Protein AF-A0A498C758-F1 (afdb_monomer)

Foldseek 3Di:
DFVVVVVVVLVVVLVVLLVLLCVQPVPLLVLLLVLLLLLLVLLLLLVLLVVVLCVLVPDPFRPPLCVVPDDRVCSVVSSVVSNVSSVVSNVSSVVSVVVSLVSLLVSLVSLQVVLPPDDPDPPVSVVSSVVSSLSSNLSSLVVNLVVLLVLLCVLPVVLNVVLVVLLVVVVVVVSVVVVVPPDPDQDPCRVPVLVVLVVSLVVSLVSSLCVLCVCVVVVNHDDPSSSVSNNSSSVSSSVSSSSNSVSSVVCVVCVLVSCCSRVVDDDSPPDDQDVLNVCCCVCCPQVNVVVVCQVWFDPVQVQWDWDWAWDDDPDPQKTKIWIWTHHPDPVDDIWIKMKIKGALVGVLLVVLVVVQCVQDPCVLLLAFAWRGWDDDPSITMTMTTFGPFDFDDPVCFQLLLLLSLLSQLLDAGDPVRVVVQVVPDPALLRLPDLVLLVLLVVVDPDPVLVVLSVVCSVCSVVVSVLQVLAGKTKDQPPPDRVQKTDHPPPVRRMYGHGRSRIHIYGQQLDHDPDDDLVSNQVSVVSSVVSHVSHDPPCDSVNSPVNNLSNQLSVCSVVVVSNSSSVSSVCVVVVDPD

Solvent-accessible surface area (backbone atoms only — not comparable to full-atom values): 31410 Å² total; per-residue (Å²): 103,66,60,67,59,51,52,51,52,47,51,57,49,50,51,50,50,51,50,45,43,46,73,75,40,43,67,52,47,51,52,36,22,49,36,47,37,51,20,55,49,25,44,49,45,30,57,50,32,52,54,54,36,52,57,54,70,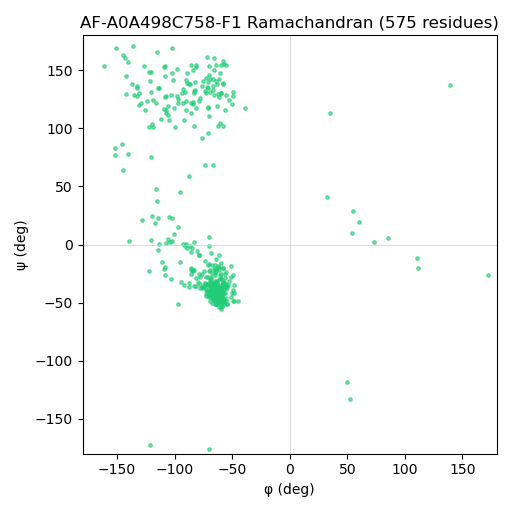73,38,100,55,68,54,84,91,42,55,89,80,44,60,69,93,47,49,69,60,50,41,54,50,39,49,54,49,19,52,52,26,42,52,49,18,56,52,29,50,55,47,38,55,53,41,31,52,54,42,9,50,53,49,36,59,71,62,41,91,84,66,93,57,91,65,52,45,61,53,37,22,53,50,51,43,51,51,38,53,44,53,20,39,52,53,44,36,51,53,34,51,50,52,34,38,74,68,43,52,81,55,48,60,59,48,49,48,54,53,49,51,53,49,50,54,52,48,49,56,42,56,68,58,80,61,98,62,84,48,72,60,72,77,37,45,71,61,49,43,50,50,55,31,47,52,53,39,51,53,47,48,50,64,62,48,51,40,51,79,71,73,68,48,70,66,63,66,51,50,53,51,37,50,53,37,43,56,50,31,30,53,38,49,36,52,43,54,57,49,52,55,51,51,61,75,44,36,70,64,48,41,33,63,66,65,77,61,61,80,70,70,85,64,78,76,50,71,68,58,49,49,48,52,66,59,54,33,69,68,45,39,44,50,59,49,60,77,58,49,58,78,94,48,71,75,35,51,74,50,68,39,85,40,93,53,93,51,89,56,39,45,34,32,41,32,40,39,34,52,80,54,87,87,55,78,59,44,34,33,37,35,40,39,23,33,71,93,38,43,67,30,55,55,47,30,53,57,48,52,75,73,40,63,45,73,70,67,30,37,46,49,78,73,40,74,52,73,60,88,73,31,43,36,40,32,29,41,55,51,65,42,44,68,55,52,82,85,54,35,50,64,49,50,45,54,49,47,18,50,34,56,32,38,74,67,51,69,68,56,54,54,57,44,60,76,78,43,82,44,69,64,70,64,68,34,71,74,61,59,57,61,30,56,83,53,48,87,46,71,68,52,45,51,51,49,50,51,51,61,69,45,42,63,61,50,34,60,55,53,72,74,42,50,57,19,64,42,53,82,62,76,44,59,89,36,34,26,36,35,65,89,64,81,77,49,55,34,35,69,69,53,46,54,57,47,73,38,45,58,34,50,77,68,71,98,59,78,56,71,66,61,50,46,54,22,49,52,52,14,41,75,68,22,84,80,46,57,88,83,68,43,73,66,55,30,51,48,38,24,46,55,38,47,30,54,56,22,48,78,66,70,36,25,55,61,19,45,52,46,56,46,42,73,80,52,65,70,90,125

Secondary structure (DSSP, 8-state):
--HHHHHHHHHHHHHHHHHHHHHH-HHHHHHHHHHHHHHHHHHHHHHHHHHHHHHHHSSSS--TTTTTT--GGGHHHHHHHHHHHHHHHHHHHHHHHHHHHHHHHHHHHHHHHHH-SS---TTHHHHHHHHHHHHHHHHHHHHHHHHHHHHHHHH-GGGHHHHHHHHHHHHHHHHHHHHH--SSSPPHHHHSHHHHHHHHHHHHHHHHHHHHHHHHHTT----HHHHHHHHHHHHHHHHHHHHHHHHHHHHHHTHHHHHHHHHS-S-----S--HHHHHHHHHTSHHHHHHHHHHHS-GGGTTSEEEEEEE--SSTTEEEEEEEEE-SSTTSPPEEEEEEEE-GGGHHHHHHHHHHHTTS-GGGGTBPEEEEEEEETTEEEEEEE-TTPEEPPHHHHHHHHHHHHHHHHHSPPPHHHHHHHHHHS--HHHHS-HHHHHGGGGG--SHHHHHHHHHHHHTHHHHHHHHHTSPEEEEETT-STTSEEE-SSSTT-EEE---TTEEEEETTTT--SS--HHHHHHHHHHHHHH-TTS-TT--HHHHHHHHHHHHHHHHHHTT-HHHHHHHHHHHHS----

Radius of gyration: 35.58 Å; Cα contacts (8 Å, |Δi|>4): 685; chains: 1; bounding box: 99×49×101 Å

Mean predicted aligned error: 15.01 Å

pLDDT: mean 86.05, std 11.83, range [35.47, 96.81]

Structure (mmCIF, N/CA/C/O backbone):
data_AF-A0A498C758-F1
#
_entry.id   AF-A0A498C758-F1
#
loop_
_atom_site.group_PDB
_atom_site.id
_atom_site.type_symbol
_atom_site.label_atom_id
_atom_site.label_alt_id
_atom_site.label_comp_id
_atom_site.label_asym_id
_atom_site.label_entity_id
_atom_site.label_seq_id
_atom_site.pdbx_PDB_ins_code
_atom_site.Cartn_x
_atom_site.Cartn_y
_atom_site.Cartn_z
_atom_site.occupancy
_atom_site.B_iso_or_equiv
_atom_site.auth_seq_id
_atom_site.auth_comp_id
_atom_site.auth_asym_id
_atom_site.auth_atom_id
_atom_site.pdbx_PDB_model_num
ATOM 1 N N . MET A 1 1 ? 3.711 20.749 32.496 1.00 59.41 1 MET A N 1
ATOM 2 C CA . MET A 1 1 ? 2.758 20.822 31.358 1.00 59.41 1 MET A CA 1
ATOM 3 C C . MET A 1 1 ? 1.393 21.199 31.926 1.00 59.41 1 MET A C 1
ATOM 5 O O . MET A 1 1 ? 0.941 20.488 32.811 1.00 59.41 1 MET A O 1
ATOM 9 N N . ASN A 1 2 ? 0.771 22.321 31.538 1.00 74.75 2 ASN A N 1
ATOM 10 C CA . ASN A 1 2 ? -0.479 22.753 32.184 1.00 74.75 2 ASN A CA 1
ATOM 11 C C . ASN A 1 2 ? -1.693 22.031 31.571 1.00 74.75 2 ASN A C 1
ATOM 13 O O . ASN A 1 2 ? -2.138 22.359 30.470 1.00 74.75 2 ASN A O 1
ATOM 17 N N . LEU A 1 3 ? -2.207 21.018 32.272 1.00 76.81 3 LEU A N 1
ATOM 18 C CA . LEU A 1 3 ? -3.329 20.193 31.811 1.00 76.81 3 LEU A CA 1
ATOM 19 C C . LEU A 1 3 ? -4.620 21.019 31.638 1.00 76.81 3 LEU A C 1
ATOM 21 O O . LEU A 1 3 ? -5.417 20.730 30.746 1.00 76.81 3 LEU A O 1
ATOM 25 N N . LEU A 1 4 ? -4.812 22.073 32.442 1.00 78.56 4 LEU A N 1
ATOM 26 C CA . LEU A 1 4 ? -5.945 22.994 32.300 1.00 78.56 4 LEU A CA 1
ATOM 27 C C . LEU A 1 4 ? -5.896 23.732 30.961 1.00 78.56 4 LEU A C 1
ATOM 29 O O . LEU A 1 4 ? -6.902 23.788 30.252 1.00 78.56 4 LEU A O 1
ATOM 33 N N . ASP A 1 5 ? -4.724 24.241 30.583 1.00 77.69 5 ASP A N 1
ATOM 34 C CA . ASP A 1 5 ? -4.549 24.940 29.309 1.00 77.69 5 ASP A CA 1
ATOM 35 C C . ASP A 1 5 ? -4.713 23.982 28.131 1.00 77.69 5 ASP A C 1
ATOM 37 O O . ASP A 1 5 ? -5.392 24.315 27.163 1.00 77.69 5 ASP A O 1
ATOM 41 N N . GLN A 1 6 ? -4.182 22.760 28.231 1.00 81.31 6 GLN A N 1
ATOM 42 C CA . GLN A 1 6 ? -4.372 21.738 27.198 1.00 81.31 6 GLN A CA 1
ATOM 43 C C . GLN A 1 6 ? -5.838 21.331 27.039 1.00 81.31 6 GLN A C 1
ATOM 45 O O . GLN A 1 6 ? -6.318 21.205 25.914 1.00 81.31 6 GLN A O 1
ATOM 50 N N . THR A 1 7 ? -6.571 21.182 28.144 1.00 84.06 7 THR A N 1
ATOM 51 C CA . THR A 1 7 ? -8.002 20.847 28.115 1.00 84.06 7 THR A CA 1
ATOM 52 C C . THR A 1 7 ? -8.814 21.984 27.492 1.00 84.06 7 THR A C 1
ATOM 54 O O . THR A 1 7 ? -9.658 21.733 26.632 1.00 84.06 7 THR A O 1
ATOM 57 N N . LYS A 1 8 ? -8.522 23.244 27.848 1.00 86.69 8 LYS A N 1
ATOM 58 C CA . LYS A 1 8 ? -9.157 24.428 27.243 1.00 86.69 8 LYS A CA 1
ATOM 59 C C . LYS A 1 8 ? -8.851 24.544 25.749 1.00 86.69 8 LYS A C 1
ATOM 61 O O . LYS A 1 8 ? -9.762 24.759 24.952 1.00 86.69 8 LYS A O 1
ATOM 66 N N . GLN A 1 9 ? -7.588 24.371 25.360 1.00 85.56 9 GLN A N 1
ATOM 67 C CA . GLN A 1 9 ? -7.164 24.410 23.958 1.00 85.56 9 GLN A CA 1
ATOM 68 C C . GLN A 1 9 ? -7.818 23.297 23.142 1.00 85.56 9 GLN A C 1
ATOM 70 O O . GLN A 1 9 ? -8.289 23.554 22.034 1.00 85.56 9 GLN A O 1
ATOM 75 N N . PHE A 1 10 ? -7.890 22.081 23.690 1.00 87.81 10 PHE A N 1
ATOM 76 C CA . PHE A 1 10 ? -8.586 20.970 23.055 1.00 87.81 10 PHE A CA 1
ATOM 77 C C . PHE A 1 10 ? -10.076 21.265 22.904 1.00 87.81 10 PHE A C 1
ATOM 79 O O . PHE A 1 10 ? -10.601 21.103 21.810 1.00 87.81 10 PHE A O 1
ATOM 86 N N . ALA A 1 11 ? -10.747 21.746 23.953 1.00 87.62 11 ALA A N 1
ATOM 87 C CA . ALA A 1 11 ? -12.167 22.077 23.890 1.00 87.62 11 ALA A CA 1
ATOM 88 C C . ALA A 1 11 ? -12.452 23.131 22.807 1.00 87.62 11 ALA A C 1
ATOM 90 O O . ALA A 1 11 ? -13.318 22.919 21.962 1.00 87.62 11 ALA A O 1
ATOM 91 N N . ALA A 1 12 ? -11.679 24.221 22.762 1.00 88.38 12 ALA A N 1
ATOM 92 C CA . ALA A 1 12 ? -11.820 25.262 21.741 1.00 88.38 12 ALA A CA 1
ATOM 93 C C . ALA A 1 12 ? -11.519 24.754 20.317 1.00 88.38 12 ALA A C 1
ATOM 95 O O . ALA A 1 12 ? -12.170 25.146 19.349 1.00 88.38 12 ALA A O 1
ATOM 96 N N . TRP A 1 13 ? -10.533 23.870 20.166 1.00 90.75 13 TRP A N 1
ATOM 97 C CA . TRP A 1 13 ? -10.221 23.244 18.882 1.00 90.75 13 TRP A CA 1
ATOM 98 C C . TRP A 1 13 ? -11.313 22.259 18.443 1.00 90.75 13 TRP A C 1
ATOM 100 O O . TRP A 1 13 ? -11.752 22.284 17.295 1.00 90.75 13 TRP A O 1
ATOM 110 N N . PHE A 1 14 ? -11.810 21.436 19.363 1.00 90.44 14 PHE A N 1
ATOM 111 C CA . PHE A 1 14 ? -12.841 20.442 19.102 1.00 90.44 14 PHE A CA 1
ATOM 112 C C . PHE A 1 14 ? -14.189 21.091 18.766 1.00 90.44 14 PHE A C 1
ATOM 114 O O . PHE A 1 14 ? -14.892 20.613 17.877 1.00 90.44 14 PHE A O 1
ATOM 121 N N . THR A 1 15 ? -14.552 22.216 19.393 1.00 88.12 15 THR A N 1
ATOM 122 C CA . THR A 1 15 ? -15.753 22.974 18.997 1.00 88.12 15 THR A CA 1
ATOM 123 C C . THR A 1 15 ? -15.615 23.564 17.597 1.00 88.12 15 THR A C 1
ATOM 125 O O . THR A 1 15 ? -16.555 23.473 16.807 1.00 88.12 15 THR A O 1
ATOM 128 N N . ARG A 1 16 ? -14.437 24.090 17.232 1.00 87.06 16 ARG A N 1
ATOM 129 C CA . ARG A 1 16 ? -14.155 24.519 15.851 1.00 87.06 16 ARG A CA 1
ATOM 130 C C . ARG A 1 16 ? -14.252 23.362 14.860 1.00 87.06 16 ARG A C 1
ATOM 132 O O . ARG A 1 16 ? -14.800 23.550 13.778 1.00 87.06 16 ARG A O 1
ATOM 139 N N . LEU A 1 17 ? -13.754 22.183 15.227 1.00 86.94 17 LEU A N 1
ATOM 140 C CA . LEU A 1 17 ? -13.791 20.986 14.387 1.00 86.94 17 LEU A CA 1
ATOM 141 C C . LEU A 1 17 ? -15.225 20.497 14.160 1.00 86.94 17 LEU A C 1
ATOM 143 O O . LEU A 1 17 ? -15.608 20.226 13.023 1.00 86.94 17 LEU A O 1
ATOM 147 N N . ASN A 1 18 ? -16.043 20.459 15.214 1.00 87.25 18 ASN A N 1
ATOM 148 C CA . ASN A 1 18 ? -17.470 20.154 15.104 1.00 87.25 18 ASN A CA 1
ATOM 149 C C . ASN A 1 18 ? -18.205 21.191 14.252 1.00 87.25 18 ASN A C 1
ATOM 151 O O . ASN A 1 18 ? -18.987 20.816 13.384 1.00 87.25 18 ASN A O 1
ATOM 155 N N . LYS A 1 19 ? -17.912 22.485 14.438 1.00 87.19 19 LYS A N 1
ATOM 156 C CA . LYS A 1 19 ? -18.476 23.554 13.605 1.00 87.19 19 LYS A CA 1
ATOM 157 C C . LYS A 1 19 ? -18.104 23.366 12.133 1.00 87.19 19 LYS A C 1
ATOM 159 O O . LYS A 1 19 ? -18.980 23.453 11.285 1.00 87.19 19 LYS A O 1
ATOM 164 N N . ALA A 1 20 ? -16.848 23.040 11.828 1.00 81.94 20 ALA A N 1
ATOM 165 C CA . ALA A 1 20 ? -16.413 22.757 10.461 1.00 81.94 20 ALA A CA 1
ATOM 166 C C . ALA A 1 20 ? -17.139 21.539 9.859 1.00 81.94 20 ALA A C 1
ATOM 168 O O . ALA A 1 20 ? -17.580 21.600 8.713 1.00 81.94 20 ALA A O 1
ATOM 169 N N . CYS A 1 21 ? -17.331 20.462 10.632 1.00 82.94 21 CYS A N 1
ATOM 170 C CA . CYS A 1 21 ? -18.116 19.301 10.192 1.00 82.94 21 CYS A CA 1
ATOM 171 C C . CYS A 1 21 ? -19.581 19.670 9.916 1.00 82.94 21 CYS A C 1
ATOM 173 O O . CYS A 1 21 ? -20.120 19.287 8.881 1.00 82.94 21 CYS A O 1
ATOM 175 N N . LEU A 1 22 ? -20.203 20.438 10.815 1.00 84.75 22 LEU A N 1
ATOM 176 C CA . LEU A 1 22 ? -21.589 20.897 10.695 1.00 84.75 22 LEU A CA 1
ATOM 177 C C . LEU A 1 22 ? -21.790 21.836 9.504 1.00 84.75 22 LEU A C 1
ATOM 179 O O . LEU A 1 22 ? -22.790 21.723 8.810 1.00 84.75 22 LEU A O 1
ATOM 183 N N . THR A 1 23 ? -20.853 22.749 9.246 1.00 82.31 23 THR A N 1
ATOM 184 C CA . THR A 1 23 ? -20.950 23.680 8.115 1.00 82.31 23 THR A CA 1
ATOM 185 C C . THR A 1 23 ? -20.732 22.976 6.780 1.00 82.31 23 THR A C 1
ATOM 187 O O . THR A 1 23 ? -21.437 23.267 5.820 1.00 82.31 23 THR A O 1
ATOM 190 N N . ASN A 1 24 ? -19.783 22.041 6.708 1.00 77.56 24 ASN A N 1
ATOM 191 C CA . ASN A 1 24 ? -19.438 21.394 5.445 1.00 77.56 24 ASN A CA 1
ATOM 192 C C . ASN A 1 24 ? -20.368 20.220 5.101 1.00 77.56 24 ASN A C 1
ATOM 194 O O . ASN A 1 24 ? -20.632 19.995 3.925 1.00 77.56 24 ASN A O 1
ATOM 198 N N . GLN A 1 25 ? -20.825 19.443 6.092 1.00 78.75 25 GLN A N 1
AT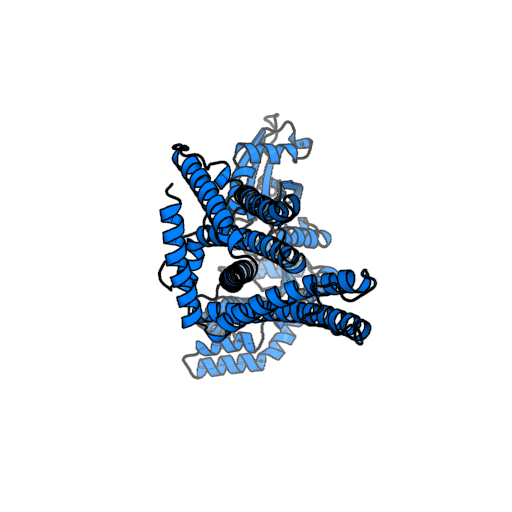OM 199 C CA . GLN A 1 25 ? -21.607 18.210 5.899 1.00 78.75 25 GLN A CA 1
ATOM 200 C C . GLN A 1 25 ? -22.667 18.022 7.013 1.00 78.75 25 GLN A C 1
ATOM 202 O O . GLN A 1 25 ? -22.602 17.048 7.774 1.00 78.75 25 GLN A O 1
ATOM 207 N N . PRO A 1 26 ? -23.662 18.926 7.127 1.00 81.62 26 PRO A N 1
ATOM 208 C CA . PRO A 1 26 ? -24.602 18.957 8.252 1.00 81.62 26 PRO A CA 1
ATOM 209 C C . PRO A 1 26 ? -25.424 17.672 8.392 1.00 81.62 26 PRO A C 1
ATOM 211 O O . PRO A 1 26 ? -25.521 17.125 9.489 1.00 81.62 26 PRO A O 1
ATOM 214 N N . ALA A 1 27 ? -25.981 17.161 7.289 1.00 83.69 27 ALA A N 1
ATOM 215 C CA . ALA A 1 27 ? -26.871 16.000 7.314 1.00 83.69 27 ALA A CA 1
ATOM 216 C C . ALA A 1 27 ? -26.151 14.730 7.798 1.00 83.69 27 ALA A C 1
ATOM 218 O O . ALA A 1 27 ? -26.599 14.081 8.741 1.00 83.69 27 ALA A O 1
ATOM 219 N N . TRP A 1 28 ? -24.996 14.407 7.206 1.00 83.56 28 TRP A N 1
ATOM 220 C CA . TRP A 1 28 ? -24.227 13.208 7.559 1.00 83.56 28 TRP A CA 1
ATOM 221 C C . TRP A 1 28 ? -23.706 13.259 8.995 1.00 83.56 28 TRP A C 1
ATOM 223 O O . TRP A 1 28 ? -23.757 12.254 9.704 1.00 83.56 28 TRP A O 1
ATOM 233 N N . PHE A 1 29 ? -23.245 14.431 9.441 1.00 85.06 29 PHE A N 1
ATOM 234 C CA . PHE A 1 29 ? -22.778 14.624 10.809 1.00 85.06 29 PHE A CA 1
ATOM 235 C C . PHE A 1 29 ? -23.918 14.457 11.827 1.00 85.06 29 PHE A C 1
ATOM 237 O O . PHE A 1 29 ? -23.785 13.670 12.763 1.00 85.06 29 PHE A O 1
ATOM 244 N N . LEU A 1 30 ? -25.052 15.141 11.629 1.00 87.31 30 LEU A N 1
ATOM 245 C CA . LEU A 1 30 ? -26.190 15.083 12.552 1.00 87.31 30 LEU A CA 1
ATOM 246 C C . LEU A 1 30 ? -26.807 13.687 12.619 1.00 87.31 30 LEU A C 1
ATOM 248 O O . LEU A 1 30 ? -27.038 13.187 13.718 1.00 87.31 30 LEU A O 1
ATOM 252 N N . ILE A 1 31 ? -27.017 13.028 11.474 1.00 87.12 31 ILE A N 1
ATOM 253 C CA . ILE A 1 31 ? -27.581 11.672 11.449 1.00 87.12 31 ILE A CA 1
ATOM 254 C C . ILE A 1 31 ? -26.624 10.682 12.117 1.00 87.12 31 ILE A C 1
ATOM 256 O O . ILE A 1 31 ? -27.076 9.834 12.883 1.00 87.12 31 ILE A O 1
ATOM 260 N N . SER A 1 32 ? -25.311 10.792 11.883 1.00 84.94 32 SER A N 1
ATOM 261 C CA . SER A 1 32 ? -24.323 9.914 12.522 1.00 84.94 32 SER A CA 1
ATOM 262 C C . SER A 1 32 ? -24.293 10.096 14.041 1.00 84.94 32 SER A C 1
ATOM 264 O O . SER A 1 32 ? -24.327 9.106 14.776 1.00 84.94 32 SER A O 1
ATOM 266 N N . VAL A 1 33 ? -24.294 11.342 14.525 1.00 88.25 33 VAL A N 1
ATOM 267 C CA . VAL A 1 33 ? -24.325 11.640 15.963 1.00 88.25 33 VAL A CA 1
ATOM 268 C C . VAL A 1 33 ? -25.628 11.146 16.589 1.00 88.25 33 VAL A C 1
ATOM 270 O O . VAL A 1 33 ? -25.584 10.427 17.586 1.00 88.25 33 VAL A O 1
ATOM 273 N N . PHE A 1 34 ? -26.774 11.465 15.985 1.00 89.56 34 PHE A N 1
ATOM 274 C CA . PHE A 1 34 ? -28.085 11.040 16.472 1.00 89.56 34 PHE A CA 1
ATOM 275 C C . PHE A 1 34 ? -28.210 9.515 16.515 1.00 89.56 34 PHE A C 1
ATOM 277 O O . PHE A 1 34 ? -28.539 8.957 17.558 1.00 89.56 34 PHE A O 1
ATOM 284 N N . SER A 1 35 ? -27.859 8.830 15.424 1.00 88.00 35 SER A N 1
ATOM 285 C CA . SER A 1 35 ? -27.919 7.364 15.345 1.00 88.00 35 SER A CA 1
ATOM 286 C C . SER A 1 35 ? -27.029 6.707 16.397 1.00 88.00 35 SER A C 1
ATOM 288 O O . SER A 1 35 ? -27.441 5.735 17.019 1.00 88.00 35 SER A O 1
ATOM 290 N N . THR A 1 36 ? -25.845 7.272 16.664 1.00 88.12 36 THR A N 1
ATOM 291 C CA . THR A 1 36 ? -24.947 6.768 17.715 1.00 88.12 36 THR A CA 1
ATOM 292 C C . THR A 1 36 ? -25.562 6.935 19.109 1.00 88.12 36 THR A C 1
ATOM 294 O O . THR A 1 36 ? -25.530 6.002 19.906 1.00 88.12 36 THR A O 1
ATOM 297 N N . VAL A 1 37 ? -26.171 8.091 19.408 1.00 89.88 37 VAL A N 1
ATOM 298 C CA . VAL A 1 37 ? -26.836 8.338 20.703 1.00 89.88 37 VAL A CA 1
ATOM 299 C C . VAL A 1 37 ? -28.040 7.412 20.902 1.00 89.88 37 VAL A C 1
ATOM 301 O O . VAL A 1 37 ? -28.198 6.831 21.979 1.00 89.88 37 VAL A O 1
ATOM 304 N N . VAL A 1 38 ? -28.876 7.237 19.873 1.00 91.06 38 VAL A N 1
ATOM 305 C CA . VAL A 1 38 ? -30.024 6.319 19.925 1.00 91.06 38 VAL A CA 1
ATOM 306 C C . VAL A 1 38 ? -29.546 4.874 20.065 1.00 91.06 38 VAL A C 1
ATOM 308 O O . VAL A 1 38 ? -30.092 4.143 20.887 1.00 91.06 38 VAL A O 1
ATOM 311 N N . SER A 1 39 ? -28.488 4.481 19.351 1.00 90.81 39 SER A N 1
ATOM 312 C CA . SER A 1 39 ? -27.876 3.153 19.458 1.00 90.81 39 SER A CA 1
ATOM 313 C C . SER A 1 39 ? -27.390 2.865 20.881 1.00 90.81 39 SER A C 1
ATOM 315 O O . SER A 1 39 ? -27.755 1.849 21.477 1.00 90.81 39 SER A O 1
ATOM 317 N N . ASP A 1 40 ? -26.635 3.791 21.480 1.00 87.38 40 ASP A N 1
ATOM 318 C CA . ASP A 1 40 ? -26.131 3.650 22.849 1.00 87.38 40 ASP A CA 1
ATOM 319 C C . ASP A 1 40 ? -27.265 3.590 23.888 1.00 87.38 40 ASP A C 1
ATOM 321 O O . ASP A 1 40 ? -27.178 2.838 24.864 1.00 87.38 40 ASP A O 1
ATOM 325 N N . THR A 1 41 ? -28.347 4.340 23.662 1.00 88.44 41 THR A N 1
ATOM 326 C CA . THR A 1 41 ? -29.544 4.329 24.517 1.00 88.44 41 THR A CA 1
ATOM 327 C C . THR A 1 41 ? -30.318 3.017 24.381 1.00 88.44 41 THR A C 1
ATOM 329 O O . THR A 1 41 ? -30.680 2.408 25.388 1.00 88.44 41 THR A O 1
ATOM 332 N N . ALA A 1 42 ? -30.519 2.532 23.154 1.00 90.88 42 ALA A N 1
ATOM 333 C CA . ALA A 1 42 ? -31.172 1.256 22.875 1.00 90.88 42 ALA A CA 1
ATOM 334 C C . ALA A 1 42 ? -30.388 0.084 23.480 1.00 90.88 42 ALA A C 1
ATOM 336 O O . ALA A 1 42 ? -30.972 -0.786 24.123 1.00 90.88 42 ALA A O 1
ATOM 337 N N . LYS A 1 43 ? -29.054 0.107 23.380 1.00 88.81 43 LYS A N 1
ATOM 338 C CA . LYS A 1 43 ? -28.168 -0.869 24.028 1.00 88.81 43 LYS A CA 1
ATOM 339 C C . LYS A 1 43 ? -28.316 -0.865 25.549 1.00 88.81 43 LYS A C 1
ATOM 341 O O . LYS A 1 43 ? -28.291 -1.922 26.178 1.00 88.81 43 LYS A O 1
ATOM 346 N N . LEU A 1 44 ? -28.441 0.318 26.149 1.00 88.31 44 LEU A N 1
ATOM 347 C CA . LEU A 1 44 ? -28.657 0.459 27.587 1.00 88.31 44 LEU A CA 1
ATOM 348 C C . LEU A 1 44 ? -30.024 -0.104 27.999 1.00 88.31 44 LEU A C 1
ATOM 350 O O . LEU A 1 44 ? -30.094 -0.872 28.957 1.00 88.31 44 LEU A O 1
ATOM 354 N N . LEU A 1 45 ? -31.086 0.206 27.254 1.00 87.50 45 LEU A N 1
ATOM 355 C CA . LEU A 1 45 ? -32.424 -0.344 27.493 1.00 87.50 45 LEU A CA 1
ATOM 356 C C . LEU A 1 45 ? -32.450 -1.867 27.340 1.00 87.50 45 LEU A C 1
ATOM 358 O O . LEU A 1 45 ? -32.982 -2.551 28.211 1.00 87.50 45 LEU A O 1
ATOM 362 N N . ALA A 1 46 ? -31.796 -2.404 26.309 1.00 90.00 46 ALA A N 1
ATOM 363 C CA . ALA A 1 46 ? -31.669 -3.842 26.086 1.00 90.00 46 ALA A CA 1
ATOM 364 C C . ALA A 1 46 ? -30.975 -4.572 27.250 1.00 90.00 46 ALA A C 1
ATOM 366 O O . ALA A 1 46 ? -31.215 -5.756 27.453 1.00 90.00 46 ALA A O 1
ATOM 367 N N . PHE A 1 47 ? -30.139 -3.882 28.035 1.00 86.25 47 PHE A N 1
ATOM 368 C CA . PHE A 1 47 ? -29.520 -4.446 29.237 1.00 86.25 47 PHE A CA 1
ATOM 369 C C . PHE A 1 47 ? -30.390 -4.285 30.495 1.00 86.25 47 PHE A C 1
ATOM 371 O O . PHE A 1 47 ? -30.420 -5.172 31.345 1.00 86.25 47 PHE A O 1
ATOM 378 N N . ILE A 1 48 ? -31.105 -3.164 30.632 1.00 87.56 48 ILE A N 1
ATOM 379 C CA . ILE A 1 48 ? -31.938 -2.882 31.813 1.00 87.56 48 ILE A CA 1
ATOM 380 C C . ILE A 1 48 ? -33.243 -3.688 31.800 1.00 87.56 48 ILE A C 1
ATOM 382 O O . ILE A 1 48 ? -33.697 -4.129 32.855 1.00 87.56 48 ILE A O 1
ATOM 386 N N . LEU A 1 49 ? -33.862 -3.878 30.634 1.00 88.19 49 LEU A N 1
ATOM 387 C CA . LEU A 1 49 ? -35.164 -4.542 30.517 1.00 88.19 49 LEU A CA 1
ATOM 388 C C . LEU A 1 49 ? -35.138 -6.011 30.985 1.00 88.19 49 LEU A C 1
ATOM 390 O O . LEU A 1 49 ? -35.980 -6.355 31.815 1.00 88.19 49 LEU A O 1
ATOM 394 N N . PRO A 1 50 ? -34.163 -6.858 30.591 1.00 89.19 50 PRO A N 1
ATOM 395 C CA . PRO A 1 50 ? -34.061 -8.223 31.110 1.00 89.19 50 PRO A CA 1
ATOM 396 C C . PRO A 1 50 ? -33.891 -8.270 32.627 1.00 89.19 50 PRO A C 1
ATOM 398 O O . PRO A 1 50 ? -34.439 -9.141 33.291 1.00 89.19 50 PRO A O 1
ATOM 401 N N . LEU A 1 51 ? -33.173 -7.304 33.203 1.00 86.25 51 LEU A N 1
ATOM 402 C CA . LEU A 1 51 ? -32.994 -7.229 34.649 1.00 86.25 51 LEU A CA 1
ATOM 403 C C . LEU A 1 51 ? -34.310 -6.912 35.368 1.00 86.25 51 LEU A C 1
ATOM 405 O O . LEU A 1 51 ? -34.597 -7.511 36.401 1.00 86.25 51 LEU A O 1
ATOM 409 N N . LYS A 1 52 ? -35.148 -6.033 34.798 1.00 85.50 52 LYS A N 1
ATOM 410 C CA . LYS A 1 52 ? -36.516 -5.815 35.294 1.00 85.50 52 LYS A CA 1
ATOM 411 C C . LYS A 1 52 ? -37.360 -7.085 35.195 1.00 85.50 52 LYS A C 1
ATOM 413 O O . LYS A 1 52 ? -38.072 -7.391 36.142 1.00 85.50 52 LYS A O 1
ATOM 418 N N . VAL A 1 53 ? -37.246 -7.822 34.090 1.00 88.25 53 VAL A N 1
ATOM 419 C CA . VAL A 1 53 ? -37.946 -9.099 33.893 1.00 88.25 53 VAL A CA 1
ATOM 420 C C . VAL A 1 53 ? -37.547 -10.120 34.956 1.00 88.25 53 VAL A C 1
ATOM 422 O O . VAL A 1 53 ? -38.423 -10.692 35.592 1.00 88.25 53 VAL A O 1
ATOM 425 N N . VAL A 1 54 ? -36.248 -10.306 35.207 1.00 86.69 54 VAL A N 1
ATOM 426 C CA . VAL A 1 54 ? -35.754 -11.251 36.223 1.00 86.69 54 VAL A CA 1
ATOM 427 C C . VAL A 1 54 ? -36.234 -10.863 37.624 1.00 86.69 54 VAL A C 1
ATOM 429 O O . VAL A 1 54 ? -36.677 -11.728 38.374 1.00 86.69 54 VAL A O 1
ATOM 432 N N . LEU A 1 55 ? -36.202 -9.571 37.967 1.00 84.06 55 LEU A N 1
ATOM 433 C CA . LEU A 1 55 ? -36.694 -9.088 39.262 1.00 84.06 55 LEU A CA 1
ATOM 434 C C . LEU A 1 55 ? -38.207 -9.287 39.432 1.00 84.06 55 LEU A C 1
ATOM 436 O O . LEU A 1 55 ? -38.642 -9.617 40.530 1.00 84.06 55 LEU A O 1
ATOM 440 N N . LEU A 1 56 ? -38.994 -9.099 38.368 1.00 85.06 56 LEU A N 1
ATOM 441 C CA . LEU A 1 56 ? -40.449 -9.278 38.399 1.00 85.06 56 LEU A CA 1
ATOM 442 C C . LEU A 1 56 ? -40.852 -10.762 38.408 1.00 85.06 56 LEU A C 1
ATOM 444 O O . LEU A 1 56 ? -41.823 -11.135 39.059 1.00 85.06 56 LEU A O 1
ATOM 448 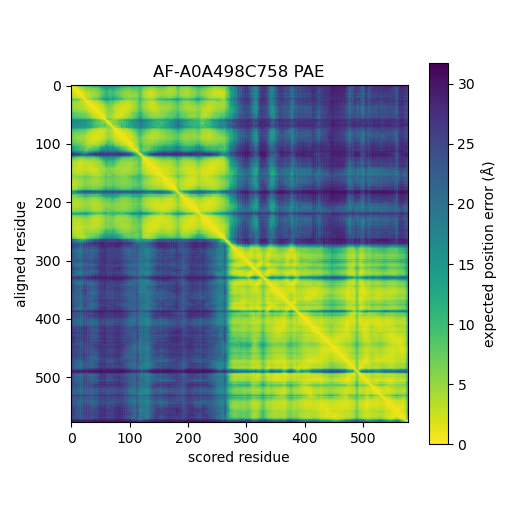N N . ALA A 1 57 ? -40.113 -11.609 37.688 1.00 85.19 57 ALA A N 1
ATOM 449 C CA . ALA A 1 57 ? -40.341 -13.051 37.645 1.00 85.19 57 ALA A CA 1
ATOM 450 C C . ALA A 1 57 ? -39.941 -13.736 38.962 1.00 85.19 57 ALA A C 1
ATOM 452 O O . ALA A 1 57 ? -40.588 -14.693 39.373 1.00 85.19 57 ALA A O 1
ATOM 453 N N . GLY A 1 58 ? -38.894 -13.238 39.630 1.00 83.75 58 GLY A N 1
ATOM 454 C CA . GLY A 1 58 ? -38.379 -13.797 40.882 1.00 83.75 58 GLY A CA 1
ATOM 455 C C . GLY A 1 58 ? -39.141 -13.398 42.151 1.00 83.75 58 GLY A C 1
ATOM 456 O O . GLY A 1 58 ? -38.814 -13.902 43.221 1.00 83.75 58 GLY A O 1
ATOM 457 N N . SER A 1 59 ? -40.124 -12.496 42.074 1.00 82.69 59 SER A N 1
ATOM 458 C CA . SER A 1 59 ? -40.942 -12.083 43.221 1.00 82.69 59 SER A CA 1
ATOM 459 C C . SER A 1 59 ? -42.309 -12.770 43.215 1.00 82.69 59 SER A C 1
ATOM 461 O O . SER A 1 59 ? -42.919 -12.906 42.159 1.00 82.69 59 SER A O 1
ATOM 463 N N . GLU A 1 60 ? -42.838 -13.164 44.379 1.00 73.94 60 GLU A N 1
ATOM 464 C CA . GLU A 1 60 ? -44.160 -13.818 44.474 1.00 73.94 60 GLU A CA 1
ATOM 465 C C . GLU A 1 60 ? -45.308 -12.885 44.027 1.00 73.94 60 GLU A C 1
ATOM 467 O O . GLU A 1 60 ? -46.225 -13.318 43.335 1.00 73.94 60 GLU A O 1
ATOM 472 N N . GLY A 1 61 ? -45.199 -11.575 44.285 1.00 76.56 61 GLY A N 1
ATOM 473 C CA . GLY A 1 61 ? -46.121 -10.527 43.810 1.00 76.56 61 GLY A CA 1
ATOM 474 C C . GLY A 1 61 ? -45.435 -9.442 42.971 1.00 76.56 61 GLY A C 1
ATOM 475 O O . GLY A 1 61 ? -44.251 -9.565 42.649 1.00 76.56 61 GLY A O 1
ATOM 476 N N . VAL A 1 62 ? -46.154 -8.368 42.615 1.00 76.94 62 VAL A N 1
ATOM 477 C CA . VAL A 1 62 ? -45.531 -7.146 42.070 1.00 76.94 62 VAL A CA 1
ATOM 478 C C . VAL A 1 62 ? -44.787 -6.469 43.220 1.00 76.94 62 VAL A C 1
ATOM 480 O O . VAL A 1 62 ? -45.416 -6.112 44.212 1.00 76.94 62 VAL A O 1
ATOM 483 N N . PRO A 1 63 ? -43.456 -6.311 43.155 1.00 73.06 63 PRO A N 1
ATOM 484 C CA . PRO A 1 63 ? -42.736 -5.647 44.229 1.00 73.06 63 PRO A CA 1
ATOM 485 C C . PRO A 1 63 ? -43.231 -4.208 44.405 1.00 73.06 63 PRO A C 1
ATOM 487 O O . PRO A 1 63 ? -43.510 -3.542 43.410 1.00 73.06 63 PRO A O 1
ATOM 490 N N . ARG A 1 64 ? -43.230 -3.675 45.636 1.00 68.19 64 ARG A N 1
ATOM 491 C CA . ARG A 1 64 ? -43.663 -2.289 45.942 1.00 68.19 64 ARG A CA 1
ATOM 492 C C . ARG A 1 64 ? -43.051 -1.205 45.045 1.00 68.19 64 ARG A C 1
ATOM 494 O O . ARG A 1 64 ? -43.630 -0.146 44.852 1.00 68.19 64 ARG A O 1
ATOM 501 N N . TYR A 1 65 ? -41.873 -1.452 44.477 1.00 68.25 65 TYR A N 1
ATOM 502 C CA . TYR A 1 65 ? -41.211 -0.533 43.549 1.00 68.25 65 TYR A CA 1
ATOM 503 C C . TYR A 1 65 ? -41.751 -0.561 42.103 1.00 68.25 65 TYR A C 1
ATOM 505 O O . TYR A 1 65 ? -41.363 0.296 41.310 1.00 68.25 65 TYR A O 1
ATOM 513 N N . PHE A 1 66 ? -42.626 -1.510 41.759 1.00 69.44 66 PHE A N 1
ATOM 514 C CA . PHE A 1 66 ? -43.317 -1.646 40.470 1.00 69.44 66 PHE A CA 1
ATOM 515 C C . PHE A 1 66 ? -44.826 -1.364 40.543 1.00 69.44 66 PHE A C 1
ATOM 517 O O . PHE A 1 66 ? -45.423 -1.124 39.496 1.00 69.44 66 PHE A O 1
ATOM 524 N N . GLU A 1 67 ? -45.423 -1.328 41.740 1.00 68.62 67 GLU A N 1
ATOM 525 C CA . GLU A 1 67 ? -46.864 -1.078 41.949 1.00 68.62 67 GLU A CA 1
ATOM 526 C C . GLU A 1 67 ? -47.352 0.242 41.324 1.00 68.62 67 GLU A C 1
ATOM 528 O O . GLU A 1 67 ? 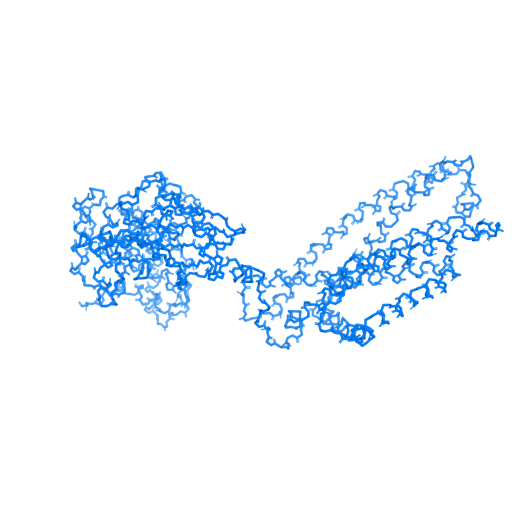-48.510 0.355 40.943 1.00 68.62 67 GLU A O 1
ATOM 533 N N . PHE A 1 68 ? -46.468 1.229 41.139 1.00 69.19 68 PHE A N 1
ATOM 534 C CA . PHE A 1 68 ? -46.811 2.490 40.470 1.00 69.19 68 PHE A CA 1
ATOM 535 C C . PHE A 1 68 ? -47.091 2.339 38.958 1.00 69.19 68 PHE A C 1
ATOM 537 O O . PHE A 1 68 ? -47.747 3.194 38.371 1.00 69.19 68 PHE A O 1
ATOM 544 N N . PHE A 1 69 ? -46.588 1.282 38.309 1.00 67.50 69 PHE A N 1
ATOM 545 C CA . PHE A 1 69 ? -46.683 1.102 36.852 1.00 67.50 69 PHE A CA 1
ATOM 546 C C . PHE A 1 69 ? -47.375 -0.195 36.423 1.00 67.50 69 PHE A C 1
ATOM 548 O O . PHE A 1 69 ? -47.826 -0.286 35.282 1.00 67.50 69 PHE A O 1
ATOM 555 N N . ILE A 1 70 ? -47.404 -1.211 37.288 1.00 76.06 70 ILE A N 1
ATOM 556 C CA . ILE A 1 70 ? -47.843 -2.562 36.942 1.00 76.06 70 ILE A CA 1
ATOM 557 C C . ILE A 1 70 ? -48.936 -2.986 37.915 1.00 76.06 70 ILE A C 1
ATOM 559 O O . ILE A 1 70 ? -48.677 -3.171 39.102 1.00 76.06 70 ILE A O 1
ATOM 563 N N . ASP A 1 71 ? -50.140 -3.188 37.385 1.00 78.06 71 ASP A N 1
ATOM 564 C CA . ASP A 1 71 ? -51.192 -3.882 38.114 1.00 78.06 71 ASP A CA 1
ATOM 565 C C . ASP A 1 71 ? -50.836 -5.373 38.227 1.00 78.06 71 ASP A C 1
ATOM 567 O O . ASP A 1 71 ? -50.419 -6.016 37.255 1.00 78.06 71 ASP A O 1
ATOM 571 N N . SER A 1 72 ? -51.004 -5.914 39.431 1.00 74.50 72 SER A N 1
ATOM 572 C CA . SER A 1 72 ? -50.754 -7.315 39.768 1.00 74.50 72 SER A CA 1
ATOM 573 C C . SER A 1 72 ? -51.473 -8.300 38.846 1.00 74.50 72 SER A C 1
ATOM 575 O O . SER A 1 72 ? -50.913 -9.352 38.537 1.00 74.50 72 SER A O 1
ATOM 577 N N . ALA A 1 73 ? -52.646 -7.924 38.324 1.00 80.06 73 ALA A N 1
ATOM 578 C CA . ALA A 1 73 ? -53.445 -8.749 37.422 1.00 80.06 73 ALA A CA 1
ATOM 579 C C . ALA A 1 73 ? -52.778 -9.019 36.057 1.00 80.06 73 ALA A C 1
ATOM 581 O O . ALA A 1 73 ? -53.119 -9.993 35.391 1.00 80.06 73 ALA A O 1
ATOM 582 N N . PHE A 1 74 ? -51.815 -8.191 35.632 1.00 84.94 74 PHE A N 1
ATOM 583 C CA . PHE A 1 74 ? -51.184 -8.283 34.306 1.00 84.94 74 PHE A CA 1
ATOM 584 C C . PHE A 1 74 ? -49.685 -8.592 34.360 1.00 84.94 74 PHE A C 1
ATOM 586 O O . PHE A 1 74 ? -48.969 -8.357 33.383 1.00 84.94 74 PHE A O 1
ATOM 593 N N . LYS A 1 75 ? -49.195 -9.114 35.489 1.00 84.75 75 LYS A N 1
ATOM 594 C CA . LYS A 1 75 ? -47.772 -9.401 35.720 1.00 84.75 75 LYS A CA 1
ATOM 595 C C . LYS A 1 75 ? -47.131 -10.193 34.570 1.00 84.75 75 LYS A C 1
ATOM 597 O O . LYS A 1 75 ? -46.105 -9.768 34.044 1.00 84.75 75 LYS A O 1
ATOM 602 N N . ASP A 1 76 ? -47.762 -11.280 34.128 1.00 87.38 76 ASP A N 1
ATOM 603 C CA . ASP A 1 76 ? -47.220 -12.155 33.077 1.00 87.38 76 ASP A CA 1
ATOM 604 C C . ASP A 1 76 ? -47.159 -11.464 31.706 1.00 87.38 76 ASP A C 1
ATOM 606 O O . ASP A 1 76 ? -46.173 -11.594 30.975 1.00 87.38 76 ASP A O 1
ATOM 610 N N . ASN A 1 77 ? -48.159 -10.636 31.389 1.00 90.56 77 ASN A N 1
ATOM 611 C CA . ASN A 1 77 ? -48.175 -9.839 30.160 1.00 90.56 77 ASN A CA 1
ATOM 612 C C . ASN A 1 77 ? -47.046 -8.799 30.152 1.00 90.56 77 ASN A C 1
ATOM 614 O O . ASN A 1 77 ? -46.424 -8.568 29.113 1.00 90.56 77 ASN A O 1
ATOM 618 N N . TRP A 1 78 ? -46.735 -8.202 31.306 1.00 89.06 78 TRP A N 1
ATOM 619 C CA . TRP A 1 78 ? -45.601 -7.287 31.445 1.00 89.06 78 TRP A CA 1
ATOM 620 C C . TRP A 1 78 ? -44.256 -7.995 31.299 1.00 89.06 78 TRP A C 1
ATOM 622 O O . TRP A 1 78 ? -43.367 -7.455 30.640 1.00 89.06 78 TRP A O 1
ATOM 632 N N . ILE A 1 79 ? -44.100 -9.203 31.851 1.00 89.88 79 ILE A N 1
ATOM 633 C CA . ILE A 1 79 ? -42.891 -10.022 31.660 1.00 89.88 79 ILE A CA 1
ATOM 634 C C . ILE A 1 79 ? -42.663 -10.280 30.169 1.00 89.88 79 ILE A C 1
ATOM 636 O O . ILE A 1 79 ? -41.581 -9.996 29.649 1.00 89.88 79 ILE A O 1
ATOM 640 N N . LEU A 1 80 ? -43.694 -10.767 29.472 1.00 92.81 80 LEU A N 1
ATOM 641 C CA . LEU A 1 80 ? -43.621 -11.056 28.042 1.00 92.81 80 LEU A CA 1
ATOM 642 C C . LEU A 1 80 ? -43.317 -9.790 27.226 1.00 92.81 80 LEU A C 1
ATOM 644 O O . LEU A 1 80 ? -42.400 -9.788 26.402 1.00 92.81 80 LEU A O 1
ATOM 648 N N . GLY A 1 81 ? -44.037 -8.696 27.490 1.00 93.25 81 GLY A N 1
ATOM 649 C CA . GLY A 1 81 ? -43.863 -7.422 26.794 1.00 93.25 81 GLY A CA 1
ATOM 650 C C . GLY A 1 81 ? -42.466 -6.823 26.978 1.00 93.25 81 GLY A C 1
ATOM 651 O O . GLY A 1 81 ? -41.845 -6.397 26.004 1.00 93.25 81 GLY A O 1
ATOM 652 N N . LEU A 1 82 ? -41.928 -6.838 28.203 1.00 90.06 82 LEU A N 1
ATOM 653 C CA . LEU A 1 82 ? -40.581 -6.336 28.497 1.00 90.06 82 LEU A CA 1
ATOM 654 C C . LEU A 1 82 ? -39.484 -7.205 27.863 1.00 90.06 82 LEU A C 1
ATOM 656 O O . LEU A 1 82 ? -38.487 -6.655 27.389 1.00 90.06 82 LEU A O 1
ATOM 660 N N . SER A 1 83 ? -39.664 -8.530 27.800 1.00 92.69 83 SER A N 1
ATOM 661 C CA . SER A 1 83 ? -38.739 -9.430 27.097 1.00 92.69 83 SER A CA 1
ATOM 662 C C . SER A 1 83 ? -38.720 -9.168 25.590 1.00 92.69 83 SER A C 1
ATOM 664 O O . SER A 1 83 ? -37.643 -9.041 25.004 1.00 92.69 83 SER A O 1
ATOM 666 N N . ILE A 1 84 ? -39.891 -9.017 24.959 1.00 94.62 84 ILE A N 1
ATOM 667 C CA . ILE A 1 84 ? -39.984 -8.669 23.531 1.00 94.62 84 ILE A CA 1
ATOM 668 C C . ILE A 1 84 ? -39.346 -7.296 23.280 1.00 94.62 84 ILE A C 1
ATOM 670 O O . ILE A 1 84 ? -38.533 -7.149 22.366 1.00 94.62 84 ILE A O 1
ATOM 674 N N . ALA A 1 85 ? -39.638 -6.302 24.125 1.00 92.62 85 ALA A N 1
ATOM 675 C CA . ALA A 1 85 ? -39.043 -4.972 24.025 1.00 92.62 85 ALA A CA 1
ATOM 676 C C . ALA A 1 85 ? -37.510 -5.003 24.154 1.00 92.62 85 ALA A C 1
ATOM 678 O O . ALA A 1 85 ? -36.825 -4.303 23.411 1.00 92.62 85 ALA A O 1
ATOM 679 N N . ALA A 1 86 ? -36.952 -5.839 25.037 1.00 92.50 86 ALA A N 1
ATOM 680 C CA . ALA A 1 86 ? -35.504 -5.998 25.175 1.00 92.50 86 ALA A CA 1
ATOM 681 C C . ALA A 1 86 ? -34.854 -6.508 23.878 1.00 92.50 86 ALA A C 1
ATOM 683 O O . ALA A 1 86 ? -33.839 -5.958 23.441 1.00 92.50 86 ALA A O 1
ATOM 684 N N . ILE A 1 87 ? -35.464 -7.514 23.240 1.00 94.31 87 ILE A N 1
ATOM 685 C CA . ILE A 1 87 ? -35.009 -8.066 21.957 1.00 94.31 87 ILE A CA 1
ATOM 686 C C . ILE A 1 87 ? -35.088 -6.997 20.861 1.00 94.31 87 ILE A C 1
ATOM 688 O O . ILE A 1 87 ? -34.116 -6.786 20.136 1.00 94.31 87 ILE A O 1
ATOM 692 N N . LEU A 1 88 ? -36.205 -6.270 20.772 1.00 94.88 88 LEU A N 1
ATOM 693 C CA . LEU A 1 88 ? -36.380 -5.194 19.792 1.00 94.88 88 LEU A CA 1
ATOM 694 C C . LEU A 1 88 ? -35.362 -4.064 19.987 1.00 94.88 88 LEU A C 1
ATOM 696 O O . LEU A 1 88 ? -34.764 -3.612 19.012 1.00 94.88 88 LEU A O 1
ATOM 700 N N . CYS A 1 89 ? -35.100 -3.639 21.227 1.00 93.00 89 CYS A N 1
ATOM 701 C CA . CYS A 1 89 ? -34.058 -2.654 21.528 1.00 93.00 89 CYS A CA 1
ATOM 702 C C . CYS A 1 89 ? -32.665 -3.147 21.113 1.00 93.00 89 CYS A C 1
ATOM 704 O O . CYS A 1 89 ? -31.861 -2.360 20.612 1.00 93.00 89 CYS A O 1
ATOM 706 N N . TYR A 1 90 ? -32.373 -4.437 21.293 1.00 92.44 90 TYR A N 1
ATOM 707 C CA . TYR A 1 90 ? -31.100 -5.015 20.872 1.00 92.44 90 TYR A CA 1
ATOM 708 C C . TYR A 1 90 ? -30.957 -5.054 19.342 1.00 92.44 90 TYR A C 1
ATOM 710 O O . TYR A 1 90 ? -29.921 -4.654 18.814 1.00 92.44 90 TYR A O 1
ATOM 718 N N . ILE A 1 91 ? -32.007 -5.453 18.619 1.00 93.94 91 ILE A N 1
ATOM 719 C CA . ILE A 1 91 ? -32.029 -5.426 17.147 1.00 93.94 91 ILE A CA 1
ATOM 720 C C . ILE A 1 91 ? -31.889 -3.988 16.633 1.00 93.94 91 ILE A C 1
ATOM 722 O O . ILE A 1 91 ? -31.109 -3.737 15.715 1.00 93.94 91 ILE A O 1
ATOM 726 N N . LEU A 1 92 ? -32.588 -3.031 17.251 1.00 93.44 92 LEU A N 1
ATOM 727 C CA . LEU A 1 92 ? -32.485 -1.611 16.912 1.00 93.44 92 LEU A CA 1
ATOM 728 C C . LEU A 1 92 ? -31.055 -1.090 17.104 1.00 93.44 92 LEU A C 1
ATOM 730 O O . LEU A 1 92 ? -30.539 -0.393 16.234 1.00 93.44 92 LEU A O 1
ATOM 734 N N . HIS A 1 93 ? -30.402 -1.458 18.210 1.00 91.88 93 HIS A N 1
ATOM 735 C CA . HIS A 1 93 ? -28.994 -1.146 18.453 1.00 91.88 93 HIS A CA 1
ATOM 736 C C . HIS A 1 93 ? -28.090 -1.679 17.328 1.00 91.88 93 HIS A C 1
ATOM 738 O O . HIS A 1 93 ? -27.307 -0.911 16.771 1.00 91.88 93 HIS A O 1
ATOM 744 N N . LEU A 1 94 ? -28.235 -2.951 16.939 1.00 89.62 94 LEU A N 1
ATOM 745 C CA . LEU A 1 94 ? -27.453 -3.540 15.844 1.00 89.62 94 LEU A CA 1
ATOM 746 C C . LEU A 1 94 ? -27.701 -2.824 14.507 1.00 89.62 94 LEU A C 1
ATOM 748 O O . LEU A 1 94 ? -26.756 -2.497 13.789 1.00 89.62 94 LEU A O 1
ATOM 752 N N . GLY A 1 95 ? -28.965 -2.533 14.186 1.00 92.19 95 GLY A N 1
ATOM 753 C CA . GLY A 1 95 ? -29.333 -1.808 12.970 1.00 92.19 95 GLY A CA 1
ATOM 754 C C . GLY A 1 95 ? -28.715 -0.410 12.918 1.00 92.19 95 GLY A C 1
ATOM 755 O O . GLY A 1 95 ? -28.122 -0.031 11.907 1.00 92.19 95 GLY A O 1
ATOM 756 N N . LEU A 1 96 ? -28.778 0.342 14.018 1.00 89.12 96 LEU A N 1
ATOM 757 C CA . LEU A 1 96 ? -28.201 1.684 14.094 1.00 89.12 96 LEU A CA 1
ATOM 758 C C . LEU A 1 96 ? -26.672 1.675 14.039 1.00 89.12 96 LEU A C 1
ATOM 760 O O . LEU A 1 96 ? -26.104 2.552 13.391 1.00 89.12 96 LEU A O 1
ATOM 764 N N . ASP A 1 97 ? -26.004 0.686 14.634 1.00 83.75 97 ASP A N 1
ATOM 765 C CA . ASP A 1 97 ? -24.546 0.549 14.523 1.00 83.75 97 ASP A CA 1
ATOM 766 C C . ASP A 1 97 ? -24.122 0.329 13.061 1.00 83.75 97 ASP A C 1
ATOM 768 O O . ASP A 1 97 ? -23.235 1.028 12.561 1.00 83.75 97 ASP A O 1
ATOM 772 N N . THR A 1 98 ? -24.820 -0.545 12.323 1.00 86.12 98 THR A N 1
ATOM 773 C CA . THR A 1 98 ? -24.542 -0.733 10.885 1.00 86.12 98 THR A CA 1
ATOM 774 C C . THR A 1 98 ? -24.839 0.517 10.055 1.00 86.12 98 THR A C 1
ATOM 776 O O . THR A 1 98 ? -24.113 0.825 9.104 1.00 86.12 98 THR A O 1
ATOM 779 N N . LEU A 1 99 ? -25.876 1.282 10.416 1.00 86.81 99 LEU A N 1
ATOM 780 C CA . LEU A 1 99 ? -26.178 2.557 9.773 1.00 86.81 99 LEU A CA 1
ATOM 781 C C . LEU A 1 99 ? -25.049 3.563 10.019 1.00 86.81 99 LEU A C 1
ATOM 783 O O . LEU A 1 99 ? -24.584 4.187 9.070 1.00 86.81 99 LEU A O 1
ATOM 787 N N . VAL A 1 100 ? -24.555 3.691 11.253 1.00 81.06 100 VAL A N 1
ATOM 788 C CA . VAL A 1 100 ? -23.446 4.596 11.595 1.00 81.06 100 VAL A CA 1
ATOM 789 C C . VAL A 1 100 ? -22.198 4.285 10.764 1.00 81.06 100 VAL A C 1
ATOM 791 O O . VAL A 1 100 ? -21.581 5.215 10.240 1.00 81.06 100 VAL A O 1
ATOM 794 N N . GLU A 1 101 ? -21.856 3.011 10.562 1.00 79.69 101 GLU A N 1
ATOM 795 C CA . GLU A 1 101 ? -20.720 2.616 9.717 1.00 79.69 101 GLU A CA 1
ATOM 796 C C . GLU A 1 101 ? -20.908 3.007 8.244 1.00 79.69 101 GLU A C 1
ATOM 798 O O . GLU A 1 101 ? -19.996 3.565 7.621 1.00 79.69 101 GLU A O 1
ATOM 803 N N . ARG A 1 102 ? -22.105 2.778 7.687 1.00 82.25 102 ARG A N 1
ATOM 804 C CA . ARG A 1 102 ? -22.438 3.171 6.306 1.00 82.25 102 ARG A CA 1
ATOM 805 C C . ARG A 1 102 ? -22.414 4.689 6.126 1.00 82.25 102 ARG A C 1
ATOM 807 O O . ARG A 1 102 ? -21.830 5.188 5.165 1.00 82.25 102 ARG A O 1
ATOM 814 N N . MET A 1 103 ? -22.985 5.432 7.071 1.00 79.12 103 MET A N 1
ATOM 815 C CA . MET A 1 103 ? -23.020 6.898 7.042 1.00 79.12 103 MET A CA 1
ATOM 816 C C . MET A 1 103 ? -21.621 7.499 7.209 1.00 79.12 103 MET A C 1
ATOM 818 O O . MET A 1 103 ? -21.294 8.486 6.551 1.00 79.12 103 MET A O 1
ATOM 822 N N . ALA A 1 104 ? -20.757 6.886 8.024 1.00 73.50 104 ALA A N 1
ATOM 823 C CA . ALA A 1 104 ? -19.355 7.277 8.128 1.00 73.50 104 ALA A CA 1
ATOM 824 C C . ALA A 1 104 ? -18.603 7.076 6.800 1.00 73.50 104 ALA A C 1
ATOM 826 O O . ALA A 1 104 ? -17.729 7.877 6.464 1.00 73.50 104 ALA A O 1
ATOM 827 N N . HIS A 1 105 ? -18.967 6.050 6.021 1.00 73.44 105 HIS A N 1
ATOM 828 C CA . HIS A 1 105 ? -18.428 5.825 4.680 1.00 73.44 105 HIS A CA 1
ATOM 829 C C . HIS A 1 105 ? -18.823 6.939 3.702 1.00 73.44 105 HIS A C 1
ATOM 831 O O . HIS A 1 105 ? -17.958 7.498 3.027 1.00 73.44 105 HIS A O 1
ATOM 837 N N . ALA A 1 106 ? -20.111 7.294 3.664 1.00 74.44 106 ALA A N 1
ATOM 838 C CA . ALA A 1 106 ? -20.631 8.352 2.798 1.00 74.44 106 ALA A CA 1
ATOM 839 C C . ALA A 1 106 ? -20.105 9.745 3.198 1.00 74.44 106 ALA A C 1
ATOM 841 O O . ALA A 1 106 ? -19.659 10.519 2.349 1.00 74.44 106 ALA A O 1
ATOM 842 N N . GLY A 1 107 ? -20.077 10.045 4.502 1.00 66.38 107 GLY A N 1
ATOM 843 C CA . GLY A 1 107 ? -19.535 11.294 5.039 1.00 66.38 107 GLY A CA 1
ATOM 844 C C . GLY A 1 107 ? -18.033 11.445 4.781 1.00 66.38 107 GLY A C 1
ATOM 845 O O . GLY A 1 107 ? -17.590 12.517 4.375 1.00 66.38 107 GLY A O 1
ATOM 846 N N . GLY A 1 108 ? -17.256 10.365 4.929 1.00 63.00 108 GLY A N 1
ATOM 847 C CA . GLY A 1 108 ? -15.821 10.348 4.626 1.00 63.00 108 GLY A CA 1
ATOM 848 C C . GLY A 1 108 ? -15.516 10.665 3.161 1.00 63.00 108 GLY A C 1
ATOM 849 O O . GLY A 1 108 ? -14.673 11.519 2.887 1.00 63.00 108 GLY A O 1
ATOM 850 N N . HIS A 1 109 ? -16.255 10.054 2.230 1.00 67.88 109 HIS A N 1
ATOM 851 C CA . HIS A 1 109 ? -16.135 10.325 0.793 1.00 67.88 109 HIS A CA 1
ATOM 852 C C . HIS A 1 109 ? -16.498 11.783 0.452 1.00 67.88 109 HIS A C 1
ATOM 854 O O . HIS A 1 109 ? -15.808 12.452 -0.320 1.00 67.88 109 HIS A O 1
ATOM 860 N N . SER A 1 110 ? -17.553 12.323 1.069 1.00 66.44 110 SER A N 1
ATOM 861 C CA . SER A 1 110 ? -17.988 13.712 0.863 1.00 66.44 110 SER A CA 1
ATOM 862 C C . SER A 1 110 ? -16.976 14.737 1.408 1.00 66.44 110 SER A C 1
ATOM 864 O O . SER A 1 110 ? -16.682 15.746 0.762 1.00 66.44 110 SER A O 1
ATOM 866 N N . VAL A 1 111 ? -16.368 14.459 2.569 1.00 66.50 111 VAL A N 1
ATOM 867 C CA . VAL A 1 111 ? -15.287 15.283 3.141 1.00 66.50 111 VAL A CA 1
ATOM 868 C C . VAL A 1 111 ? -14.029 15.215 2.274 1.00 66.50 111 VAL A C 1
ATOM 870 O O . VAL A 1 111 ? -13.456 16.258 1.969 1.00 66.50 111 VAL A O 1
ATOM 873 N N . ALA A 1 112 ? -13.627 14.023 1.823 1.00 61.41 112 ALA A N 1
ATOM 874 C CA . ALA A 1 112 ? -12.452 13.845 0.969 1.00 61.41 112 ALA A CA 1
ATOM 875 C C . ALA A 1 112 ? -12.605 14.552 -0.391 1.00 61.41 112 ALA A C 1
ATOM 877 O O . ALA A 1 112 ? -11.705 15.275 -0.819 1.00 61.41 112 ALA A O 1
ATOM 878 N N . SER A 1 113 ? -13.770 14.417 -1.031 1.00 60.25 113 SER A N 1
ATOM 879 C CA . SER A 1 113 ? -14.078 15.081 -2.306 1.00 60.25 113 SER A CA 1
ATOM 880 C C . SER A 1 113 ? -14.216 16.605 -2.178 1.00 60.25 113 SER A C 1
ATOM 882 O O . SER A 1 113 ? -13.808 17.340 -3.076 1.00 60.25 113 SER A O 1
ATOM 884 N N . SER A 1 114 ? -14.714 17.108 -1.042 1.00 58.81 114 SER A N 1
ATOM 885 C CA . SER A 1 114 ? -14.834 18.552 -0.773 1.00 58.81 114 SER A CA 1
ATOM 886 C C . SER A 1 114 ? -13.518 19.216 -0.346 1.00 58.81 114 SER A C 1
ATOM 888 O O . SER A 1 114 ? -13.356 20.434 -0.506 1.00 58.81 114 SER A O 1
ATOM 890 N N . ALA A 1 115 ? -12.592 18.446 0.234 1.00 53.31 115 ALA A N 1
ATOM 891 C CA . ALA A 1 115 ? -11.293 18.925 0.702 1.00 53.31 115 ALA A CA 1
ATOM 892 C C . ALA A 1 115 ? -10.243 18.983 -0.416 1.00 53.31 115 ALA A C 1
ATOM 894 O O . ALA A 1 115 ? -9.294 19.756 -0.296 1.00 53.31 115 ALA A O 1
ATOM 895 N N . ASN A 1 116 ? -10.404 18.215 -1.503 1.00 46.50 116 ASN A N 1
ATOM 896 C CA . ASN A 1 116 ? -9.330 18.053 -2.476 1.00 46.50 116 ASN A CA 1
ATOM 897 C C . ASN A 1 116 ? -9.800 18.045 -3.941 1.00 46.50 116 ASN A C 1
ATOM 899 O O . ASN A 1 116 ? -9.827 17.014 -4.606 1.00 46.50 116 ASN A O 1
ATOM 903 N N . LYS A 1 117 ? -10.095 19.235 -4.482 1.00 44.19 117 LYS A N 1
ATOM 904 C CA . LYS A 1 117 ? -10.267 19.436 -5.935 1.00 44.19 117 LYS A CA 1
ATOM 905 C C . LYS A 1 117 ? -8.951 19.330 -6.738 1.00 44.19 117 LYS A C 1
ATOM 907 O O . LYS A 1 117 ? -9.011 19.461 -7.953 1.00 44.19 117 LYS A O 1
ATOM 912 N N . LEU A 1 118 ? -7.781 19.108 -6.113 1.00 38.62 118 LEU A N 1
ATOM 913 C CA . LEU A 1 118 ? -6.478 19.198 -6.803 1.00 38.62 118 LEU A CA 1
ATOM 914 C C . LEU A 1 118 ? -5.412 18.135 -6.457 1.00 38.62 118 LEU A C 1
ATOM 916 O O . LEU A 1 118 ? -4.326 18.191 -7.024 1.00 38.62 118 LEU A O 1
ATOM 920 N N . ALA A 1 119 ? -5.672 17.138 -5.607 1.00 35.47 119 ALA A N 1
ATOM 921 C CA . ALA A 1 119 ? -4.711 16.045 -5.402 1.00 35.47 119 ALA A CA 1
ATOM 922 C C . ALA A 1 119 ? -5.390 14.728 -4.998 1.00 35.47 119 ALA A C 1
ATOM 924 O O . ALA A 1 119 ? -5.429 14.352 -3.829 1.00 35.47 119 ALA A O 1
ATOM 925 N N . LEU A 1 120 ? -5.879 13.994 -5.997 1.00 39.50 120 LEU A N 1
ATOM 926 C CA . LEU A 1 120 ? -6.326 12.600 -5.903 1.00 39.50 120 LEU A CA 1
ATOM 927 C C . LEU A 1 120 ? -5.128 11.664 -5.617 1.00 39.50 120 LEU A C 1
ATOM 929 O O . LEU A 1 120 ? -4.702 10.873 -6.454 1.00 39.50 120 LEU A O 1
ATOM 933 N N . VAL A 1 121 ? -4.543 11.757 -4.421 1.00 42.81 121 VAL A N 1
ATOM 934 C CA . VAL A 1 121 ? -3.565 10.777 -3.934 1.00 42.81 121 VAL A CA 1
ATOM 935 C C . VAL A 1 121 ? -4.325 9.684 -3.186 1.00 42.81 121 VAL A C 1
ATOM 937 O O . VAL A 1 121 ? -4.948 9.928 -2.151 1.00 42.81 121 VAL A O 1
ATOM 940 N N . ARG A 1 122 ? -4.274 8.461 -3.728 1.00 43.16 122 ARG A N 1
ATOM 941 C CA . ARG A 1 122 ? -4.843 7.247 -3.119 1.00 43.16 122 ARG A CA 1
ATOM 942 C C . ARG A 1 122 ? -4.396 7.127 -1.651 1.00 43.16 122 ARG A C 1
ATOM 944 O O . ARG A 1 122 ? -3.204 7.212 -1.368 1.00 43.16 122 ARG A O 1
ATOM 951 N N . GLY A 1 123 ? -5.353 6.946 -0.736 1.00 56.53 123 GLY A N 1
ATOM 952 C CA . GLY A 1 123 ? -5.134 6.797 0.714 1.00 56.53 123 GLY A CA 1
ATOM 953 C C . GLY A 1 123 ? -5.643 7.959 1.581 1.00 56.53 123 GLY A C 1
ATOM 954 O O . GLY A 1 123 ? -5.913 7.761 2.762 1.00 56.53 123 GLY A O 1
ATOM 955 N N . GLN A 1 124 ? -5.856 9.158 1.024 1.00 61.31 124 GLN A N 1
ATOM 956 C CA . GLN A 1 124 ? -6.388 10.295 1.799 1.00 61.31 124 GLN A CA 1
ATOM 957 C C . GLN A 1 124 ? -7.866 10.134 2.187 1.00 61.31 124 GLN A C 1
ATOM 959 O O . GLN A 1 124 ? -8.286 10.639 3.226 1.00 61.31 124 GLN A O 1
ATOM 964 N N . GLU A 1 125 ? -8.641 9.394 1.393 1.00 64.94 125 GLU A N 1
ATOM 965 C CA . GLU A 1 125 ? -10.051 9.111 1.671 1.00 64.94 125 GLU A CA 1
ATOM 966 C C . GLU A 1 125 ? -10.231 8.240 2.923 1.00 64.94 125 GLU A C 1
ATOM 968 O O . GLU A 1 125 ? -11.047 8.555 3.788 1.00 64.94 125 GLU A O 1
ATOM 973 N N . GLU A 1 126 ? -9.413 7.195 3.079 1.00 68.00 126 GLU A N 1
ATOM 974 C CA . GLU A 1 126 ? -9.436 6.344 4.274 1.00 68.00 126 GLU A CA 1
ATOM 975 C C . GLU A 1 126 ? -9.054 7.131 5.531 1.00 68.00 126 GLU A C 1
ATOM 977 O O . GLU A 1 126 ? -9.667 6.973 6.590 1.00 68.00 126 GLU A O 1
ATOM 982 N N . ILE A 1 127 ? -8.076 8.030 5.402 1.00 71.00 127 ILE A N 1
ATOM 983 C CA . ILE A 1 127 ? -7.631 8.910 6.483 1.00 71.00 127 ILE A CA 1
ATOM 984 C C . ILE A 1 127 ? -8.753 9.889 6.872 1.00 71.00 127 ILE A C 1
ATOM 986 O O . ILE A 1 127 ? -9.064 10.028 8.057 1.00 71.00 127 ILE A O 1
ATOM 990 N N . ALA A 1 128 ? -9.413 10.518 5.895 1.00 74.88 128 ALA A N 1
ATOM 991 C CA . ALA A 1 128 ? -10.540 11.420 6.133 1.00 74.88 128 ALA A CA 1
ATOM 992 C C . ALA A 1 128 ? -11.732 10.693 6.782 1.00 74.88 128 ALA A C 1
ATOM 994 O O . ALA A 1 128 ? -12.269 11.167 7.786 1.00 74.88 128 ALA A O 1
ATOM 995 N N . LYS A 1 129 ? -12.093 9.504 6.280 1.00 76.19 129 LYS A N 1
ATOM 996 C CA . LYS A 1 129 ? -13.139 8.636 6.848 1.00 76.19 129 LYS A CA 1
ATOM 997 C C . LYS A 1 129 ? -12.853 8.292 8.307 1.00 76.19 129 LYS A C 1
ATOM 999 O O . LYS A 1 129 ? -13.728 8.439 9.164 1.00 76.19 129 LYS A O 1
ATOM 1004 N N . LYS A 1 130 ? -11.618 7.875 8.604 1.00 83.19 130 LYS A N 1
ATOM 1005 C CA . LYS A 1 130 ? -11.181 7.526 9.960 1.00 83.19 130 LYS A CA 1
ATOM 1006 C C . LYS A 1 130 ? -11.364 8.697 10.925 1.00 83.19 130 LYS A C 1
ATOM 1008 O O . LYS A 1 130 ? -11.913 8.510 12.011 1.00 83.19 130 LYS A O 1
ATOM 1013 N N . TYR A 1 131 ? -10.940 9.901 10.543 1.00 84.69 131 TYR A N 1
ATOM 1014 C CA . TYR A 1 131 ? -11.067 11.068 11.415 1.00 84.69 131 TYR A CA 1
ATOM 1015 C C . TYR A 1 131 ? -12.510 11.560 11.541 1.00 84.69 131 TYR A C 1
ATOM 1017 O O . TYR A 1 131 ? -12.933 11.869 12.653 1.00 84.69 131 TYR A O 1
ATOM 1025 N N . PHE A 1 132 ? -13.295 11.550 10.462 1.00 83.75 132 PHE A N 1
ATOM 1026 C CA . PHE A 1 132 ? -14.710 11.927 10.506 1.00 83.75 132 PHE A CA 1
ATOM 1027 C C . PHE A 1 132 ? -15.523 11.013 11.439 1.00 83.75 132 PHE A C 1
ATOM 1029 O O . PHE A 1 132 ? -16.252 11.498 12.308 1.00 83.75 132 PHE A O 1
ATOM 1036 N N . SER A 1 133 ? -15.336 9.692 11.333 1.00 83.50 133 SER A N 1
ATOM 1037 C CA . SER A 1 133 ? -15.955 8.709 12.236 1.00 83.50 133 SER A CA 1
ATOM 1038 C C . SER A 1 133 ? -15.520 8.909 13.695 1.00 83.50 133 SER A C 1
ATOM 1040 O O . SER A 1 133 ? -16.329 8.844 14.620 1.00 83.50 133 SER A O 1
ATOM 1042 N N . ARG A 1 134 ? -14.240 9.223 13.923 1.00 87.06 134 ARG A N 1
ATOM 1043 C CA . ARG A 1 134 ? -13.714 9.456 15.273 1.00 87.06 134 ARG A CA 1
ATOM 1044 C C . ARG A 1 134 ? -14.294 10.714 15.919 1.00 87.06 134 ARG A C 1
ATOM 1046 O O . ARG A 1 134 ? -14.617 10.681 17.103 1.00 87.06 134 ARG A O 1
ATOM 1053 N N . VAL A 1 135 ? -14.442 11.800 15.158 1.00 88.75 135 VAL A N 1
ATOM 1054 C CA . VAL A 1 135 ? -15.030 13.062 15.638 1.00 88.75 135 VAL A CA 1
ATOM 1055 C C . VAL A 1 135 ? -16.515 12.884 15.947 1.00 88.75 135 VAL A C 1
ATOM 1057 O O . VAL A 1 135 ? -16.940 13.203 17.054 1.00 88.75 135 VAL A O 1
ATOM 1060 N N . THR A 1 136 ? -17.289 12.312 15.021 1.00 86.81 136 THR A N 1
ATOM 1061 C CA . THR A 1 136 ? -18.728 12.042 15.214 1.00 86.81 136 THR A CA 1
ATOM 1062 C C . THR A 1 136 ? -18.978 11.113 16.400 1.00 86.81 136 THR A C 1
ATOM 1064 O O . THR A 1 136 ? -19.795 11.428 17.268 1.00 86.81 136 THR A O 1
ATOM 1067 N N . SER A 1 137 ? -18.216 10.019 16.514 1.00 87.69 137 SER A N 1
ATOM 1068 C CA . SER A 1 137 ? -18.328 9.110 17.655 1.00 87.69 137 SER A CA 1
ATOM 1069 C C . SER A 1 137 ? -17.965 9.785 18.979 1.00 87.69 137 SER A C 1
ATOM 1071 O O . SER A 1 137 ? -18.575 9.450 19.999 1.00 87.69 137 SER A O 1
ATOM 1073 N N . LEU A 1 138 ? -16.975 10.683 19.000 1.00 92.00 138 LEU A N 1
ATOM 1074 C CA . LEU A 1 138 ? -16.595 11.394 20.217 1.00 92.00 138 LEU A CA 1
ATOM 1075 C C . LEU A 1 138 ? -17.696 12.373 20.642 1.00 92.00 138 LEU A C 1
ATOM 1077 O O . LEU A 1 138 ? -18.089 12.361 21.805 1.00 92.00 138 LEU A O 1
ATOM 1081 N N . SER A 1 139 ? -18.255 13.133 19.699 1.00 91.12 139 SER A N 1
ATOM 1082 C CA . SER A 1 139 ? -19.361 14.065 19.951 1.00 91.12 139 SER A CA 1
ATOM 1083 C C . SER A 1 139 ? -20.614 13.352 20.463 1.00 91.12 139 SER A C 1
ATOM 1085 O O . SER A 1 139 ? -21.206 13.783 21.452 1.00 91.12 139 SER A O 1
ATOM 1087 N N . ALA A 1 140 ? -20.973 12.211 19.868 1.00 90.12 140 ALA A N 1
ATOM 1088 C CA . ALA A 1 140 ? -22.063 11.374 20.367 1.00 90.12 140 ALA A CA 1
ATOM 1089 C C . ALA A 1 140 ? -21.793 10.847 21.785 1.00 90.12 140 ALA A C 1
ATOM 1091 O O . ALA A 1 140 ? -22.678 10.885 22.637 1.00 90.12 140 ALA A O 1
ATOM 1092 N N . SER A 1 141 ? -20.554 10.426 22.066 1.00 91.12 141 SER A N 1
ATOM 1093 C CA . SER A 1 141 ? -20.156 9.963 23.403 1.00 91.12 141 SER A CA 1
ATOM 1094 C C . SER A 1 141 ? -20.295 11.080 24.443 1.00 91.12 141 SER A C 1
ATOM 1096 O O . SER A 1 141 ? -20.761 10.830 25.552 1.00 91.12 141 SER A O 1
ATOM 1098 N N . THR A 1 142 ? -19.937 12.319 24.094 1.00 92.88 142 THR A N 1
ATOM 1099 C CA . THR A 1 142 ? -20.115 13.486 24.968 1.00 92.88 142 THR A CA 1
ATOM 1100 C C . THR A 1 142 ? -21.590 13.738 25.273 1.00 92.88 142 THR A C 1
ATOM 1102 O O . THR A 1 142 ? -21.942 13.874 26.442 1.00 92.88 142 THR A O 1
ATOM 1105 N N . ILE A 1 143 ? -22.461 13.736 24.258 1.00 93.38 143 ILE A N 1
ATOM 1106 C CA . ILE A 1 143 ? -23.913 13.904 24.446 1.00 93.38 143 ILE A CA 1
ATOM 1107 C C . ILE A 1 143 ? -24.475 12.785 25.330 1.00 93.38 143 ILE A C 1
ATOM 1109 O O . ILE A 1 143 ? -25.202 13.056 26.283 1.00 93.38 143 ILE A O 1
ATOM 1113 N N . PHE A 1 144 ? -24.092 11.535 25.065 1.00 91.06 144 PHE A N 1
ATOM 1114 C CA . PHE A 1 144 ? -24.522 10.395 25.867 1.00 91.06 144 PHE A CA 1
ATOM 1115 C C . PHE A 1 144 ? -24.068 10.508 27.329 1.00 91.06 144 PHE A C 1
ATOM 1117 O O . PHE A 1 144 ? -24.840 10.203 28.234 1.00 91.06 144 PHE A O 1
ATOM 1124 N N . LEU A 1 145 ? -22.835 10.960 27.587 1.00 94.12 145 LEU A N 1
ATOM 1125 C CA . LEU A 1 145 ? -22.350 11.172 28.953 1.00 94.12 145 LEU A CA 1
ATOM 1126 C C . LEU A 1 145 ? -23.201 12.212 29.693 1.00 94.12 145 LEU A C 1
ATOM 1128 O O . LEU A 1 145 ? -23.564 11.975 30.842 1.00 94.12 145 LEU A O 1
ATOM 1132 N N . PHE A 1 146 ? -23.556 13.322 29.038 1.00 94.06 146 PHE A N 1
ATOM 1133 C CA . PHE A 1 146 ? -24.462 14.313 29.622 1.00 94.06 146 PHE A CA 1
ATOM 1134 C C . PHE A 1 146 ? -25.836 13.714 29.925 1.00 94.06 146 PHE A C 1
ATOM 1136 O O . PHE A 1 146 ? -26.314 13.867 31.042 1.00 94.06 146 PHE A O 1
ATOM 1143 N N . LEU A 1 147 ? -26.426 12.960 28.993 1.00 91.88 147 LEU A N 1
ATOM 1144 C CA . LEU A 1 147 ? -27.702 12.271 29.220 1.00 91.88 147 LEU A CA 1
ATOM 1145 C C . LEU A 1 147 ? -27.630 11.287 30.397 1.00 91.88 147 LEU A C 1
ATOM 1147 O O . LEU A 1 147 ? -28.541 11.245 31.221 1.00 91.88 147 LEU A O 1
ATOM 1151 N N . ALA A 1 148 ? -26.540 10.525 30.513 1.00 91.19 148 ALA A N 1
ATOM 1152 C CA . ALA A 1 148 ? -26.342 9.587 31.613 1.00 91.19 148 ALA A CA 1
ATOM 1153 C C . ALA A 1 148 ? -26.206 10.307 32.965 1.00 91.19 148 ALA A C 1
ATOM 1155 O O . ALA A 1 148 ? -26.834 9.894 33.939 1.00 91.19 148 ALA 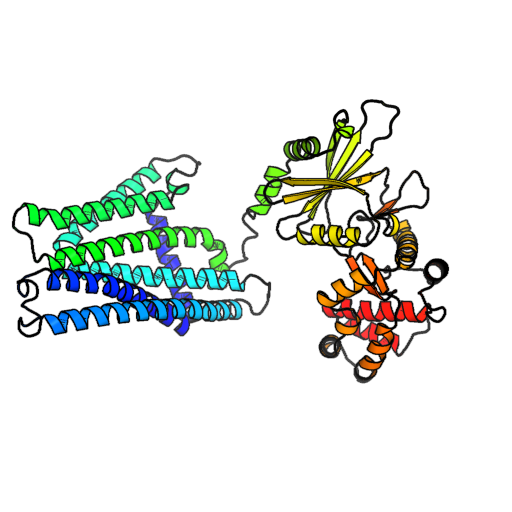A O 1
ATOM 1156 N N . LEU A 1 149 ? -25.433 11.398 33.025 1.00 93.19 149 LEU A N 1
ATOM 1157 C CA . LEU A 1 149 ? -25.285 12.215 34.234 1.00 93.19 149 LEU A CA 1
ATOM 1158 C C . LEU A 1 149 ? -26.598 12.905 34.618 1.00 93.19 149 LEU A C 1
ATOM 1160 O O . LEU A 1 149 ? -26.955 12.899 35.792 1.00 93.19 149 LEU A O 1
ATOM 1164 N N . SER A 1 150 ? -27.351 13.433 33.650 1.00 93.62 150 SER A N 1
ATOM 1165 C CA . SER A 1 150 ? -28.690 13.985 33.881 1.00 93.62 150 SER A CA 1
ATOM 1166 C C . SER A 1 150 ? -29.660 12.921 34.395 1.00 93.62 150 SER A C 1
ATOM 1168 O O . SER A 1 150 ? -30.403 13.182 35.336 1.00 93.62 150 SER A O 1
ATOM 1170 N N . GLY A 1 151 ? -29.619 11.703 33.845 1.00 91.19 151 GLY A N 1
ATOM 1171 C CA . GLY A 1 151 ? -30.416 10.578 34.337 1.00 91.19 151 GLY A CA 1
ATOM 1172 C C . GLY A 1 151 ? -30.099 10.229 35.794 1.00 91.19 151 GLY A C 1
ATOM 1173 O O . GLY A 1 151 ? -31.014 10.061 36.596 1.00 91.19 151 GLY A O 1
ATOM 1174 N N . ILE A 1 152 ? -28.813 10.197 36.161 1.00 92.88 152 ILE A N 1
ATOM 1175 C CA . ILE A 1 152 ? -28.386 10.003 37.556 1.00 92.88 152 ILE A CA 1
ATOM 1176 C C . ILE A 1 152 ? -28.869 11.162 38.435 1.00 92.88 152 ILE A C 1
ATOM 1178 O O . ILE A 1 152 ? -29.396 10.907 39.511 1.00 92.88 152 ILE A O 1
ATOM 1182 N N . ALA A 1 153 ? -28.744 12.412 37.979 1.00 93.12 153 ALA A N 1
ATOM 1183 C CA . ALA A 1 153 ? -29.159 13.591 38.738 1.00 93.12 153 ALA A CA 1
ATOM 1184 C C . ALA A 1 153 ? -30.665 13.599 39.041 1.00 93.12 153 ALA A C 1
ATOM 1186 O O . ALA A 1 153 ? -31.059 13.953 40.147 1.00 93.12 153 ALA A O 1
ATOM 1187 N N . VAL A 1 154 ? -31.498 13.173 38.086 1.00 91.69 154 VAL A N 1
ATOM 1188 C CA . VAL A 1 154 ? -32.955 13.072 38.271 1.00 91.69 154 VAL A CA 1
ATOM 1189 C C . VAL A 1 154 ? -33.319 11.932 39.223 1.00 91.69 154 VAL A C 1
ATOM 1191 O O . VAL A 1 154 ? -34.198 12.092 40.063 1.00 91.69 154 VAL A O 1
ATOM 1194 N N . MET A 1 155 ? -32.655 10.777 39.115 1.00 88.88 155 MET A N 1
ATOM 1195 C CA . MET A 1 155 ? -32.972 9.607 39.947 1.00 88.88 155 MET A CA 1
ATOM 1196 C C . MET A 1 155 ? -32.417 9.714 41.373 1.00 88.88 155 MET A C 1
ATOM 1198 O O . MET A 1 155 ? -33.030 9.220 42.317 1.00 88.88 155 MET A O 1
ATOM 1202 N N . ARG A 1 156 ? -31.220 10.287 41.521 1.00 90.06 156 ARG A N 1
ATOM 1203 C CA . ARG A 1 156 ? -30.432 10.353 42.759 1.00 90.06 156 ARG A CA 1
ATOM 1204 C C . ARG A 1 156 ? -29.547 11.615 42.743 1.00 90.06 156 ARG A C 1
ATOM 1206 O O . ARG A 1 156 ? -28.335 11.505 42.525 1.00 90.06 156 ARG A O 1
ATOM 1213 N N . PRO A 1 157 ? -30.114 12.809 42.998 1.00 89.94 157 PRO A N 1
ATOM 1214 C CA . PRO A 1 157 ? -29.354 14.064 42.995 1.00 89.94 157 PRO A CA 1
ATOM 1215 C C . PRO A 1 157 ? -28.189 14.045 43.996 1.00 89.94 157 PRO A C 1
ATOM 1217 O O . PRO A 1 157 ? -27.111 14.560 43.697 1.00 89.94 157 PRO A O 1
ATOM 1220 N N . ASP A 1 158 ? -28.358 13.342 45.120 1.00 90.19 158 ASP A N 1
ATOM 1221 C CA . ASP A 1 158 ? -27.349 13.185 46.176 1.00 90.19 158 ASP A CA 1
ATOM 1222 C C . ASP A 1 158 ? -26.031 12.560 45.690 1.00 90.19 158 ASP A C 1
ATOM 1224 O O . ASP A 1 158 ? -25.003 12.710 46.344 1.00 90.19 158 ASP A O 1
ATOM 1228 N N . LEU A 1 159 ? -26.032 11.851 44.553 1.00 91.25 159 LEU A N 1
ATOM 1229 C CA . LEU A 1 159 ? -24.833 11.217 43.993 1.00 91.25 159 LEU A CA 1
ATOM 1230 C C . LEU A 1 159 ? -23.971 12.175 43.168 1.00 91.25 159 LEU A C 1
ATOM 1232 O O . LEU A 1 159 ? -22.784 11.911 42.984 1.00 91.25 159 LEU A O 1
ATOM 1236 N N . ILE A 1 160 ? -24.530 13.276 42.661 1.00 92.69 160 ILE A N 1
ATOM 1237 C CA . ILE A 1 160 ? -23.806 14.182 41.758 1.00 92.69 160 ILE A CA 1
ATOM 1238 C C . ILE A 1 160 ? -22.689 14.916 42.500 1.00 92.69 160 ILE A C 1
ATOM 1240 O O . ILE A 1 160 ? -21.563 14.981 42.006 1.00 92.69 160 ILE A O 1
ATOM 1244 N N . THR A 1 161 ? -22.972 15.409 43.705 1.00 92.62 161 THR A N 1
ATOM 1245 C CA . THR A 1 161 ? -22.003 16.124 44.545 1.00 92.62 161 THR A CA 1
ATOM 1246 C C . THR A 1 161 ? -20.771 15.275 44.892 1.00 92.62 161 THR A C 1
ATOM 1248 O O . THR A 1 161 ? -19.660 15.706 44.569 1.00 92.62 161 THR A O 1
ATOM 1251 N N . PRO A 1 162 ? -20.896 14.065 45.482 1.00 92.06 162 PRO A N 1
ATOM 1252 C CA . PRO A 1 162 ? -19.731 13.241 45.801 1.00 92.06 162 PRO A CA 1
ATOM 1253 C C . PRO A 1 162 ? -18.989 12.772 44.545 1.00 92.06 162 PRO A C 1
ATOM 1255 O O . PRO A 1 162 ? -17.759 12.741 44.540 1.00 92.06 162 PRO A O 1
ATOM 1258 N N . LEU A 1 163 ? -19.694 12.464 43.450 1.00 92.56 163 LEU A N 1
ATOM 1259 C CA . LEU A 1 163 ? -19.052 12.066 42.196 1.00 92.56 163 LEU A CA 1
ATOM 1260 C C . LEU A 1 163 ? -18.239 13.215 41.578 1.00 92.56 163 LEU A C 1
ATOM 1262 O O . LEU A 1 163 ? -17.121 13.003 41.097 1.00 92.56 163 LEU A O 1
ATOM 1266 N N . GLY A 1 164 ? -18.784 14.433 41.619 1.00 92.56 164 GLY A N 1
ATOM 1267 C CA . GLY A 1 164 ? -18.098 15.652 41.205 1.00 92.56 164 GLY A CA 1
ATOM 1268 C C . GLY A 1 164 ? -16.861 15.919 42.058 1.00 92.56 164 GLY A C 1
ATOM 1269 O O . GLY A 1 164 ? -15.792 16.184 41.510 1.00 92.56 164 GLY A O 1
ATOM 1270 N N . PHE A 1 165 ? -16.972 15.755 43.379 1.00 94.50 165 PHE A N 1
ATOM 1271 C CA . PHE A 1 165 ? -15.850 15.904 44.305 1.00 94.50 165 PHE A CA 1
ATOM 1272 C C . PHE A 1 165 ? -14.727 14.895 44.032 1.00 94.50 165 PHE A C 1
ATOM 1274 O O . PHE A 1 165 ? -13.574 15.292 43.881 1.00 94.50 165 PHE A O 1
ATOM 1281 N N . VAL A 1 166 ? -15.047 13.603 43.888 1.00 94.00 166 VAL A N 1
ATOM 1282 C CA . VAL A 1 166 ? -14.052 12.563 43.560 1.00 94.00 166 VAL A CA 1
ATOM 1283 C C . VAL A 1 166 ? -13.391 12.843 42.210 1.00 94.00 166 VAL A C 1
ATOM 1285 O O . VAL A 1 166 ? -12.174 12.720 42.077 1.00 94.00 166 VAL A O 1
ATOM 1288 N N . SER A 1 167 ? -14.168 13.265 41.211 1.00 92.19 167 SER A N 1
ATOM 1289 C CA . SER A 1 167 ? -13.636 13.609 39.887 1.00 92.19 167 SER A CA 1
ATOM 1290 C C . SER A 1 167 ? -12.690 14.814 39.948 1.00 92.19 167 SER A C 1
ATOM 1292 O O . SER A 1 167 ? -11.626 14.786 39.330 1.00 92.19 167 SER A O 1
ATOM 1294 N N . LEU A 1 168 ? -13.041 15.846 40.724 1.00 92.81 168 LEU A N 1
ATOM 1295 C CA . LEU A 1 168 ? -12.204 17.026 40.952 1.00 92.81 168 LEU A CA 1
ATOM 1296 C C . LEU A 1 168 ? -10.914 16.661 41.697 1.00 92.81 168 LEU A C 1
ATOM 1298 O O . LEU A 1 168 ? -9.836 17.079 41.287 1.00 92.81 168 LEU A O 1
ATOM 1302 N N . LEU A 1 169 ? -11.007 15.842 42.746 1.00 94.06 169 LEU A N 1
ATOM 1303 C CA . LEU A 1 169 ? -9.855 15.362 43.508 1.00 94.06 169 LEU A CA 1
ATOM 1304 C C . LEU A 1 169 ? -8.867 14.621 42.598 1.00 94.06 169 LEU A C 1
ATOM 1306 O O . LEU A 1 169 ? -7.678 14.935 42.583 1.00 94.06 169 LEU A O 1
ATOM 1310 N N . LEU A 1 170 ? -9.356 13.670 41.796 1.00 92.12 170 LEU A N 1
ATOM 1311 C CA . LEU A 1 170 ? -8.527 12.922 40.848 1.00 92.12 170 LEU A CA 1
ATOM 1312 C C . LEU A 1 170 ? -7.909 13.841 39.790 1.00 92.12 170 LEU A C 1
ATOM 1314 O O . LEU A 1 170 ? -6.740 13.672 39.436 1.00 92.12 170 LEU A O 1
ATOM 1318 N N . PHE A 1 171 ? -8.655 14.843 39.319 1.00 89.44 171 PHE A N 1
ATOM 1319 C CA . PHE A 1 171 ? -8.130 15.867 38.421 1.00 89.44 171 PHE A CA 1
ATOM 1320 C C . PHE A 1 171 ? -6.985 16.655 39.076 1.00 89.44 171 PHE A C 1
ATOM 1322 O O . PHE A 1 171 ? -5.910 16.755 38.487 1.00 89.44 171 PHE A O 1
ATOM 1329 N N . CYS A 1 172 ? -7.162 17.126 40.313 1.00 90.19 172 CYS A N 1
ATOM 1330 C CA . CYS A 1 172 ? -6.128 17.827 41.076 1.00 90.19 172 CYS A CA 1
ATOM 1331 C C . CYS A 1 172 ? -4.875 16.963 41.279 1.00 90.19 172 CYS A C 1
ATOM 1333 O O . CYS A 1 172 ? -3.766 17.433 41.022 1.00 90.19 172 CYS A O 1
ATOM 1335 N N . ILE A 1 173 ? -5.037 15.687 41.647 1.00 90.06 173 ILE A N 1
ATOM 1336 C CA . ILE A 1 173 ? -3.928 14.727 41.785 1.00 90.06 173 ILE A CA 1
ATOM 1337 C C . ILE A 1 173 ? -3.178 14.577 40.455 1.00 90.06 173 ILE A C 1
ATOM 1339 O O . ILE A 1 173 ? -1.952 14.663 40.424 1.00 90.06 173 ILE A O 1
ATOM 1343 N N . THR A 1 174 ? -3.906 14.421 39.346 1.00 87.88 174 THR A N 1
ATOM 1344 C CA . THR A 1 174 ? -3.322 14.312 37.998 1.00 87.88 174 THR A CA 1
ATOM 1345 C C . THR A 1 174 ? -2.522 15.563 37.637 1.00 87.88 174 THR A C 1
ATOM 1347 O O . THR A 1 174 ? -1.396 15.472 37.145 1.00 87.88 174 THR A O 1
ATOM 1350 N N . THR A 1 175 ? -3.088 16.748 37.894 1.00 85.81 175 THR A N 1
ATOM 1351 C CA . THR A 1 175 ? -2.417 18.025 37.623 1.00 85.81 175 THR A CA 1
ATOM 1352 C C . THR A 1 175 ? -1.186 18.231 38.494 1.00 85.81 175 THR A C 1
ATOM 1354 O O . THR A 1 175 ? -0.169 18.689 37.982 1.00 85.81 175 THR A O 1
ATOM 1357 N N . GLY A 1 176 ? -1.253 17.855 39.775 1.00 85.81 176 GLY A N 1
ATOM 1358 C CA . GLY A 1 176 ? -0.126 17.921 40.699 1.00 85.81 176 GLY A CA 1
ATOM 1359 C C . GLY A 1 176 ? 1.008 17.014 40.238 1.00 85.81 176 GLY A C 1
ATOM 1360 O O . GLY A 1 176 ? 2.129 17.480 40.071 1.00 85.81 176 GLY A O 1
ATOM 1361 N N . TRP A 1 177 ? 0.706 15.756 39.908 1.00 85.69 177 TRP A N 1
ATOM 1362 C CA . TRP A 1 177 ? 1.698 14.802 39.403 1.00 85.69 177 TRP A CA 1
ATOM 1363 C C . TRP A 1 177 ? 2.433 15.341 38.165 1.00 85.69 177 TRP A C 1
ATOM 1365 O O . TRP A 1 177 ? 3.662 15.373 38.127 1.00 85.69 177 TRP A O 1
ATOM 1375 N N . LEU A 1 178 ? 1.691 15.855 37.178 1.00 83.25 178 LEU A N 1
ATOM 1376 C CA . LEU A 1 178 ? 2.261 16.429 35.951 1.00 83.25 178 LEU A CA 1
ATOM 1377 C C . LEU A 1 178 ? 2.991 17.769 36.154 1.00 83.25 178 LEU A C 1
ATOM 1379 O O . LEU A 1 178 ? 3.704 18.216 35.250 1.00 83.25 178 LEU A O 1
ATOM 1383 N N . ALA A 1 179 ? 2.770 18.445 37.283 1.00 81.81 179 ALA A N 1
ATOM 1384 C CA . ALA A 1 179 ? 3.474 19.669 37.650 1.00 81.81 179 ALA A CA 1
ATOM 1385 C C . ALA A 1 179 ? 4.785 19.382 38.401 1.00 81.81 179 ALA A C 1
ATOM 1387 O O . ALA A 1 179 ? 5.742 20.137 38.229 1.00 81.81 179 ALA A O 1
ATOM 1388 N N . LEU A 1 180 ? 4.840 18.304 39.195 1.00 78.62 180 LEU A N 1
ATOM 1389 C CA . LEU A 1 180 ? 6.045 17.884 39.917 1.00 78.62 180 LEU A CA 1
ATOM 1390 C C . LEU A 1 180 ? 7.113 17.269 38.994 1.00 78.62 180 LEU A C 1
ATOM 1392 O O . LEU A 1 180 ? 8.304 17.477 39.221 1.00 78.62 180 LEU A O 1
ATOM 1396 N N . GLU A 1 181 ? 6.723 16.558 37.933 1.00 71.62 181 GLU A N 1
ATOM 1397 C CA . GLU A 1 181 ? 7.670 16.038 36.937 1.00 71.62 181 GLU A CA 1
ATOM 1398 C C . GLU A 1 181 ? 8.144 17.162 36.001 1.00 71.62 181 GLU A C 1
ATOM 1400 O O . GLU A 1 181 ? 7.531 17.481 34.979 1.00 71.62 181 GLU A O 1
ATOM 1405 N N . ARG A 1 182 ? 9.255 17.798 36.390 1.00 57.38 182 ARG A N 1
ATOM 1406 C CA . ARG A 1 182 ? 9.879 18.923 35.675 1.00 57.38 182 ARG A CA 1
ATOM 1407 C C . ARG A 1 182 ? 10.834 18.489 34.556 1.00 57.38 182 ARG A C 1
ATOM 1409 O O . ARG A 1 182 ? 11.325 19.348 33.825 1.00 57.38 182 ARG A O 1
ATOM 1416 N N . ASP A 1 183 ? 11.098 17.190 34.427 1.00 53.03 183 ASP A N 1
ATOM 1417 C CA . ASP A 1 183 ? 12.170 16.671 33.581 1.00 53.03 183 ASP A CA 1
ATOM 1418 C C . ASP A 1 183 ? 11.699 16.201 32.195 1.00 53.03 183 ASP A C 1
ATOM 1420 O O . ASP A 1 183 ? 10.559 15.784 32.002 1.00 53.03 183 ASP A O 1
ATOM 1424 N N . ARG A 1 184 ? 12.589 16.290 31.198 1.00 54.69 184 ARG A N 1
ATOM 1425 C CA . ARG A 1 184 ? 12.282 16.175 29.751 1.00 54.69 184 ARG A CA 1
ATOM 1426 C C . ARG A 1 184 ? 11.882 14.774 29.258 1.00 54.69 184 ARG A C 1
ATOM 1428 O O . ARG A 1 184 ? 11.730 14.585 28.050 1.00 54.69 184 ARG A O 1
ATOM 1435 N N . GLN A 1 185 ? 11.710 13.792 30.140 1.00 56.47 185 GLN A N 1
ATOM 1436 C CA . GLN A 1 185 ? 11.258 12.457 29.749 1.00 56.47 185 GLN A CA 1
ATOM 1437 C C . GLN A 1 185 ? 9.726 12.350 29.787 1.00 56.47 185 GLN A C 1
ATOM 1439 O O . GLN A 1 185 ? 9.096 12.887 30.696 1.00 56.47 185 GLN A O 1
ATOM 1444 N N . PRO A 1 186 ? 9.097 11.642 28.828 1.00 61.50 186 PRO A N 1
ATOM 1445 C CA . PRO A 1 186 ? 7.657 11.433 28.864 1.00 61.50 186 PRO A CA 1
ATOM 1446 C C . PRO A 1 186 ? 7.293 10.629 30.112 1.00 61.50 186 PRO A C 1
ATOM 1448 O O . PRO A 1 186 ? 7.759 9.496 30.275 1.00 61.50 186 PRO A O 1
ATOM 1451 N N . THR A 1 187 ? 6.468 11.234 30.967 1.00 71.69 187 THR A N 1
ATOM 1452 C CA . THR A 1 187 ? 6.020 10.681 32.249 1.00 71.69 187 THR A CA 1
ATOM 1453 C C . THR A 1 187 ? 5.315 9.337 32.054 1.00 71.69 187 THR A C 1
ATOM 1455 O O . THR A 1 187 ? 4.793 9.039 30.971 1.00 71.69 187 THR A O 1
ATOM 1458 N N . TRP A 1 188 ? 5.253 8.503 33.097 1.00 78.44 188 TRP A N 1
ATOM 1459 C CA . TRP A 1 188 ? 4.567 7.202 33.019 1.00 78.44 188 TRP A CA 1
ATOM 1460 C C . TRP A 1 188 ? 3.117 7.336 32.513 1.00 78.44 188 TRP A C 1
ATOM 1462 O O . TRP A 1 188 ? 2.655 6.510 31.724 1.00 78.44 188 TRP A O 1
ATOM 1472 N N . ILE A 1 189 ? 2.441 8.434 32.874 1.00 77.31 189 ILE A N 1
ATOM 1473 C CA . ILE A 1 189 ? 1.082 8.789 32.431 1.00 77.31 189 ILE A CA 1
ATOM 1474 C C . ILE A 1 189 ? 1.010 8.993 30.906 1.00 77.31 189 ILE A C 1
ATOM 1476 O O . ILE A 1 189 ? 0.044 8.572 30.263 1.00 77.31 189 ILE A O 1
ATOM 1480 N N . GLN A 1 190 ? 2.030 9.613 30.304 1.00 76.12 190 GLN A N 1
ATOM 1481 C CA . GLN A 1 190 ? 2.093 9.831 28.854 1.00 76.12 190 GLN A CA 1
ATOM 1482 C C . GLN A 1 190 ? 2.382 8.536 28.088 1.00 76.12 190 GLN A C 1
ATOM 1484 O O . GLN A 1 190 ? 1.834 8.334 27.007 1.00 76.12 190 GLN A O 1
ATOM 1489 N N . ARG A 1 191 ? 3.198 7.634 28.648 1.00 77.88 191 ARG A N 1
ATOM 1490 C CA . ARG A 1 191 ? 3.474 6.321 28.034 1.00 77.88 191 ARG A CA 1
ATOM 1491 C C . ARG A 1 191 ? 2.286 5.363 28.158 1.00 77.88 191 ARG A C 1
ATOM 1493 O O . ARG A 1 191 ? 1.991 4.626 27.224 1.00 77.88 191 ARG A O 1
ATOM 1500 N N . ASN A 1 192 ? 1.572 5.407 29.284 1.00 84.25 192 ASN A N 1
AT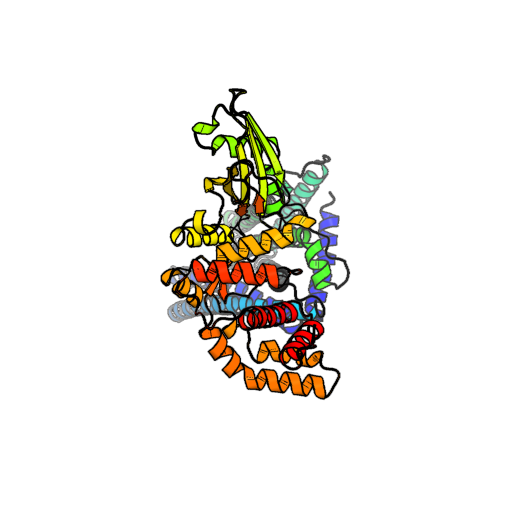OM 1501 C CA . ASN A 1 192 ? 0.511 4.458 29.633 1.00 84.25 192 ASN A CA 1
ATOM 1502 C C . ASN A 1 192 ? -0.879 5.106 29.725 1.00 84.25 192 ASN A C 1
ATOM 1504 O O . ASN A 1 192 ? -1.700 4.724 30.560 1.00 84.25 192 ASN A O 1
ATOM 1508 N N . THR A 1 193 ? -1.191 6.067 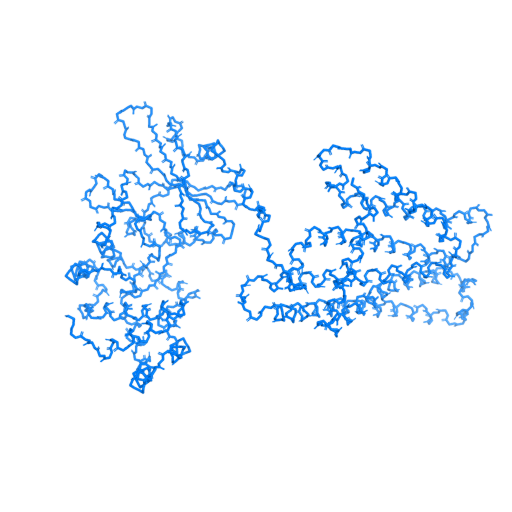28.849 1.00 84.00 193 THR A N 1
ATOM 1509 C CA . THR A 1 193 ? -2.431 6.863 28.942 1.00 84.00 193 THR A CA 1
ATOM 1510 C C . THR A 1 193 ? -3.711 6.019 28.948 1.00 84.00 193 THR A C 1
ATOM 1512 O O . THR A 1 193 ? -4.654 6.339 29.669 1.00 84.00 193 THR A O 1
ATOM 1515 N N . LYS A 1 194 ? -3.751 4.908 28.194 1.00 85.62 194 LYS A N 1
ATOM 1516 C CA . LYS A 1 194 ? -4.908 3.990 28.185 1.00 85.62 194 LYS A CA 1
ATOM 1517 C C . LYS A 1 194 ? -5.129 3.332 29.549 1.00 85.62 194 LYS A C 1
ATOM 1519 O O . LYS A 1 194 ? -6.258 3.301 30.033 1.00 85.62 194 LYS A O 1
ATOM 1524 N N . LEU A 1 195 ? -4.055 2.823 30.154 1.00 87.06 195 LEU A N 1
ATOM 1525 C CA . LEU A 1 195 ? -4.104 2.163 31.457 1.00 87.06 195 LEU A CA 1
ATOM 1526 C C . LEU A 1 195 ? -4.483 3.170 32.546 1.00 87.06 195 LEU A C 1
ATOM 1528 O O . LEU A 1 195 ? -5.407 2.928 33.315 1.00 87.06 195 LEU A O 1
ATOM 1532 N N . TYR A 1 196 ? -3.836 4.335 32.545 1.00 90.31 196 TYR A N 1
ATOM 1533 C CA . TYR A 1 196 ? -4.102 5.401 33.507 1.00 90.31 196 TYR A CA 1
ATOM 1534 C C . TYR A 1 196 ? -5.554 5.902 33.459 1.00 90.31 196 TYR A C 1
ATOM 1536 O O . TYR A 1 196 ? -6.222 5.975 34.489 1.00 90.31 196 TYR A O 1
ATOM 1544 N N . SER A 1 197 ? -6.082 6.170 32.260 1.00 89.19 197 SER A N 1
ATOM 1545 C CA . SER A 1 197 ? -7.481 6.580 32.074 1.00 89.19 197 SER A CA 1
ATOM 1546 C C . SER A 1 197 ? -8.465 5.501 32.552 1.00 89.19 197 SER A C 1
ATOM 1548 O O . SER A 1 197 ? -9.489 5.808 33.170 1.00 89.19 197 SER A O 1
ATOM 1550 N N . SER A 1 198 ? -8.135 4.221 32.343 1.00 90.81 198 SER A N 1
ATOM 1551 C CA . SER A 1 198 ? -8.925 3.102 32.867 1.00 90.81 198 SER A CA 1
ATOM 1552 C C . SER A 1 198 ? -8.917 3.050 34.397 1.00 90.81 198 SER A C 1
ATOM 1554 O O . SER A 1 198 ? -9.960 2.791 34.993 1.00 90.81 198 SER A O 1
ATOM 1556 N N . ILE A 1 199 ? -7.775 3.320 35.040 1.00 92.50 199 ILE A N 1
ATOM 1557 C CA . ILE A 1 199 ? -7.663 3.364 36.506 1.00 92.50 199 ILE A CA 1
ATOM 1558 C C . ILE A 1 199 ? -8.531 4.494 37.064 1.00 92.50 199 ILE A C 1
ATOM 1560 O O . ILE A 1 199 ? -9.389 4.228 37.900 1.00 92.50 199 ILE A O 1
ATOM 1564 N N . ILE A 1 200 ? -8.396 5.724 36.550 1.00 93.00 200 ILE A N 1
ATOM 1565 C CA . ILE A 1 200 ? -9.205 6.875 36.996 1.00 93.00 200 ILE A CA 1
ATOM 1566 C C . ILE A 1 200 ? -10.700 6.569 36.891 1.00 93.00 200 ILE A C 1
ATOM 1568 O O . ILE A 1 200 ? -11.451 6.752 37.847 1.00 93.00 200 ILE A O 1
ATOM 1572 N N . THR A 1 201 ? -11.145 6.093 35.728 1.00 93.25 201 THR A N 1
ATOM 1573 C CA . THR A 1 201 ? -12.574 5.846 35.490 1.00 93.25 201 THR A CA 1
ATOM 1574 C C . THR A 1 201 ? -13.115 4.671 36.305 1.00 93.25 201 THR A C 1
ATOM 1576 O O . THR A 1 201 ? -14.274 4.710 36.724 1.00 93.25 201 THR A O 1
ATOM 1579 N N . SER A 1 202 ? -12.280 3.673 36.608 1.00 93.94 202 SER A N 1
ATOM 1580 C CA . SER A 1 202 ? -12.624 2.581 37.529 1.00 93.94 202 SER A CA 1
ATOM 1581 C C . SER A 1 202 ? -12.728 3.068 38.974 1.00 93.94 202 SER A C 1
ATOM 1583 O O . SER A 1 202 ? -13.665 2.683 39.668 1.00 93.94 202 SER A O 1
ATOM 1585 N N . SER A 1 203 ? -11.840 3.967 39.410 1.00 94.50 203 SER A N 1
ATOM 1586 C CA . SER A 1 203 ? -11.907 4.587 40.739 1.00 94.50 203 SER A CA 1
ATOM 1587 C C . SER A 1 203 ? -13.166 5.438 40.912 1.00 94.50 203 SER A C 1
ATOM 1589 O O . SER A 1 203 ? -13.827 5.339 41.943 1.00 94.50 203 SER A O 1
ATOM 1591 N N . ILE A 1 204 ? -13.555 6.215 39.892 1.00 94.81 204 ILE A N 1
ATOM 1592 C CA . ILE A 1 204 ? -14.816 6.982 39.900 1.00 94.81 204 ILE A CA 1
ATOM 1593 C C . ILE A 1 204 ? -16.022 6.039 39.999 1.00 94.81 204 ILE A C 1
ATOM 1595 O O . ILE A 1 204 ? -16.936 6.290 40.783 1.00 94.81 204 ILE A O 1
ATOM 1599 N N . PHE A 1 205 ? -16.026 4.942 39.232 1.00 95.06 205 PHE A N 1
ATOM 1600 C CA . PHE A 1 205 ? -17.092 3.940 39.305 1.00 95.06 205 PHE A CA 1
ATOM 1601 C C . PHE A 1 205 ? -17.175 3.302 40.695 1.00 95.06 205 PHE A C 1
ATOM 1603 O O . PHE A 1 205 ? -18.266 3.217 41.250 1.00 95.06 205 PHE A O 1
ATOM 1610 N N . LEU A 1 206 ? -16.039 2.880 41.259 1.00 95.62 206 LEU A N 1
ATOM 1611 C CA . LEU A 1 206 ? -15.980 2.244 42.573 1.00 95.62 206 LEU A CA 1
ATOM 1612 C C . LEU A 1 206 ? -16.476 3.188 43.671 1.00 95.62 206 LEU A C 1
ATOM 1614 O O . LEU A 1 206 ? -17.325 2.799 44.468 1.00 95.62 206 LEU A O 1
ATOM 1618 N N . ALA A 1 207 ? -16.003 4.437 43.678 1.00 94.62 207 ALA A N 1
ATOM 1619 C CA . ALA A 1 207 ? -16.464 5.443 44.627 1.00 94.62 207 ALA A CA 1
ATOM 1620 C C . ALA A 1 207 ? -17.975 5.678 44.491 1.00 94.62 207 ALA A C 1
ATOM 1622 O O . ALA A 1 207 ? -18.704 5.596 45.477 1.00 94.62 207 ALA A O 1
ATOM 1623 N N . GLY A 1 208 ? -18.468 5.894 43.267 1.00 94.25 208 GLY A N 1
ATOM 1624 C CA . GLY A 1 208 ? -19.898 6.080 43.023 1.00 94.25 208 GLY A CA 1
ATOM 1625 C C . GLY A 1 208 ? -20.739 4.865 43.431 1.00 94.25 208 GLY A C 1
ATOM 1626 O O . GLY A 1 208 ? -21.807 5.035 44.008 1.00 94.25 208 GLY A O 1
ATOM 1627 N N . PHE A 1 209 ? -20.249 3.642 43.214 1.00 94.12 209 PHE A N 1
ATOM 1628 C CA . PHE A 1 209 ? -20.908 2.419 43.673 1.00 94.12 209 PHE A CA 1
ATOM 1629 C C . PHE A 1 209 ? -21.013 2.366 45.203 1.00 94.12 209 PHE A C 1
ATOM 1631 O O . PHE A 1 209 ? -22.098 2.115 45.725 1.00 94.12 209 PHE A O 1
ATOM 1638 N N . LEU A 1 210 ? -19.928 2.669 45.925 1.00 95.06 210 LEU A N 1
ATOM 1639 C CA . LEU A 1 210 ? -19.939 2.723 47.391 1.00 95.06 210 LEU A CA 1
ATOM 1640 C C . LEU A 1 210 ? -20.940 3.765 47.912 1.00 95.06 210 LEU A C 1
ATOM 1642 O O . LEU A 1 210 ? -21.708 3.465 48.823 1.00 95.06 210 LEU A O 1
ATOM 1646 N N . PHE A 1 211 ? -21.011 4.945 47.286 1.00 94.19 211 PHE A N 1
ATOM 1647 C CA . PHE A 1 211 ? -22.007 5.968 47.634 1.00 94.19 211 PHE A CA 1
ATOM 1648 C C . PHE A 1 211 ? -23.450 5.537 47.345 1.00 94.19 211 PHE A C 1
ATOM 1650 O O . PHE A 1 211 ? -24.366 5.942 48.061 1.00 94.19 211 PHE A O 1
ATOM 1657 N N . ILE A 1 212 ? -23.679 4.705 46.325 1.00 93.12 212 ILE A N 1
ATOM 1658 C CA . ILE A 1 212 ? -25.011 4.150 46.052 1.00 93.12 212 ILE A CA 1
ATOM 1659 C C . ILE A 1 212 ? -25.415 3.132 47.125 1.00 93.12 212 ILE A C 1
ATOM 1661 O O . ILE A 1 212 ? -26.578 3.123 47.532 1.00 93.12 212 ILE A O 1
ATOM 1665 N N . VAL A 1 213 ? -24.476 2.300 47.585 1.00 92.69 213 VAL A N 1
ATOM 1666 C CA . VAL A 1 213 ? -24.723 1.227 48.563 1.00 92.69 213 VAL A CA 1
ATOM 1667 C C . VAL A 1 213 ? -24.827 1.756 49.999 1.00 92.69 213 VAL A C 1
ATOM 1669 O O . VAL A 1 213 ? -25.632 1.246 50.774 1.00 92.69 213 VAL A O 1
ATOM 1672 N N . TYR A 1 214 ? -24.077 2.802 50.353 1.00 93.00 214 TYR A N 1
ATOM 1673 C CA . TYR A 1 214 ? -23.985 3.333 51.720 1.00 93.00 214 TYR A CA 1
ATOM 1674 C C . TYR A 1 214 ? -25.342 3.612 52.414 1.00 93.00 214 TYR A C 1
ATOM 1676 O O . TYR A 1 214 ? -25.534 3.150 53.541 1.00 93.00 214 TYR A O 1
ATOM 1684 N N . PRO A 1 215 ? -26.348 4.248 51.777 1.00 90.94 215 PRO A N 1
ATOM 1685 C CA . PRO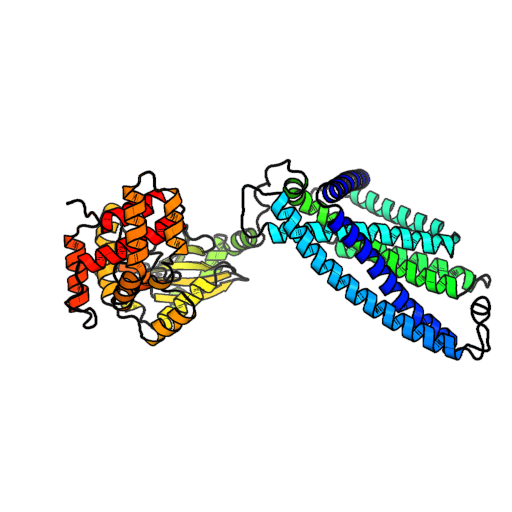 A 1 215 ? -27.658 4.452 52.406 1.00 90.94 215 PRO A CA 1
ATOM 1686 C C . PRO A 1 215 ? -28.393 3.151 52.760 1.00 90.94 215 PRO A C 1
ATOM 1688 O O . PRO A 1 215 ? -29.129 3.108 53.742 1.00 90.94 215 PRO A O 1
ATOM 1691 N N . TYR A 1 216 ? -28.174 2.068 52.005 1.00 88.88 216 TYR A N 1
ATOM 1692 C CA . TYR A 1 216 ? -28.779 0.768 52.312 1.00 88.88 216 TYR A CA 1
ATOM 1693 C C . TYR A 1 216 ? -28.197 0.149 53.581 1.00 88.88 216 TYR A C 1
ATOM 1695 O O . TYR A 1 216 ? -28.932 -0.490 54.326 1.00 88.88 216 TYR A O 1
ATOM 1703 N N . THR A 1 217 ? -26.914 0.388 53.876 1.00 89.50 217 THR A N 1
ATOM 1704 C CA . THR A 1 217 ? -26.300 -0.083 55.132 1.00 89.50 217 THR A CA 1
ATOM 1705 C C . THR A 1 217 ? -26.820 0.652 56.366 1.00 89.50 217 THR A C 1
ATOM 1707 O O . THR A 1 217 ? -26.784 0.101 57.460 1.00 89.50 217 THR A O 1
ATOM 1710 N N . LEU A 1 218 ? -27.356 1.863 56.187 1.00 90.00 218 LEU A N 1
ATOM 1711 C CA . LEU A 1 218 ? -27.974 2.662 57.249 1.00 90.00 218 LEU A CA 1
ATOM 1712 C C . LEU A 1 218 ? -29.491 2.441 57.369 1.00 90.00 218 LEU A C 1
ATOM 1714 O O . LEU A 1 218 ? -30.138 3.086 58.189 1.00 90.00 218 LEU A O 1
ATOM 1718 N N . GLY A 1 219 ? -30.081 1.574 56.538 1.00 86.62 219 GLY A N 1
ATOM 1719 C CA . GLY A 1 219 ? -31.526 1.321 56.522 1.00 86.62 219 GLY A CA 1
ATOM 1720 C C . GLY A 1 219 ? -32.374 2.444 55.907 1.00 86.62 219 GLY A C 1
ATOM 1721 O O . GLY A 1 219 ? -33.592 2.317 55.846 1.00 86.62 219 GLY A O 1
ATOM 1722 N N . THR A 1 220 ? -31.760 3.516 55.398 1.00 84.88 220 THR A N 1
ATOM 1723 C CA . THR A 1 220 ? -32.434 4.667 54.762 1.00 84.88 220 THR A CA 1
ATOM 1724 C C . THR A 1 220 ? -32.355 4.621 53.234 1.00 84.88 220 THR A C 1
ATOM 1726 O O . THR A 1 220 ? -32.454 5.638 52.547 1.00 84.88 220 THR A O 1
ATOM 1729 N N . GLY A 1 221 ? -32.148 3.426 52.679 1.00 77.75 221 GLY A N 1
ATOM 1730 C CA . GLY A 1 221 ? -32.000 3.220 51.246 1.00 77.75 221 GLY A CA 1
ATOM 1731 C C . GLY A 1 221 ? -33.242 3.671 50.464 1.00 77.75 221 GLY A C 1
ATOM 1732 O O . GLY A 1 221 ? -34.350 3.248 50.795 1.00 77.75 221 GLY A O 1
ATOM 1733 N N . PRO A 1 222 ? -33.094 4.482 49.398 1.00 79.69 222 PRO A N 1
ATOM 1734 C CA . PRO A 1 222 ? -34.209 4.817 48.518 1.00 79.69 222 PRO A CA 1
ATOM 1735 C C . PRO A 1 222 ? -34.633 3.590 47.697 1.00 79.69 222 PRO A C 1
ATOM 1737 O O . PRO A 1 222 ? -34.096 2.489 47.848 1.00 79.69 222 PRO A O 1
ATOM 1740 N N . ASN A 1 223 ? -35.585 3.764 46.779 1.00 85.31 223 ASN A N 1
ATOM 1741 C CA . ASN A 1 223 ? -36.057 2.684 45.913 1.00 85.31 223 ASN A CA 1
ATOM 1742 C C . ASN A 1 223 ? -34.883 1.949 45.221 1.00 85.31 223 ASN A C 1
ATOM 1744 O O . ASN A 1 223 ? -34.093 2.549 44.485 1.00 85.31 223 ASN A O 1
ATOM 1748 N N . ILE A 1 224 ? -34.788 0.635 45.466 1.00 84.88 224 ILE A N 1
ATOM 1749 C CA . ILE A 1 224 ? -33.732 -0.260 44.964 1.00 84.88 224 ILE A CA 1
ATOM 1750 C C . ILE A 1 224 ? -33.610 -0.179 43.441 1.00 84.88 224 ILE A C 1
ATOM 1752 O O . ILE A 1 224 ? -32.498 -0.194 42.913 1.00 84.88 224 ILE A O 1
ATOM 1756 N N . LEU A 1 225 ? -34.730 -0.023 42.728 1.00 83.00 225 LEU A N 1
ATOM 1757 C CA . LEU A 1 225 ? -34.740 0.062 41.272 1.00 83.00 225 LEU A CA 1
ATOM 1758 C C . LEU A 1 225 ? -33.994 1.305 40.772 1.00 83.00 225 LEU A C 1
ATOM 1760 O O . LEU A 1 225 ? -33.204 1.197 39.835 1.00 83.00 225 LEU A O 1
ATOM 1764 N N . PHE A 1 226 ? -34.169 2.465 41.415 1.00 87.19 226 PHE A N 1
ATOM 1765 C CA . PHE A 1 226 ? -33.425 3.676 41.049 1.00 87.19 226 PHE A CA 1
ATOM 1766 C C . PHE A 1 226 ? -31.935 3.535 41.333 1.00 87.19 226 PHE A C 1
ATOM 1768 O O . PHE A 1 226 ? -31.125 3.956 40.514 1.00 87.19 226 PHE A O 1
ATOM 1775 N N . SER A 1 227 ? -31.558 2.890 42.436 1.00 90.56 227 SER A N 1
ATOM 1776 C CA . SER A 1 227 ? -30.149 2.621 42.740 1.00 90.56 227 SER A CA 1
ATOM 1777 C C . SER A 1 227 ? -29.522 1.655 41.740 1.00 90.56 227 SER A C 1
ATOM 1779 O O . SER A 1 227 ? -28.408 1.885 41.280 1.00 90.56 227 SER A O 1
ATOM 1781 N N . LEU A 1 228 ? -30.248 0.617 41.330 1.00 89.06 228 LEU A N 1
ATOM 1782 C CA . LEU A 1 228 ? -29.780 -0.335 40.331 1.00 89.06 228 LEU A CA 1
ATOM 1783 C C . LEU A 1 228 ? -29.614 0.331 38.957 1.00 89.06 228 LEU A C 1
ATOM 1785 O O . LEU A 1 228 ? -28.579 0.167 38.308 1.00 89.06 228 LEU A O 1
ATOM 1789 N N . VAL A 1 229 ? -30.593 1.133 38.529 1.00 89.00 229 VAL A N 1
ATOM 1790 C CA . VAL A 1 229 ? -30.501 1.898 37.277 1.00 89.00 229 VAL A CA 1
ATOM 1791 C C . VAL A 1 229 ? -29.371 2.927 37.355 1.00 89.00 229 VAL A C 1
ATOM 1793 O O . VAL A 1 229 ? -28.604 3.048 36.400 1.00 89.00 229 VAL A O 1
ATOM 1796 N N . ALA A 1 230 ? -29.192 3.598 38.496 1.00 92.00 230 ALA A N 1
ATOM 1797 C CA . ALA A 1 230 ? -28.076 4.510 38.727 1.00 92.00 230 ALA A CA 1
ATOM 1798 C C . ALA A 1 230 ? -26.720 3.791 38.650 1.00 92.00 230 ALA A C 1
ATOM 1800 O O . ALA A 1 230 ? -25.804 4.328 38.037 1.00 92.00 230 ALA A O 1
ATOM 1801 N N . ILE A 1 231 ? -26.583 2.564 39.172 1.00 92.38 231 ILE A N 1
ATOM 1802 C CA . ILE A 1 231 ? -25.356 1.754 39.031 1.00 92.38 231 ILE A CA 1
ATOM 1803 C C . ILE A 1 231 ? -25.083 1.434 37.557 1.00 92.38 231 ILE A C 1
ATOM 1805 O O . ILE A 1 231 ? -23.940 1.537 37.103 1.00 92.38 231 ILE A O 1
ATOM 1809 N N . VAL A 1 232 ? -26.111 1.057 36.790 1.00 91.38 232 VAL A N 1
ATOM 1810 C CA . VAL A 1 232 ? -25.968 0.765 35.354 1.00 91.38 232 VAL A CA 1
ATOM 1811 C C . VAL A 1 232 ? -25.569 2.022 34.577 1.00 91.38 232 VAL A C 1
ATOM 1813 O O . VAL A 1 232 ? -24.624 1.973 33.783 1.00 91.38 232 VAL A O 1
ATOM 1816 N N . LEU A 1 233 ? -26.236 3.152 34.832 1.00 92.12 233 LEU A N 1
ATOM 1817 C CA . LEU A 1 233 ? -25.909 4.448 34.232 1.00 92.12 233 LEU A CA 1
ATOM 1818 C C . LEU A 1 233 ? -24.505 4.903 34.617 1.00 92.12 233 LEU A C 1
ATOM 1820 O O . LEU A 1 233 ? -23.760 5.344 33.748 1.00 92.12 233 LEU A O 1
ATOM 1824 N N . LEU A 1 234 ? -24.107 4.728 35.877 1.00 94.44 234 LEU A N 1
ATOM 1825 C CA . LEU A 1 234 ? -22.773 5.052 36.366 1.00 94.44 234 LEU A CA 1
ATOM 1826 C C . LEU A 1 234 ? -21.714 4.205 35.653 1.00 94.44 234 LEU A C 1
ATOM 1828 O O . LEU A 1 234 ? -20.756 4.749 35.110 1.00 94.44 234 LEU A O 1
ATOM 1832 N N . LYS A 1 235 ? -21.911 2.882 35.573 1.00 92.31 235 LYS A N 1
ATOM 1833 C CA . LYS A 1 235 ? -21.010 1.961 34.859 1.00 92.31 235 LYS A CA 1
ATOM 1834 C C . LYS A 1 235 ? -20.873 2.323 33.383 1.00 92.31 235 LYS A C 1
ATOM 1836 O O . LYS A 1 235 ? -19.789 2.211 32.808 1.00 92.31 235 LYS A O 1
ATOM 1841 N N . ARG A 1 236 ? -21.974 2.705 32.733 1.00 90.75 236 ARG A N 1
ATOM 1842 C CA . ARG A 1 236 ? -21.955 3.109 31.324 1.00 90.75 236 ARG A CA 1
ATOM 1843 C C . ARG A 1 236 ? -21.299 4.479 31.158 1.00 90.75 236 ARG A C 1
ATOM 1845 O O . ARG A 1 236 ? -20.445 4.623 30.291 1.00 90.75 236 ARG A O 1
ATOM 1852 N N . GLY A 1 237 ? -21.634 5.436 32.016 1.00 92.88 237 GLY A N 1
ATOM 1853 C CA . GLY A 1 237 ? -21.086 6.788 32.034 1.00 92.88 237 GLY A CA 1
ATOM 1854 C C . GLY A 1 237 ? -19.570 6.797 32.208 1.00 92.88 237 GLY A C 1
ATOM 1855 O O . GLY A 1 237 ? -18.880 7.439 31.422 1.00 92.88 237 GLY A O 1
ATOM 1856 N N . THR A 1 238 ? -19.019 6.016 33.143 1.00 93.19 238 THR A N 1
ATOM 1857 C CA . THR A 1 238 ? -17.559 5.929 33.339 1.00 93.19 238 THR A CA 1
ATOM 1858 C C . THR A 1 238 ? -16.841 5.281 32.154 1.00 93.19 238 THR A C 1
ATOM 1860 O O . THR A 1 238 ? -15.774 5.751 31.755 1.00 93.19 238 THR A O 1
ATOM 1863 N N . LYS A 1 239 ? -17.438 4.266 31.510 1.00 91.38 239 LYS A N 1
ATOM 1864 C CA . LYS A 1 239 ? -16.915 3.705 30.249 1.00 91.38 239 LYS A CA 1
ATOM 1865 C C . LYS A 1 239 ? -16.920 4.734 29.115 1.00 91.38 239 LYS A C 1
ATOM 1867 O O . LYS A 1 239 ? -15.936 4.831 28.379 1.00 91.38 239 LYS A O 1
ATOM 1872 N N . THR A 1 240 ? -17.995 5.508 28.977 1.00 91.81 240 THR A N 1
ATOM 1873 C CA . THR A 1 240 ? -18.092 6.575 27.970 1.00 91.81 240 THR A CA 1
ATOM 1874 C C . THR A 1 240 ? -17.100 7.702 28.258 1.00 91.81 240 THR A C 1
ATOM 1876 O O . THR A 1 240 ? -16.434 8.173 27.340 1.00 91.81 240 THR A O 1
ATOM 1879 N N . LEU A 1 241 ? -16.905 8.069 29.526 1.00 93.38 241 LEU A N 1
ATOM 1880 C CA . LEU A 1 241 ? -15.881 9.022 29.952 1.00 93.38 241 LEU A CA 1
ATOM 1881 C C . LEU A 1 241 ? -14.472 8.547 29.564 1.00 93.38 241 LEU A C 1
ATOM 1883 O O . LEU A 1 241 ? -13.710 9.315 28.982 1.00 93.38 241 LEU A O 1
ATOM 1887 N N . ASN A 1 242 ? -14.148 7.267 29.785 1.00 93.00 242 ASN A N 1
ATOM 1888 C CA . ASN A 1 242 ? -12.865 6.691 29.368 1.00 93.00 242 ASN A CA 1
ATOM 1889 C C . ASN A 1 242 ? -12.661 6.794 27.845 1.00 93.00 242 ASN A C 1
ATOM 1891 O O . ASN A 1 242 ? -11.595 7.192 27.370 1.00 93.00 242 ASN A O 1
ATOM 1895 N N . LYS A 1 243 ? -13.710 6.487 27.067 1.00 91.00 243 LYS A N 1
ATOM 1896 C CA . LYS A 1 243 ? -13.709 6.641 25.604 1.00 91.00 243 LYS A CA 1
ATOM 1897 C C . LYS A 1 243 ? -13.471 8.097 25.194 1.00 91.00 243 LYS A C 1
ATOM 1899 O O . LYS A 1 243 ? -12.703 8.332 24.261 1.00 91.00 243 LYS A O 1
ATOM 1904 N N . ILE A 1 244 ? -14.073 9.060 25.899 1.00 92.75 244 ILE A N 1
ATOM 1905 C CA . ILE A 1 244 ? -13.883 10.491 25.634 1.00 92.75 244 ILE A CA 1
ATOM 1906 C C . ILE A 1 244 ? -12.438 10.912 25.895 1.00 92.75 244 ILE A C 1
ATOM 1908 O O . ILE A 1 244 ? -11.838 11.561 25.039 1.00 92.75 244 ILE A O 1
ATOM 1912 N N . ILE A 1 245 ? -11.853 10.510 27.025 1.00 91.00 245 ILE A N 1
ATOM 1913 C CA . ILE A 1 245 ? -10.473 10.861 27.392 1.00 91.00 245 ILE A CA 1
ATOM 1914 C C . ILE A 1 245 ? -9.484 10.301 26.360 1.00 91.00 245 ILE A C 1
ATOM 1916 O O . ILE A 1 245 ? -8.720 11.057 25.758 1.00 91.00 245 ILE A O 1
ATOM 1920 N N . ILE A 1 246 ? -9.544 8.994 26.075 1.00 89.69 246 ILE A N 1
ATOM 1921 C CA . ILE A 1 246 ? -8.649 8.337 25.105 1.00 89.69 246 ILE A CA 1
ATOM 1922 C C . ILE A 1 246 ? -8.861 8.896 23.688 1.00 89.69 246 ILE A C 1
ATOM 1924 O O . ILE A 1 246 ? -7.900 9.115 22.943 1.00 89.69 246 ILE A O 1
ATOM 1928 N N . GLY A 1 247 ? -10.117 9.141 23.305 1.00 89.00 247 GLY A N 1
ATOM 1929 C CA . GLY A 1 247 ? -10.475 9.742 22.023 1.00 89.00 247 GLY A CA 1
ATOM 1930 C C . GLY A 1 247 ? -9.887 11.141 21.855 1.00 89.00 247 GLY A C 1
ATOM 1931 O O . GLY A 1 247 ? -9.295 11.425 20.815 1.00 89.00 247 GLY A O 1
ATOM 1932 N N . SER A 1 248 ? -9.985 11.968 22.896 1.00 89.56 248 SER A N 1
ATOM 1933 C CA . SER A 1 248 ? -9.494 13.351 22.917 1.00 89.56 248 SER A CA 1
ATOM 1934 C C . SER A 1 248 ? -7.971 13.422 22.833 1.00 89.56 248 SER A C 1
ATOM 1936 O O . SER A 1 248 ? -7.431 14.167 22.012 1.00 89.56 248 SER A O 1
ATOM 1938 N N . VAL A 1 249 ? -7.266 12.593 23.612 1.00 88.62 249 VAL A N 1
ATOM 1939 C CA . VAL A 1 249 ? -5.796 12.505 23.554 1.00 88.62 249 VAL A CA 1
ATOM 1940 C C . VAL A 1 249 ? -5.342 12.072 22.161 1.00 88.62 249 VAL A C 1
ATOM 1942 O O . VAL A 1 249 ? -4.454 12.690 21.576 1.00 88.62 249 VAL A O 1
ATOM 1945 N N . GLY A 1 250 ? -5.986 11.051 21.591 1.00 86.00 250 GLY A N 1
ATOM 1946 C CA . GLY A 1 250 ? -5.634 10.574 20.259 1.00 86.00 250 GLY A CA 1
ATOM 1947 C C . GLY A 1 250 ? -5.930 11.582 19.144 1.00 86.00 250 GLY A C 1
ATOM 1948 O O . GLY A 1 250 ? -5.092 11.769 18.273 1.00 86.00 250 GLY A O 1
ATOM 1949 N N . LEU A 1 251 ? -7.066 12.287 19.189 1.00 87.50 251 LEU A N 1
ATOM 1950 C CA . LEU A 1 251 ? -7.364 13.366 18.236 1.00 87.50 251 LEU A CA 1
ATOM 1951 C C . LEU A 1 251 ? -6.369 14.526 18.348 1.00 87.50 251 LEU A C 1
ATOM 1953 O O . LEU A 1 251 ? -5.982 15.094 17.334 1.00 87.50 251 LEU A O 1
ATOM 1957 N N . THR A 1 252 ? -5.922 14.855 19.562 1.00 86.56 252 THR A N 1
ATOM 1958 C CA . THR A 1 252 ? -4.907 15.898 19.776 1.00 86.56 252 THR A CA 1
ATOM 1959 C C . THR A 1 252 ? -3.559 15.493 19.182 1.00 86.56 252 THR A C 1
ATOM 1961 O O . THR A 1 252 ? -2.895 16.313 18.553 1.00 86.56 252 THR A O 1
ATOM 1964 N N . ALA A 1 253 ? -3.165 14.224 19.332 1.00 83.75 253 ALA A N 1
ATOM 1965 C CA . ALA A 1 253 ? -1.941 13.692 18.733 1.00 83.75 253 ALA A CA 1
ATOM 1966 C C . ALA A 1 253 ? -1.978 13.713 17.192 1.00 83.75 253 ALA A C 1
ATOM 1968 O O . ALA A 1 253 ? -0.941 13.922 16.556 1.00 83.75 253 ALA A O 1
ATOM 1969 N N . ASP A 1 254 ? -3.173 13.547 16.620 1.00 83.25 254 ASP A N 1
ATOM 1970 C CA . ASP A 1 254 ? -3.435 13.530 15.179 1.00 83.25 254 ASP A CA 1
ATOM 1971 C C . ASP A 1 254 ? -3.777 14.924 14.606 1.00 83.25 254 ASP A C 1
ATOM 1973 O O . ASP A 1 254 ? -3.949 15.076 13.393 1.00 83.25 254 ASP A O 1
ATOM 1977 N N . ARG A 1 255 ? -3.834 15.969 15.447 1.00 83.56 255 ARG A N 1
ATOM 1978 C CA . ARG A 1 255 ? -4.183 17.347 15.059 1.00 83.56 255 ARG A CA 1
ATOM 1979 C C . ARG A 1 255 ? -3.429 17.872 13.823 1.00 83.56 255 ARG A C 1
ATOM 1981 O O . ARG A 1 255 ? -4.093 18.450 12.966 1.00 83.56 255 ARG A O 1
ATOM 1988 N N . PRO A 1 256 ? -2.109 17.638 13.645 1.00 73.75 256 PRO A N 1
ATOM 1989 C CA . PRO A 1 256 ? -1.385 18.093 12.453 1.00 73.75 256 PRO A CA 1
ATOM 1990 C C . PRO A 1 256 ? -1.891 17.500 11.128 1.00 73.75 256 PRO A C 1
ATOM 1992 O O . PRO A 1 256 ? -1.657 18.087 10.076 1.00 73.75 256 PRO A O 1
ATOM 1995 N N . PHE A 1 257 ? -2.573 16.350 11.165 1.00 73.12 257 PHE A N 1
ATOM 1996 C CA . PHE A 1 257 ? -3.192 15.722 9.993 1.00 73.12 257 PHE A CA 1
ATOM 1997 C C . PHE A 1 257 ? -4.646 16.163 9.807 1.00 73.12 257 PHE A C 1
ATOM 1999 O O . PHE A 1 257 ? -5.106 16.310 8.677 1.00 73.12 257 PHE A O 1
ATOM 2006 N N . ILE A 1 258 ? -5.364 16.385 10.910 1.00 79.50 258 ILE A N 1
ATOM 2007 C CA . ILE A 1 258 ? -6.770 16.805 10.901 1.00 79.50 258 ILE A CA 1
ATOM 2008 C C . ILE A 1 258 ? -6.897 18.257 10.430 1.00 79.50 258 ILE A C 1
ATOM 2010 O O . ILE A 1 258 ? -7.787 18.563 9.637 1.00 79.50 258 ILE A O 1
ATOM 2014 N N . ASP A 1 259 ? -6.004 19.144 10.880 1.00 80.31 259 ASP A N 1
ATOM 2015 C CA . ASP A 1 259 ? -6.113 20.579 10.611 1.00 80.31 259 ASP A CA 1
ATOM 2016 C C . ASP A 1 259 ? -6.064 20.919 9.102 1.00 80.31 259 ASP A C 1
ATOM 2018 O O . ASP A 1 259 ? -6.964 21.624 8.633 1.00 80.31 259 ASP A O 1
ATOM 2022 N N . PRO A 1 260 ? -5.120 20.378 8.301 1.00 72.81 260 PRO A N 1
ATOM 2023 C CA . PRO A 1 260 ? -5.099 20.592 6.852 1.00 72.81 260 PRO A CA 1
ATOM 2024 C C . PRO A 1 260 ? -6.328 20.028 6.130 1.00 72.81 260 PRO A C 1
ATOM 2026 O O . PRO A 1 260 ? -6.827 20.654 5.196 1.00 72.81 260 PRO A O 1
ATOM 2029 N N . LEU A 1 261 ? -6.830 18.866 6.569 1.00 71.81 261 LEU A N 1
ATOM 2030 C CA . LEU A 1 261 ? -7.987 18.206 5.955 1.00 71.81 261 LEU A CA 1
ATOM 2031 C C . LEU A 1 261 ? -9.294 18.967 6.222 1.00 71.81 261 LEU A C 1
ATOM 2033 O O . LEU A 1 261 ? -10.146 19.051 5.341 1.00 71.81 261 LEU A O 1
ATOM 2037 N N . MET A 1 262 ? -9.455 19.524 7.427 1.00 72.75 262 MET A N 1
ATOM 2038 C CA . MET A 1 262 ? -10.739 20.057 7.901 1.00 72.75 262 MET A CA 1
ATOM 2039 C C . MET A 1 262 ? -10.833 21.586 7.849 1.00 72.75 262 MET A C 1
ATOM 2041 O O . MET A 1 262 ? -11.929 22.112 7.658 1.00 72.75 262 MET A O 1
ATOM 2045 N N . PHE A 1 263 ? -9.717 22.313 7.994 1.00 71.81 263 PHE A N 1
ATOM 2046 C CA . PHE A 1 263 ? -9.712 23.783 8.055 1.00 71.81 263 PHE A CA 1
ATOM 2047 C C . PHE A 1 263 ? -9.147 24.474 6.806 1.00 71.81 263 PHE A C 1
ATOM 2049 O O . PHE A 1 263 ? -9.102 25.701 6.779 1.00 71.81 263 PHE A O 1
ATOM 2056 N N . ARG A 1 264 ? -8.734 23.732 5.763 1.00 61.88 264 ARG A N 1
ATOM 2057 C CA . ARG A 1 264 ? -8.143 24.268 4.509 1.00 61.88 264 ARG A CA 1
ATOM 2058 C C . ARG A 1 264 ? -6.928 25.198 4.708 1.00 61.88 264 ARG A C 1
ATOM 2060 O O . ARG A 1 264 ? -6.466 25.821 3.757 1.00 61.88 264 ARG A O 1
ATOM 2067 N N . SER A 1 265 ? -6.389 25.290 5.923 1.00 46.16 265 SER A N 1
ATOM 2068 C CA . SER A 1 265 ? -5.309 26.199 6.299 1.00 46.16 265 SER A CA 1
ATOM 2069 C C . SER A 1 265 ? -4.129 25.401 6.848 1.00 46.16 265 SER A C 1
ATOM 2071 O O . SER A 1 265 ? -4.141 24.979 8.004 1.00 46.16 265 SER A O 1
ATOM 2073 N N . GLY A 1 266 ? -3.109 25.196 6.019 1.00 47.88 266 GLY A N 1
ATOM 2074 C CA . GLY A 1 266 ? -1.836 24.612 6.440 1.00 47.88 266 GLY A CA 1
ATOM 2075 C C . GLY A 1 266 ? -1.268 23.621 5.432 1.00 47.88 266 GLY A C 1
ATOM 2076 O O . GLY A 1 266 ? -1.982 22.784 4.886 1.00 47.88 266 GLY A O 1
ATOM 2077 N N . LYS A 1 267 ? 0.045 23.705 5.199 1.00 41.22 267 LYS A N 1
ATOM 2078 C CA . LYS A 1 267 ? 0.800 22.643 4.526 1.00 41.22 267 LYS A CA 1
ATOM 2079 C C . LYS A 1 267 ? 0.768 21.417 5.440 1.00 41.22 267 LYS A C 1
ATOM 2081 O O . LYS A 1 267 ? 1.084 21.554 6.620 1.00 41.22 267 LYS A O 1
ATOM 2086 N N . ILE A 1 268 ? 0.390 20.251 4.915 1.00 47.66 268 ILE A N 1
ATOM 2087 C CA . ILE A 1 268 ? 0.514 18.978 5.639 1.00 47.66 268 ILE A CA 1
ATOM 2088 C C . ILE A 1 268 ? 1.993 18.851 6.032 1.00 47.66 268 ILE A C 1
ATOM 2090 O O . ILE A 1 268 ? 2.835 18.825 5.129 1.00 47.66 268 ILE A O 1
ATOM 2094 N N . PRO A 1 269 ? 2.350 18.853 7.330 1.00 42.44 269 PRO A N 1
ATOM 2095 C CA . PRO A 1 269 ? 3.740 18.694 7.718 1.00 42.44 269 PRO A CA 1
ATOM 2096 C C . PRO A 1 269 ? 4.235 17.348 7.191 1.00 42.44 269 PRO A C 1
ATOM 2098 O O . PRO A 1 269 ? 3.570 16.323 7.351 1.00 42.44 269 PRO A O 1
ATOM 2101 N N . SER A 1 270 ? 5.388 17.373 6.523 1.00 40.50 270 SER A N 1
ATOM 2102 C CA . SER A 1 270 ? 6.091 16.176 6.071 1.00 40.50 270 SER A CA 1
ATOM 2103 C C . SER A 1 270 ? 6.386 15.301 7.291 1.00 40.50 270 SER A C 1
ATOM 2105 O O . SER A 1 270 ? 7.255 15.636 8.085 1.00 40.50 270 SER A O 1
ATOM 2107 N N . THR A 1 271 ? 5.573 14.255 7.452 1.00 44.97 271 THR A N 1
ATOM 2108 C CA . THR A 1 271 ? 5.795 12.997 8.185 1.00 44.97 271 THR A CA 1
ATOM 2109 C C . THR A 1 271 ? 6.637 13.056 9.467 1.00 44.97 271 THR A C 1
ATOM 2111 O O . THR A 1 271 ? 7.857 13.160 9.427 1.00 44.97 271 THR A O 1
ATOM 2114 N N . LYS A 1 272 ? 5.987 12.790 10.615 1.00 43.62 272 LYS A N 1
ATOM 2115 C CA . LYS A 1 272 ? 6.611 11.941 11.648 1.00 43.62 272 LYS A CA 1
ATOM 2116 C C . LYS A 1 272 ? 7.121 10.677 10.947 1.00 43.62 272 LYS A C 1
ATOM 2118 O O . LYS A 1 272 ? 6.335 10.109 10.183 1.00 43.62 272 LYS A O 1
ATOM 2123 N N . ASP A 1 273 ? 8.373 10.282 11.200 1.00 45.94 273 ASP A N 1
ATOM 2124 C CA . ASP A 1 273 ? 8.974 9.031 10.712 1.00 45.94 273 ASP A CA 1
ATOM 2125 C C . ASP A 1 273 ? 7.915 7.924 10.769 1.00 45.94 273 ASP A C 1
ATOM 2127 O O . ASP A 1 273 ? 7.358 7.628 11.834 1.00 45.94 273 ASP A O 1
ATOM 2131 N N . VAL A 1 274 ? 7.557 7.371 9.609 1.00 57.75 274 VAL A N 1
ATOM 2132 C CA . VAL A 1 274 ? 6.628 6.239 9.566 1.00 57.75 274 VAL A CA 1
ATOM 2133 C C . VAL A 1 274 ? 7.270 5.131 10.413 1.00 57.75 274 VAL A C 1
ATOM 2135 O O . VAL A 1 274 ? 8.479 4.939 10.295 1.00 57.75 274 VAL A O 1
ATOM 2138 N N . PRO A 1 275 ? 6.534 4.382 11.256 1.00 58.72 275 PRO A N 1
ATOM 2139 C CA . PRO A 1 275 ? 7.128 3.335 12.095 1.00 58.72 275 PRO A CA 1
ATOM 2140 C C . PRO A 1 275 ? 8.054 2.381 11.323 1.00 58.72 275 PRO A C 1
ATOM 2142 O O . PRO A 1 275 ? 9.106 2.009 11.824 1.00 58.72 275 PRO A O 1
ATOM 2145 N N . ALA A 1 276 ? 7.721 2.084 10.061 1.00 60.72 276 ALA A N 1
ATOM 2146 C CA . ALA A 1 276 ? 8.551 1.294 9.154 1.00 60.72 276 ALA A CA 1
ATOM 2147 C C . ALA A 1 276 ? 9.890 1.964 8.771 1.00 60.72 276 ALA A C 1
ATOM 2149 O O . ALA A 1 276 ? 10.879 1.271 8.572 1.00 60.72 276 ALA A O 1
ATOM 2150 N N . GLU A 1 277 ? 9.949 3.293 8.665 1.00 67.44 277 GLU A N 1
ATOM 2151 C CA . GLU A 1 277 ? 11.188 4.034 8.385 1.00 67.44 277 GLU A CA 1
ATOM 2152 C C . GLU A 1 277 ? 12.091 4.104 9.626 1.00 67.44 277 GLU A C 1
ATOM 2154 O O . GLU A 1 277 ? 13.306 3.960 9.494 1.00 67.44 277 GLU A O 1
ATOM 2159 N N . SER A 1 278 ? 11.512 4.233 10.830 1.00 74.19 278 SER A N 1
ATOM 2160 C CA . SER A 1 278 ? 12.281 4.092 12.078 1.00 74.19 278 SER A CA 1
ATOM 2161 C C . SER A 1 278 ? 12.802 2.667 12.243 1.00 74.19 278 SER A C 1
ATOM 2163 O O . SER A 1 278 ? 13.993 2.494 12.462 1.00 74.19 278 SER A O 1
ATOM 2165 N N . ALA A 1 279 ? 11.953 1.651 12.050 1.00 80.94 279 ALA A N 1
ATOM 2166 C CA . ALA A 1 279 ? 12.352 0.246 12.137 1.00 80.94 279 ALA A CA 1
ATOM 2167 C C . ALA A 1 279 ? 13.455 -0.096 11.125 1.00 80.94 279 ALA A C 1
ATOM 2169 O O . ALA A 1 279 ? 14.446 -0.718 11.486 1.00 80.94 279 ALA A O 1
ATOM 2170 N N . LEU A 1 280 ? 13.354 0.383 9.878 1.00 85.75 280 LEU A N 1
ATOM 2171 C CA . LEU A 1 280 ? 14.427 0.229 8.893 1.00 85.75 280 LEU A CA 1
ATOM 2172 C C . LEU A 1 280 ? 15.738 0.849 9.393 1.00 85.75 280 LEU A C 1
ATOM 2174 O O . LEU A 1 280 ? 16.796 0.229 9.279 1.00 85.75 280 LEU A O 1
ATOM 2178 N N . ARG A 1 281 ? 15.677 2.076 9.929 1.00 85.50 281 ARG A N 1
ATOM 2179 C CA . ARG A 1 281 ? 16.857 2.759 10.461 1.00 85.50 281 ARG A CA 1
ATOM 2180 C C . ARG A 1 281 ? 17.465 1.966 11.605 1.00 85.50 281 ARG A C 1
ATOM 2182 O O . ARG A 1 281 ? 18.677 1.817 11.611 1.00 85.50 281 ARG A O 1
ATOM 2189 N N . ASP A 1 282 ? 16.653 1.468 12.528 1.00 85.38 282 ASP A N 1
ATOM 2190 C CA . ASP A 1 282 ? 17.106 0.790 13.740 1.00 85.38 282 ASP A CA 1
ATOM 2191 C C . ASP A 1 282 ? 17.662 -0.615 13.428 1.00 85.38 282 ASP A C 1
ATOM 2193 O O . ASP A 1 282 ? 18.757 -0.954 13.877 1.00 85.38 282 ASP A O 1
ATOM 2197 N N . LEU A 1 283 ? 16.992 -1.383 12.562 1.00 85.94 283 LEU A N 1
ATOM 2198 C CA . LEU A 1 283 ? 17.383 -2.747 12.175 1.00 85.94 283 LEU A CA 1
ATOM 2199 C C . LEU A 1 283 ? 18.560 -2.812 11.197 1.00 85.94 283 LEU A C 1
ATOM 2201 O O . LEU A 1 283 ? 19.262 -3.821 11.149 1.00 85.94 283 LEU A O 1
ATOM 2205 N N . PHE A 1 284 ? 18.785 -1.765 10.399 1.00 90.44 284 PHE A N 1
ATOM 2206 C CA . PHE A 1 284 ? 19.824 -1.757 9.362 1.00 90.44 284 PHE A CA 1
ATOM 2207 C C . PHE A 1 284 ? 20.883 -0.664 9.560 1.00 90.44 284 PHE A C 1
ATOM 2209 O O . PHE A 1 284 ? 21.580 -0.281 8.609 1.00 90.44 284 PHE A O 1
ATOM 2216 N N . GLN A 1 285 ? 21.082 -0.202 10.803 1.00 91.25 285 GLN A N 1
ATOM 2217 C CA . GLN A 1 285 ? 22.295 0.543 11.165 1.00 91.25 285 GLN A CA 1
ATOM 2218 C C . GLN A 1 285 ? 23.543 -0.275 10.824 1.00 91.25 285 GLN A C 1
ATOM 2220 O O . GLN A 1 285 ? 23.496 -1.503 10.793 1.00 91.25 285 GLN A O 1
ATOM 2225 N N . LYS A 1 286 ? 24.683 0.393 10.595 1.00 90.44 286 LYS A N 1
ATOM 2226 C CA . LYS A 1 286 ? 25.912 -0.250 10.092 1.00 90.44 286 LYS A CA 1
ATOM 2227 C C . LYS A 1 286 ? 26.286 -1.530 10.853 1.00 90.44 286 LYS A C 1
ATOM 2229 O O . LYS A 1 286 ? 26.513 -2.552 10.222 1.00 90.44 286 LYS A O 1
ATOM 2234 N N . ARG A 1 287 ? 26.292 -1.479 12.187 1.00 89.81 287 ARG A N 1
ATOM 2235 C CA . ARG A 1 287 ? 26.625 -2.641 13.020 1.00 89.81 287 ARG A CA 1
ATOM 2236 C C . ARG A 1 287 ? 25.579 -3.752 12.893 1.00 89.81 287 ARG A C 1
ATOM 2238 O O . ARG A 1 287 ? 25.942 -4.895 12.663 1.00 89.81 287 ARG A O 1
ATOM 2245 N N . GLN A 1 288 ? 24.295 -3.404 12.983 1.00 90.75 288 GLN A N 1
ATOM 2246 C CA . GLN A 1 288 ? 23.208 -4.382 12.945 1.00 90.75 288 GLN A CA 1
ATOM 2247 C C . GLN A 1 288 ? 23.101 -5.072 11.582 1.00 90.75 288 GLN A C 1
ATOM 2249 O O . GLN A 1 288 ? 22.952 -6.284 11.526 1.00 90.75 288 GLN A O 1
ATOM 2254 N N . ARG A 1 289 ? 23.251 -4.340 10.471 1.00 92.31 289 ARG A N 1
ATOM 2255 C CA . ARG A 1 289 ? 23.230 -4.959 9.136 1.00 92.31 289 ARG A CA 1
ATOM 2256 C C . ARG A 1 289 ? 24.429 -5.878 8.892 1.00 92.31 289 ARG A C 1
ATOM 2258 O O . ARG A 1 289 ? 24.269 -6.864 8.189 1.00 92.31 289 ARG A O 1
ATOM 2265 N N . GLU A 1 290 ? 25.607 -5.567 9.440 1.00 93.06 290 GLU A N 1
ATOM 2266 C CA . GLU A 1 290 ? 26.784 -6.446 9.356 1.00 93.06 290 GLU A CA 1
ATOM 2267 C C . GLU A 1 290 ? 26.543 -7.741 10.139 1.00 93.06 290 GLU A C 1
ATOM 2269 O O . GLU A 1 290 ? 26.790 -8.820 9.606 1.00 93.06 290 GLU A O 1
ATOM 2274 N N . THR A 1 291 ? 25.982 -7.640 11.349 1.00 92.44 291 THR A N 1
ATOM 2275 C CA . THR A 1 291 ? 25.559 -8.795 12.154 1.00 92.44 291 THR A CA 1
ATOM 2276 C C . THR A 1 291 ? 24.506 -9.632 11.429 1.00 92.44 291 THR A C 1
ATOM 2278 O O . THR A 1 291 ? 24.739 -10.812 11.194 1.00 92.44 291 THR A O 1
ATOM 2281 N N . ASN A 1 292 ? 23.406 -9.017 10.984 1.00 92.31 292 ASN A N 1
ATOM 2282 C CA . ASN A 1 292 ? 22.317 -9.720 10.304 1.00 92.31 292 ASN A CA 1
ATOM 2283 C C . ASN A 1 292 ? 22.807 -10.437 9.035 1.00 92.31 292 ASN A C 1
ATOM 2285 O O . ASN A 1 292 ? 22.376 -11.550 8.759 1.00 92.31 292 ASN A O 1
ATOM 2289 N N . VAL A 1 293 ? 23.693 -9.808 8.248 1.00 93.44 293 VAL A N 1
ATOM 2290 C CA . VAL A 1 293 ? 24.276 -10.441 7.055 1.00 93.44 293 VAL A CA 1
ATOM 2291 C C . VAL A 1 293 ? 25.170 -11.615 7.449 1.00 93.44 293 VAL A C 1
ATOM 2293 O O . VAL A 1 293 ? 25.043 -12.672 6.845 1.00 93.44 293 VAL A O 1
ATOM 2296 N N . ARG A 1 294 ? 26.042 -11.459 8.453 1.00 93.25 294 ARG A N 1
ATOM 2297 C CA . ARG A 1 294 ? 26.950 -12.529 8.894 1.00 93.25 294 ARG A CA 1
ATOM 2298 C C . ARG A 1 294 ? 26.197 -13.758 9.397 1.00 93.25 294 ARG A C 1
ATOM 2300 O O . ARG A 1 294 ? 26.548 -14.857 9.009 1.00 93.25 294 ARG A O 1
ATOM 2307 N N . GLU A 1 295 ? 25.159 -13.569 10.206 1.00 93.56 295 GLU A N 1
ATOM 2308 C CA . GLU A 1 295 ? 24.376 -14.670 10.791 1.00 93.56 295 GLU A CA 1
ATOM 2309 C C . GLU A 1 295 ? 23.631 -15.525 9.757 1.00 93.56 295 GLU A C 1
ATOM 2311 O O . GLU A 1 295 ? 23.272 -16.660 10.051 1.00 93.56 295 GLU A O 1
ATOM 2316 N N . HIS A 1 296 ? 23.368 -14.983 8.564 1.00 94.38 296 HIS A N 1
ATOM 2317 C CA . HIS A 1 296 ? 22.545 -15.645 7.548 1.00 94.38 296 HIS A CA 1
ATOM 2318 C C . HIS A 1 296 ? 23.318 -16.034 6.286 1.00 94.38 296 HIS A C 1
ATOM 2320 O O . HIS A 1 296 ? 22.734 -16.647 5.385 1.00 94.38 296 HIS A O 1
ATOM 2326 N N . LEU A 1 297 ? 24.597 -15.660 6.184 1.00 93.25 297 LEU A N 1
ATOM 2327 C CA . LEU A 1 297 ? 25.455 -16.144 5.110 1.00 93.25 297 LEU A CA 1
ATOM 2328 C C . LEU A 1 297 ? 25.763 -17.640 5.322 1.00 93.25 297 LEU A C 1
ATOM 2330 O O . LEU A 1 297 ? 25.861 -18.082 6.462 1.00 93.25 297 LEU A O 1
ATOM 2334 N N . PRO A 1 298 ? 25.897 -18.429 4.242 1.00 92.50 298 PRO A N 1
ATOM 2335 C CA . PRO A 1 298 ? 26.291 -19.834 4.345 1.00 92.50 298 PRO A CA 1
ATOM 2336 C C . PRO A 1 298 ? 27.670 -20.023 4.998 1.00 92.50 298 PRO A C 1
ATOM 2338 O O . PRO A 1 298 ? 28.535 -19.164 4.835 1.00 92.50 298 PRO A O 1
ATOM 2341 N N . GLU A 1 299 ? 27.902 -21.194 5.605 1.00 89.50 299 GLU A N 1
ATOM 2342 C CA . GLU A 1 299 ? 29.137 -21.558 6.338 1.00 89.50 299 GLU A CA 1
ATOM 2343 C C . GLU A 1 299 ? 30.433 -21.311 5.540 1.00 89.50 299 GLU A C 1
ATOM 2345 O O . GLU A 1 299 ? 31.476 -20.988 6.099 1.00 89.50 299 GLU A O 1
ATOM 2350 N N . GLN A 1 300 ? 30.375 -21.371 4.202 1.00 88.12 300 GLN A N 1
ATOM 2351 C CA . GLN A 1 300 ? 31.519 -21.058 3.332 1.00 88.12 300 GLN A CA 1
ATOM 2352 C C . GLN A 1 300 ? 32.065 -19.622 3.498 1.00 88.12 300 GLN A C 1
ATOM 2354 O O . GLN A 1 300 ? 33.155 -19.325 3.018 1.00 88.12 300 GLN A O 1
ATOM 2359 N N . TYR A 1 301 ? 31.301 -18.724 4.129 1.00 89.25 301 TYR A N 1
ATOM 2360 C CA . TYR A 1 301 ? 31.663 -17.330 4.382 1.00 89.25 301 TYR A CA 1
ATOM 2361 C C . TYR A 1 301 ? 32.070 -17.054 5.839 1.00 89.25 301 TYR A C 1
ATOM 2363 O O . TYR A 1 301 ? 32.355 -15.895 6.153 1.00 89.25 301 TYR A O 1
ATOM 2371 N N . ASP A 1 302 ? 32.102 -18.059 6.721 1.00 87.81 302 ASP A N 1
ATOM 2372 C CA . ASP A 1 302 ? 32.323 -17.861 8.164 1.00 87.81 302 ASP A CA 1
ATOM 2373 C C . ASP A 1 302 ? 33.677 -17.202 8.466 1.00 87.81 302 ASP A C 1
ATOM 2375 O O . ASP A 1 302 ? 33.762 -16.280 9.283 1.00 87.81 302 ASP A O 1
ATOM 2379 N N . ASP A 1 303 ? 34.717 -17.598 7.728 1.00 88.12 303 ASP A N 1
ATOM 2380 C CA . ASP A 1 303 ? 36.076 -17.067 7.869 1.00 88.12 303 ASP A CA 1
ATOM 2381 C C . ASP A 1 303 ? 36.331 -15.795 7.036 1.00 88.12 303 ASP A C 1
ATOM 2383 O O . ASP A 1 303 ? 37.430 -15.229 7.060 1.00 88.12 303 ASP A O 1
ATOM 2387 N N . TYR A 1 304 ? 35.346 -15.320 6.265 1.00 90.50 304 TYR A N 1
ATOM 2388 C CA . TYR A 1 304 ? 35.520 -14.150 5.403 1.00 90.50 304 TYR A CA 1
ATOM 2389 C C . TYR A 1 304 ? 35.342 -12.842 6.182 1.00 90.50 304 TYR A C 1
ATOM 2391 O O . TYR A 1 304 ? 34.419 -12.648 6.980 1.00 90.50 304 TYR A O 1
ATOM 2399 N N . SER A 1 305 ? 36.190 -11.860 5.876 1.00 90.75 305 SER A N 1
ATOM 2400 C CA . SER A 1 305 ? 35.974 -10.491 6.345 1.00 90.75 305 SER A CA 1
ATOM 2401 C C . SER A 1 305 ? 34.907 -9.803 5.487 1.00 90.75 305 SER A C 1
ATOM 2403 O O . SER A 1 305 ? 34.990 -9.776 4.258 1.00 90.75 305 SER A O 1
ATOM 2405 N N . LEU A 1 306 ? 33.874 -9.264 6.140 1.00 92.50 306 LEU A N 1
ATOM 2406 C CA . LEU A 1 306 ? 32.700 -8.684 5.482 1.00 92.50 306 LEU A CA 1
ATOM 2407 C C . LEU A 1 306 ? 32.706 -7.156 5.607 1.00 92.50 306 LEU A C 1
ATOM 2409 O O . LEU A 1 306 ? 32.742 -6.626 6.716 1.00 92.50 306 LEU A O 1
ATOM 2413 N N . ASP A 1 307 ? 32.591 -6.452 4.481 1.00 93.00 307 ASP A N 1
ATOM 2414 C CA . ASP A 1 307 ? 32.293 -5.014 4.430 1.00 93.00 307 ASP A CA 1
ATOM 2415 C C . ASP A 1 307 ? 30.895 -4.803 3.833 1.00 93.00 307 ASP A C 1
ATOM 2417 O O . ASP A 1 307 ? 30.677 -5.001 2.632 1.00 93.00 307 ASP A O 1
ATOM 242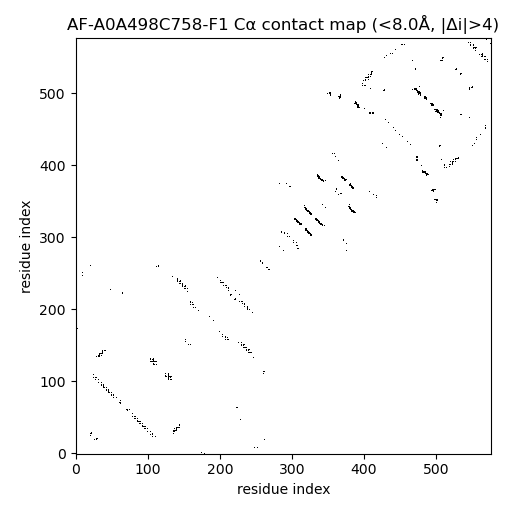1 N N . VAL A 1 308 ? 29.934 -4.416 4.681 1.00 94.25 308 VAL A N 1
ATOM 2422 C CA . VAL A 1 308 ? 28.527 -4.222 4.299 1.00 94.25 308 VAL A CA 1
ATOM 2423 C C . VAL A 1 308 ? 28.205 -2.733 4.199 1.00 94.25 308 VAL A C 1
ATOM 2425 O O . VAL A 1 308 ? 28.031 -2.011 5.192 1.00 94.25 308 VAL A O 1
ATOM 2428 N N . ARG A 1 309 ? 28.051 -2.256 2.964 1.00 93.38 309 ARG A N 1
ATOM 2429 C CA . ARG A 1 309 ? 27.754 -0.858 2.637 1.00 93.38 309 ARG A CA 1
ATOM 2430 C C . ARG A 1 309 ? 26.329 -0.690 2.145 1.00 93.38 309 ARG A C 1
ATOM 2432 O O . ARG A 1 309 ? 25.795 -1.533 1.437 1.00 93.38 309 ARG A O 1
ATOM 2439 N N . TRP A 1 310 ? 25.728 0.441 2.485 1.00 92.38 310 TRP A N 1
ATOM 2440 C CA . TRP A 1 310 ? 24.450 0.840 1.907 1.00 92.38 310 TRP A CA 1
ATOM 2441 C C . TRP A 1 310 ? 24.637 1.239 0.438 1.00 92.38 310 TRP A C 1
ATOM 2443 O O . TRP A 1 310 ? 25.629 1.885 0.099 1.00 92.38 310 TRP A O 1
ATOM 2453 N N . ASP A 1 311 ? 23.698 0.861 -0.425 1.00 88.38 311 ASP A N 1
ATOM 2454 C CA . ASP A 1 311 ? 23.656 1.249 -1.835 1.00 88.38 311 ASP A CA 1
ATOM 2455 C C . ASP A 1 311 ? 22.236 1.717 -2.169 1.00 88.38 311 ASP A C 1
ATOM 2457 O O . ASP A 1 311 ? 21.251 1.026 -1.902 1.00 88.38 311 ASP A O 1
ATOM 2461 N N . ASP A 1 312 ? 22.119 2.906 -2.753 1.00 83.81 312 ASP A N 1
ATOM 2462 C CA . ASP A 1 312 ? 20.807 3.463 -3.055 1.00 83.81 312 ASP A CA 1
ATOM 2463 C C . ASP A 1 312 ? 20.156 2.728 -4.228 1.00 83.81 312 ASP A C 1
ATOM 2465 O O . ASP A 1 312 ? 20.741 2.555 -5.304 1.00 83.81 312 ASP A O 1
ATOM 2469 N N . ASN A 1 313 ? 18.903 2.326 -4.026 1.00 83.19 313 ASN A N 1
ATOM 2470 C CA . ASN A 1 313 ? 18.067 1.753 -5.067 1.00 83.19 313 ASN A CA 1
ATOM 2471 C C . ASN A 1 313 ? 17.065 2.802 -5.575 1.00 83.19 313 ASN A C 1
ATOM 2473 O O . ASN A 1 313 ? 16.590 3.661 -4.837 1.00 83.19 313 ASN A O 1
ATOM 2477 N N . ARG A 1 314 ? 16.721 2.727 -6.862 1.00 77.56 314 ARG A N 1
ATOM 2478 C CA . ARG A 1 314 ? 15.714 3.596 -7.488 1.00 77.56 314 ARG A CA 1
ATOM 2479 C C . ARG A 1 314 ? 14.290 3.213 -7.092 1.00 77.56 314 ARG A C 1
ATOM 2481 O O . ARG A 1 314 ? 13.377 4.031 -7.206 1.00 77.56 314 ARG A O 1
ATOM 2488 N N . LEU A 1 315 ? 14.087 1.969 -6.668 1.00 81.12 315 LEU A N 1
ATOM 2489 C CA . LEU A 1 315 ? 12.777 1.447 -6.311 1.00 81.12 315 LEU A CA 1
ATOM 2490 C C . LEU A 1 315 ? 12.441 1.762 -4.852 1.00 81.12 315 LEU A C 1
ATOM 2492 O O . LEU A 1 315 ? 13.028 1.215 -3.927 1.00 81.12 315 LEU A O 1
ATOM 2496 N N . ARG A 1 316 ? 11.435 2.615 -4.636 1.00 81.06 316 ARG A N 1
ATOM 2497 C CA . ARG A 1 316 ? 10.957 2.941 -3.286 1.00 81.06 316 ARG A CA 1
ATOM 2498 C C . ARG A 1 316 ? 10.420 1.695 -2.567 1.00 81.06 316 ARG A C 1
ATOM 2500 O O . ARG A 1 316 ? 9.506 1.031 -3.074 1.00 81.06 316 ARG A O 1
ATOM 2507 N N . GLY A 1 317 ? 10.935 1.449 -1.362 1.00 83.44 317 GLY A N 1
ATOM 2508 C CA . GLY A 1 317 ? 10.592 0.292 -0.526 1.00 83.44 317 GLY A CA 1
ATOM 2509 C C . GLY A 1 317 ? 11.406 -0.969 -0.833 1.00 83.44 317 GLY A C 1
ATOM 2510 O O . GLY A 1 317 ? 11.116 -2.017 -0.268 1.00 83.44 317 GLY A O 1
ATOM 2511 N N . ILE A 1 318 ? 12.403 -0.875 -1.721 1.00 89.00 318 ILE A N 1
ATOM 2512 C CA . ILE A 1 318 ? 13.472 -1.866 -1.845 1.00 89.00 318 ILE A CA 1
ATOM 2513 C C . ILE A 1 318 ? 14.778 -1.146 -1.547 1.00 89.00 318 ILE A C 1
ATOM 2515 O O . ILE A 1 318 ? 15.105 -0.158 -2.201 1.00 89.00 318 ILE A O 1
ATOM 2519 N N . TYR A 1 319 ? 15.539 -1.648 -0.590 1.00 91.94 319 TYR A N 1
ATOM 2520 C CA . TYR A 1 319 ? 16.844 -1.105 -0.230 1.00 91.94 319 TYR A CA 1
ATOM 2521 C C . TYR A 1 319 ? 17.934 -2.070 -0.681 1.00 91.94 319 TYR A C 1
ATOM 2523 O O . TYR A 1 319 ? 17.682 -3.263 -0.850 1.00 91.94 319 TYR A O 1
ATOM 2531 N N . SER A 1 320 ? 19.134 -1.564 -0.959 1.00 92.06 320 SER A N 1
ATOM 2532 C CA . SER A 1 320 ? 20.248 -2.402 -1.392 1.00 92.06 320 SER A CA 1
ATOM 2533 C C . SER A 1 320 ? 21.431 -2.281 -0.443 1.00 92.06 320 SER A C 1
ATOM 2535 O O . SER A 1 320 ? 21.776 -1.201 0.028 1.00 92.06 320 SER A O 1
ATOM 2537 N N . LEU A 1 321 ? 22.074 -3.414 -0.201 1.00 93.56 321 LEU A N 1
ATOM 2538 C CA . LEU A 1 321 ? 23.351 -3.528 0.473 1.00 93.56 321 LEU A CA 1
ATOM 2539 C C . LEU A 1 321 ? 24.372 -4.050 -0.531 1.00 93.56 321 LEU A C 1
ATOM 2541 O O . LEU A 1 321 ? 24.108 -4.999 -1.266 1.00 93.56 321 LEU A O 1
ATOM 2545 N N . ARG A 1 322 ? 25.548 -3.437 -0.557 1.00 92.19 322 ARG A N 1
ATOM 2546 C CA . ARG A 1 322 ? 26.728 -3.977 -1.220 1.00 92.19 322 ARG A CA 1
ATOM 2547 C C . ARG A 1 322 ? 27.572 -4.671 -0.166 1.00 92.19 322 ARG A C 1
ATOM 2549 O O . ARG A 1 322 ? 27.968 -4.029 0.800 1.00 92.19 322 ARG A O 1
ATOM 2556 N N . ILE A 1 323 ? 27.834 -5.949 -0.367 1.00 93.00 323 ILE A N 1
ATOM 2557 C CA . ILE A 1 323 ? 28.576 -6.791 0.562 1.00 93.00 323 ILE A CA 1
ATOM 2558 C C . ILE A 1 323 ? 29.851 -7.220 -0.163 1.00 93.00 323 ILE A C 1
ATOM 2560 O O . ILE A 1 323 ? 29.786 -7.781 -1.255 1.00 93.00 323 ILE A O 1
ATOM 2564 N N . ILE A 1 324 ? 31.007 -6.898 0.408 1.00 92.00 324 ILE A N 1
ATOM 2565 C CA . ILE A 1 324 ? 32.307 -7.364 -0.082 1.00 92.00 324 ILE A CA 1
ATOM 2566 C C . ILE A 1 324 ? 32.790 -8.405 0.915 1.00 92.00 324 ILE A C 1
ATOM 2568 O O . ILE A 1 324 ? 33.011 -8.067 2.077 1.00 92.00 324 ILE A O 1
ATOM 2572 N N . ALA A 1 325 ? 32.916 -9.649 0.466 1.00 91.12 325 ALA A N 1
ATOM 2573 C CA . ALA A 1 325 ? 33.389 -10.752 1.284 1.00 91.12 325 ALA A CA 1
ATOM 2574 C C . ALA A 1 325 ? 34.825 -11.090 0.862 1.00 91.12 325 ALA A C 1
ATOM 2576 O O . ALA A 1 325 ? 35.061 -11.507 -0.273 1.00 91.12 325 ALA A O 1
ATOM 2577 N N . THR A 1 326 ? 35.788 -10.820 1.745 1.00 90.62 326 THR A N 1
ATOM 2578 C CA . THR A 1 326 ? 37.217 -11.000 1.461 1.00 90.62 326 THR A CA 1
ATOM 2579 C C . THR A 1 326 ? 37.735 -12.233 2.202 1.00 90.62 326 THR A C 1
ATOM 2581 O O . THR A 1 326 ? 37.664 -12.245 3.438 1.00 90.62 326 THR A O 1
ATOM 2584 N N . PRO A 1 327 ? 38.249 -13.241 1.478 1.00 88.12 327 PRO A N 1
ATOM 2585 C CA . PRO A 1 327 ? 38.784 -14.461 2.069 1.00 88.12 327 PRO A CA 1
ATOM 2586 C C . PRO A 1 327 ? 40.013 -14.193 2.948 1.00 88.12 327 PRO A C 1
ATOM 2588 O O . PRO A 1 327 ? 40.720 -13.206 2.731 1.00 88.12 327 PRO A O 1
ATOM 2591 N N . PRO A 1 328 ? 40.294 -15.062 3.938 1.00 84.56 328 PRO A N 1
ATOM 2592 C CA . PRO A 1 328 ? 41.476 -14.941 4.791 1.00 84.56 328 PRO A CA 1
ATOM 2593 C C . PRO A 1 328 ? 42.776 -15.202 4.015 1.00 84.56 328 PRO A C 1
ATOM 2595 O O . PRO A 1 328 ? 43.823 -14.652 4.358 1.00 84.56 328 PRO A O 1
ATOM 2598 N N . CYS A 1 329 ? 42.718 -16.012 2.951 1.00 80.31 329 CYS A N 1
ATOM 2599 C CA . CYS A 1 329 ? 43.848 -16.252 2.064 1.00 80.31 329 CYS A CA 1
ATOM 2600 C C . CYS A 1 329 ? 43.952 -15.143 1.007 1.00 80.31 329 CYS A C 1
ATOM 2602 O O . CYS A 1 329 ? 43.038 -14.945 0.209 1.00 80.31 329 CYS A O 1
ATOM 2604 N N . LEU A 1 330 ? 45.091 -14.445 0.974 1.00 69.00 330 LEU A N 1
ATOM 2605 C CA . LEU A 1 330 ? 45.362 -13.319 0.067 1.00 69.00 330 LEU A CA 1
ATOM 2606 C C . LEU A 1 330 ? 45.380 -13.695 -1.430 1.00 69.00 330 LEU A C 1
ATOM 2608 O O . LEU A 1 330 ? 45.376 -12.798 -2.273 1.00 69.00 330 LEU A O 1
ATOM 2612 N N . GLU A 1 331 ? 45.412 -14.987 -1.771 1.00 70.25 331 GLU A N 1
ATOM 2613 C CA . GLU A 1 331 ? 45.424 -15.464 -3.161 1.00 70.25 331 GLU A CA 1
ATOM 2614 C C . GLU A 1 331 ? 44.019 -15.561 -3.786 1.00 70.25 331 GLU A C 1
ATOM 2616 O O . GLU A 1 331 ? 43.880 -15.490 -5.011 1.00 70.25 331 GLU A O 1
ATOM 2621 N N . GLU A 1 332 ? 42.960 -15.655 -2.975 1.00 76.31 332 GLU A N 1
ATOM 2622 C CA . GLU A 1 332 ? 41.582 -15.711 -3.465 1.00 76.31 332 GLU A CA 1
ATOM 2623 C C . GLU A 1 332 ? 40.996 -14.306 -3.679 1.00 76.31 332 GLU A C 1
ATOM 2625 O O . GLU A 1 332 ? 41.168 -13.380 -2.883 1.00 76.31 332 GLU A O 1
ATOM 2630 N N . LYS A 1 333 ? 40.272 -14.119 -4.789 1.00 79.44 333 LYS A N 1
ATOM 2631 C CA . LYS A 1 333 ? 39.640 -12.828 -5.100 1.00 79.44 333 LYS A CA 1
ATOM 2632 C C . LYS A 1 333 ? 38.430 -12.587 -4.189 1.00 79.44 333 LYS A C 1
ATOM 2634 O O . LYS A 1 333 ? 37.665 -13.519 -3.954 1.00 79.44 333 LYS A O 1
ATOM 2639 N N . PRO A 1 334 ? 38.185 -11.334 -3.758 1.00 83.62 334 PRO A N 1
ATOM 2640 C CA . PRO A 1 334 ? 37.002 -11.012 -2.972 1.00 83.62 334 PRO A CA 1
ATOM 2641 C C . PRO A 1 334 ? 35.726 -11.276 -3.777 1.00 83.62 334 PRO A C 1
ATOM 2643 O O . PRO A 1 334 ? 35.637 -10.917 -4.958 1.00 83.62 334 PRO A O 1
ATOM 2646 N N . GLN A 1 335 ? 34.727 -11.857 -3.118 1.00 86.31 335 GLN A N 1
ATOM 2647 C CA . GLN A 1 335 ? 33.400 -12.071 -3.686 1.00 86.31 335 GLN A CA 1
ATOM 2648 C C . GLN A 1 335 ? 32.525 -10.835 -3.455 1.00 86.31 335 GLN A C 1
ATOM 2650 O O . GLN A 1 335 ? 32.549 -10.227 -2.378 1.00 86.31 335 GLN A O 1
ATOM 2655 N N . LEU A 1 336 ? 31.756 -10.435 -4.472 1.00 89.00 336 LEU A N 1
ATOM 2656 C CA . LEU A 1 336 ? 30.838 -9.302 -4.369 1.00 89.00 336 LEU A CA 1
ATOM 2657 C C . LEU A 1 336 ? 29.401 -9.814 -4.324 1.00 89.00 336 LEU A C 1
ATOM 2659 O O . LEU A 1 336 ? 28.863 -10.304 -5.315 1.00 89.00 336 LEU A O 1
ATOM 2663 N N . LEU A 1 337 ? 28.763 -9.616 -3.176 1.00 92.56 337 LEU A N 1
ATOM 2664 C CA . LEU A 1 337 ? 27.374 -9.983 -2.944 1.00 92.56 337 LEU A CA 1
ATOM 2665 C C . LEU A 1 337 ? 26.502 -8.727 -2.865 1.00 92.56 337 LEU A C 1
ATOM 2667 O O . LEU A 1 337 ? 26.959 -7.617 -2.545 1.00 92.56 337 LEU A O 1
ATOM 2671 N N . ARG A 1 338 ? 25.220 -8.871 -3.189 1.00 92.44 338 ARG A N 1
ATOM 2672 C CA . ARG A 1 338 ? 24.231 -7.796 -3.069 1.00 92.44 338 ARG A CA 1
ATOM 2673 C C . ARG A 1 338 ? 23.076 -8.265 -2.203 1.00 92.44 338 ARG A C 1
ATOM 2675 O O . ARG A 1 338 ? 22.431 -9.246 -2.530 1.00 92.44 338 ARG A O 1
ATOM 2682 N N . GLY A 1 339 ? 22.793 -7.533 -1.133 1.00 93.31 339 GLY A N 1
ATOM 2683 C CA . GLY A 1 339 ? 21.581 -7.719 -0.342 1.00 93.31 339 GLY A CA 1
ATOM 2684 C C . GLY A 1 339 ? 20.462 -6.829 -0.870 1.00 93.31 339 GLY A C 1
ATOM 2685 O O . GLY A 1 339 ? 20.675 -5.634 -1.072 1.00 93.31 339 GLY A O 1
ATOM 2686 N N . HIS A 1 340 ? 19.272 -7.367 -1.091 1.00 94.62 340 HIS A N 1
ATOM 2687 C CA . HIS A 1 340 ? 18.041 -6.609 -1.300 1.00 94.62 340 HIS A CA 1
ATOM 2688 C C . HIS A 1 340 ? 17.168 -6.739 -0.062 1.00 94.62 340 HIS A C 1
ATOM 2690 O O . HIS A 1 340 ? 16.901 -7.845 0.391 1.00 94.62 340 HIS A O 1
ATOM 2696 N N . ILE A 1 341 ? 16.724 -5.607 0.474 1.00 94.31 341 ILE A N 1
ATOM 2697 C CA . ILE A 1 341 ? 15.823 -5.545 1.625 1.00 94.31 341 ILE A CA 1
ATOM 2698 C C . ILE A 1 341 ? 14.471 -5.062 1.113 1.00 94.31 341 ILE A C 1
ATOM 2700 O O . ILE A 1 341 ? 14.349 -3.935 0.628 1.00 94.31 341 ILE A O 1
ATOM 2704 N N . PHE A 1 342 ? 13.458 -5.906 1.225 1.00 92.38 342 PHE A N 1
ATOM 2705 C CA . PHE A 1 342 ? 12.096 -5.627 0.806 1.00 92.38 342 PHE A CA 1
ATOM 2706 C C . PHE A 1 342 ? 11.281 -5.166 2.008 1.00 92.38 342 PHE A C 1
ATOM 2708 O O . PHE A 1 342 ? 11.196 -5.859 3.022 1.00 92.38 342 PHE A O 1
ATOM 2715 N N . SER A 1 343 ? 10.651 -3.997 1.885 1.00 91.62 343 SER A N 1
ATOM 2716 C CA . SER A 1 343 ? 9.652 -3.574 2.861 1.00 91.62 343 SER A CA 1
ATOM 2717 C C . SER A 1 343 ? 8.425 -4.498 2.810 1.00 91.62 343 SER A C 1
ATOM 2719 O O . SER A 1 343 ? 8.167 -5.115 1.767 1.00 91.62 343 SER A O 1
ATOM 2721 N N . PRO A 1 344 ? 7.593 -4.538 3.867 1.00 84.94 344 PRO A N 1
ATOM 2722 C CA . PRO A 1 344 ? 6.415 -5.412 3.912 1.00 84.94 344 PRO A CA 1
ATOM 2723 C C . PRO A 1 344 ? 5.476 -5.200 2.716 1.00 84.94 344 PRO A C 1
ATOM 2725 O O . PRO A 1 344 ? 4.918 -6.140 2.158 1.00 84.94 344 PRO A O 1
ATOM 2728 N N . GLN A 1 345 ? 5.357 -3.953 2.244 1.00 85.62 345 GLN A N 1
ATOM 2729 C CA . GLN A 1 345 ? 4.513 -3.596 1.098 1.00 85.62 345 GLN A CA 1
ATOM 2730 C C . GLN A 1 345 ? 5.099 -4.036 -0.257 1.00 85.62 345 GLN A C 1
ATOM 2732 O O . GLN A 1 345 ? 4.403 -3.998 -1.273 1.00 85.62 345 GLN A O 1
ATOM 2737 N N . ARG A 1 346 ? 6.385 -4.402 -0.308 1.00 88.62 346 ARG A N 1
ATOM 2738 C CA . ARG A 1 346 ? 7.128 -4.758 -1.529 1.00 88.62 346 ARG A CA 1
ATOM 2739 C C . ARG A 1 346 ? 7.561 -6.220 -1.592 1.00 88.62 346 ARG A C 1
ATOM 2741 O O . ARG A 1 346 ? 8.121 -6.607 -2.614 1.00 88.62 346 ARG A O 1
ATOM 2748 N N . ARG A 1 347 ? 7.230 -7.032 -0.584 1.00 86.94 347 ARG A N 1
ATOM 2749 C CA . ARG A 1 347 ? 7.502 -8.479 -0.545 1.00 86.94 347 ARG A CA 1
ATOM 2750 C C . ARG A 1 347 ? 7.061 -9.221 -1.814 1.00 86.94 347 ARG A C 1
ATOM 2752 O O . ARG A 1 347 ? 7.816 -10.030 -2.340 1.00 86.94 347 ARG A O 1
ATOM 2759 N N . HIS A 1 348 ? 5.911 -8.852 -2.381 1.00 86.06 348 HIS A N 1
ATOM 2760 C CA . HIS A 1 348 ? 5.390 -9.432 -3.626 1.00 86.06 348 HIS A CA 1
ATOM 2761 C C . HIS A 1 348 ? 6.358 -9.352 -4.823 1.00 86.06 348 HIS A C 1
ATOM 2763 O O . HIS A 1 348 ? 6.220 -10.120 -5.768 1.00 86.06 348 HIS A O 1
ATOM 2769 N N . LEU A 1 349 ? 7.313 -8.412 -4.840 1.00 89.56 349 LEU A N 1
ATOM 2770 C CA . LEU A 1 349 ? 8.292 -8.318 -5.929 1.00 89.56 349 LEU A CA 1
ATOM 2771 C C . LEU A 1 349 ? 9.343 -9.431 -5.850 1.00 89.56 349 LEU A C 1
ATOM 2773 O O . LEU A 1 349 ? 9.767 -9.915 -6.893 1.00 89.56 349 LEU A O 1
ATOM 2777 N N . MET A 1 350 ? 9.716 -9.855 -4.641 1.00 90.00 350 MET A N 1
ATOM 2778 C CA . MET A 1 350 ? 10.582 -11.016 -4.433 1.00 90.00 350 MET A CA 1
ATOM 2779 C C . MET A 1 350 ? 9.845 -12.302 -4.816 1.00 90.00 350 MET A C 1
ATOM 2781 O O . MET A 1 350 ? 10.335 -13.068 -5.632 1.00 90.00 350 MET A O 1
ATOM 2785 N N . GLU A 1 351 ? 8.610 -12.474 -4.336 1.00 88.19 351 GLU A N 1
ATOM 2786 C CA . GLU A 1 351 ? 7.783 -13.652 -4.650 1.00 88.19 351 GLU A CA 1
ATOM 2787 C C . GLU A 1 351 ? 7.545 -13.803 -6.160 1.00 88.19 351 GLU A C 1
ATOM 2789 O O . GLU A 1 351 ? 7.546 -14.909 -6.699 1.00 88.19 351 GLU A O 1
ATOM 2794 N N . ARG A 1 352 ? 7.389 -12.681 -6.877 1.00 90.94 352 ARG A N 1
ATOM 2795 C CA . ARG A 1 352 ? 7.326 -12.678 -8.344 1.00 90.94 352 ARG A CA 1
ATOM 2796 C C . ARG A 1 352 ? 8.622 -13.151 -8.981 1.00 90.94 352 ARG A C 1
ATOM 2798 O O . ARG A 1 352 ? 8.560 -13.862 -9.981 1.00 90.94 352 ARG A O 1
ATOM 2805 N N . GLU A 1 353 ? 9.767 -12.712 -8.473 1.00 92.88 353 GLU A N 1
ATOM 2806 C CA . GLU A 1 353 ? 11.069 -13.154 -8.967 1.00 92.88 353 GLU A CA 1
ATOM 2807 C C . GLU A 1 353 ? 11.258 -14.661 -8.747 1.00 92.88 353 GLU A C 1
ATOM 2809 O O . GLU A 1 353 ? 11.599 -15.378 -9.687 1.00 92.88 353 GLU A O 1
ATOM 2814 N N . ASP A 1 354 ? 10.938 -15.160 -7.556 1.00 91.06 354 ASP A N 1
ATOM 2815 C CA . ASP A 1 354 ? 11.021 -16.588 -7.244 1.00 91.06 354 ASP A CA 1
ATOM 2816 C C . ASP A 1 354 ? 10.100 -17.410 -8.151 1.00 91.06 354 ASP A C 1
ATOM 2818 O O . ASP A 1 354 ? 10.516 -18.421 -8.716 1.00 91.06 354 ASP A O 1
ATOM 2822 N N . TYR A 1 355 ? 8.874 -16.933 -8.384 1.00 90.94 355 TYR A N 1
ATOM 2823 C CA . TYR A 1 355 ? 7.931 -17.579 -9.296 1.00 90.94 355 TYR A CA 1
ATOM 2824 C C . TYR A 1 355 ? 8.451 -17.658 -10.741 1.00 90.94 355 TYR A C 1
ATOM 2826 O O . TYR A 1 355 ? 8.238 -18.663 -11.424 1.00 90.94 355 TYR A O 1
ATOM 2834 N N . LEU A 1 356 ? 9.151 -16.625 -11.225 1.00 94.31 356 LEU A N 1
ATOM 2835 C CA . LEU A 1 356 ? 9.790 -16.651 -12.544 1.00 94.31 356 LEU A CA 1
ATOM 2836 C C . LEU A 1 356 ? 10.851 -17.753 -12.615 1.00 94.31 356 LEU A C 1
ATOM 2838 O O . LEU A 1 356 ? 10.849 -18.551 -13.555 1.00 94.31 356 LEU A O 1
ATOM 2842 N N . PHE A 1 357 ? 11.727 -17.818 -11.613 1.00 95.06 357 PHE A N 1
ATOM 2843 C CA . PHE A 1 357 ? 12.860 -18.743 -11.613 1.00 95.06 357 PHE A CA 1
ATOM 2844 C C . PHE A 1 357 ? 12.506 -20.185 -11.238 1.00 95.06 357 PHE A C 1
ATOM 2846 O O . PHE A 1 357 ? 13.307 -21.085 -11.470 1.00 95.06 357 PHE A O 1
ATOM 2853 N N . GLN A 1 358 ? 11.282 -20.438 -10.770 1.00 93.50 358 GLN A N 1
ATOM 2854 C CA . GLN A 1 358 ? 10.702 -21.786 -10.744 1.00 93.50 358 GLN A CA 1
ATOM 2855 C C . GLN A 1 358 ? 10.423 -22.337 -12.153 1.00 93.50 358 GLN A C 1
ATOM 2857 O O . GLN A 1 358 ? 10.364 -23.550 -12.337 1.00 93.50 358 GLN A O 1
ATOM 2862 N N . HIS A 1 359 ? 10.232 -21.461 -13.146 1.00 93.50 359 HIS A N 1
ATOM 2863 C CA . HIS A 1 359 ? 9.848 -21.846 -14.507 1.00 93.50 359 HIS A CA 1
ATOM 2864 C C . HIS A 1 359 ? 10.972 -21.677 -15.531 1.00 93.50 359 HIS A C 1
ATOM 2866 O O . HIS A 1 359 ? 10.957 -22.347 -16.564 1.00 93.50 359 HIS A O 1
ATOM 2872 N N . VAL A 1 360 ? 11.913 -20.762 -15.289 1.00 94.81 360 VAL A N 1
ATOM 2873 C CA . VAL A 1 360 ? 12.998 -20.434 -16.221 1.00 94.81 360 VAL A CA 1
ATOM 2874 C C . VAL A 1 360 ? 14.330 -20.455 -15.476 1.00 94.81 360 VAL A C 1
ATOM 2876 O O . VAL A 1 360 ? 14.431 -19.817 -14.431 1.00 94.81 360 VAL A O 1
ATOM 2879 N N . PRO A 1 361 ? 15.367 -21.143 -15.984 1.00 94.31 361 PRO A N 1
ATOM 2880 C CA . PRO A 1 361 ? 16.670 -21.153 -15.333 1.00 94.31 361 PRO A CA 1
ATOM 2881 C C . PRO A 1 361 ? 17.290 -19.750 -15.313 1.00 94.31 361 PRO A C 1
ATOM 2883 O O . PRO A 1 361 ? 17.210 -19.003 -16.292 1.00 94.31 361 PRO A O 1
ATOM 2886 N N . ARG A 1 362 ? 17.934 -19.404 -14.192 1.00 92.75 362 ARG A N 1
ATOM 2887 C CA . ARG A 1 362 ? 18.539 -18.080 -13.959 1.00 92.75 362 ARG A CA 1
ATOM 2888 C C . ARG A 1 362 ? 19.558 -17.702 -15.033 1.00 92.75 362 ARG A C 1
ATOM 2890 O O . ARG A 1 362 ? 19.508 -16.580 -15.532 1.00 92.75 362 ARG A O 1
ATOM 2897 N N . ASP A 1 363 ? 20.390 -18.650 -15.457 1.00 91.00 363 ASP A N 1
ATOM 2898 C CA . ASP A 1 363 ? 21.429 -18.421 -16.468 1.00 91.00 363 ASP A CA 1
ATOM 2899 C C . ASP A 1 363 ? 20.858 -18.019 -17.832 1.00 91.00 363 ASP A C 1
ATOM 2901 O O . ASP A 1 363 ? 21.425 -17.161 -18.509 1.00 91.00 363 ASP A O 1
ATOM 2905 N N . ALA A 1 364 ? 19.696 -18.564 -18.216 1.00 91.75 364 ALA A N 1
ATOM 2906 C CA . ALA A 1 364 ? 19.043 -18.197 -19.472 1.00 91.75 364 ALA A CA 1
ATOM 2907 C C . ALA A 1 364 ? 18.622 -16.720 -19.478 1.00 91.75 364 ALA A C 1
ATOM 2909 O O . ALA A 1 364 ? 18.695 -16.056 -20.506 1.00 91.75 364 ALA A O 1
ATOM 2910 N N . LEU A 1 365 ? 18.223 -16.188 -18.321 1.00 94.06 365 LEU A N 1
ATOM 2911 C CA . LEU A 1 365 ? 17.818 -14.792 -18.152 1.00 94.06 365 LEU A CA 1
ATOM 2912 C C . LEU A 1 365 ? 18.946 -13.902 -17.621 1.00 94.06 365 LEU A C 1
ATOM 2914 O O . LEU A 1 365 ? 18.684 -12.790 -17.160 1.00 94.06 365 LEU A O 1
ATOM 2918 N N . LEU A 1 366 ? 20.198 -14.372 -17.671 1.00 92.81 366 LEU A N 1
ATOM 2919 C CA . LEU A 1 366 ? 21.366 -13.630 -17.195 1.00 92.81 366 LEU A CA 1
ATOM 2920 C C . LEU A 1 366 ? 21.202 -13.184 -15.733 1.00 92.81 366 LEU A C 1
ATOM 2922 O O . LEU A 1 366 ? 21.693 -12.126 -15.353 1.00 92.81 366 LEU A O 1
ATOM 2926 N N . ALA A 1 367 ? 20.447 -13.917 -14.918 1.00 93.19 367 ALA A N 1
ATOM 2927 C CA . ALA A 1 367 ? 20.106 -13.511 -13.564 1.00 93.19 367 ALA A CA 1
ATOM 2928 C C . ALA A 1 367 ? 21.213 -13.871 -12.568 1.00 93.19 367 ALA A C 1
ATOM 2930 O O . ALA A 1 367 ? 21.936 -14.848 -12.746 1.00 93.19 367 ALA A O 1
ATOM 2931 N N . ALA A 1 368 ? 21.340 -13.074 -11.510 1.00 92.00 368 ALA A N 1
ATOM 2932 C CA . ALA A 1 368 ? 22.245 -13.366 -10.404 1.00 92.00 368 ALA A CA 1
ATOM 2933 C C . ALA A 1 368 ? 21.819 -14.629 -9.638 1.00 92.00 368 ALA A C 1
ATOM 2935 O O . ALA A 1 368 ? 20.622 -14.937 -9.540 1.00 92.00 368 ALA A O 1
ATOM 2936 N N . SER A 1 369 ? 22.798 -15.330 -9.069 1.00 89.94 369 SER A N 1
ATOM 2937 C CA . SER A 1 369 ? 22.566 -16.543 -8.285 1.00 89.94 369 SER A CA 1
ATOM 2938 C C . SER A 1 369 ? 22.172 -16.182 -6.850 1.00 89.94 369 SER A C 1
ATOM 2940 O O . SER A 1 369 ? 22.819 -15.326 -6.245 1.00 89.94 369 SER A O 1
ATOM 2942 N N . PRO A 1 370 ? 21.122 -16.793 -6.282 1.00 92.69 370 PRO A N 1
ATOM 2943 C CA . PRO A 1 370 ? 20.749 -16.567 -4.894 1.00 92.69 370 PRO A CA 1
ATOM 2944 C C . PRO A 1 370 ? 21.773 -17.235 -3.970 1.00 92.69 370 PRO A C 1
ATOM 2946 O O . PRO A 1 370 ? 22.164 -18.375 -4.202 1.00 92.69 370 PRO A O 1
ATOM 2949 N N . VAL A 1 371 ? 22.193 -16.526 -2.925 1.00 93.62 371 VAL A N 1
ATOM 2950 C CA . VAL A 1 371 ? 23.062 -17.062 -1.864 1.00 93.62 371 VAL A CA 1
ATOM 2951 C C . VAL A 1 371 ? 22.219 -17.489 -0.671 1.00 93.62 371 VAL A C 1
ATOM 2953 O O . VAL A 1 371 ? 22.347 -18.604 -0.183 1.00 93.62 371 VAL A O 1
ATOM 2956 N N . THR A 1 372 ? 21.348 -16.599 -0.192 1.00 94.38 372 THR A N 1
ATOM 2957 C CA . THR A 1 372 ? 20.510 -16.842 0.989 1.00 94.38 372 THR A CA 1
ATOM 2958 C C . THR A 1 372 ? 19.321 -15.883 1.013 1.00 94.38 372 THR A C 1
ATOM 2960 O O . THR A 1 372 ? 19.392 -14.776 0.471 1.00 94.38 372 THR A O 1
ATOM 2963 N N . SER A 1 373 ? 18.227 -16.292 1.652 1.00 93.38 373 SER A N 1
ATOM 2964 C CA . SER A 1 373 ? 17.058 -15.449 1.922 1.00 93.38 373 SER A CA 1
ATOM 2965 C C . SER A 1 373 ? 16.632 -15.611 3.374 1.00 93.38 373 SER A C 1
ATOM 2967 O O . SER A 1 373 ? 16.554 -16.728 3.876 1.00 93.38 373 SER A O 1
ATOM 2969 N N . PHE A 1 374 ? 16.346 -14.500 4.047 1.00 94.50 374 PHE A N 1
ATOM 2970 C CA . PHE A 1 374 ? 16.004 -14.486 5.467 1.00 94.50 374 PHE A CA 1
ATOM 2971 C C . PHE A 1 374 ? 15.071 -13.328 5.817 1.00 94.50 374 PHE A C 1
ATOM 2973 O O . PHE A 1 374 ? 14.831 -12.426 5.011 1.00 94.50 374 PHE A O 1
ATOM 2980 N N . GLN A 1 375 ? 14.518 -13.354 7.026 1.00 92.25 375 GLN A N 1
ATOM 2981 C CA . GLN A 1 375 ? 13.573 -12.353 7.506 1.00 92.25 375 GLN A CA 1
ATOM 2982 C C . GLN A 1 375 ? 14.122 -11.664 8.758 1.00 92.25 375 GLN A C 1
ATOM 2984 O O . GLN A 1 375 ? 14.551 -12.328 9.696 1.00 92.25 375 GLN A O 1
ATOM 2989 N N . VAL A 1 376 ? 14.087 -10.330 8.772 1.00 91.31 376 VAL A N 1
ATOM 2990 C CA . VAL A 1 376 ? 14.442 -9.496 9.929 1.00 91.31 376 VAL A CA 1
ATOM 2991 C C . VAL A 1 376 ? 13.209 -8.683 10.304 1.00 91.31 376 VAL A C 1
ATOM 2993 O O . VAL A 1 376 ? 12.858 -7.728 9.609 1.00 91.31 376 VAL A O 1
ATOM 2996 N N . GLU A 1 377 ? 12.532 -9.089 11.378 1.00 88.56 377 GLU A N 1
ATOM 2997 C CA . GLU A 1 377 ? 11.198 -8.589 11.740 1.00 88.56 377 GLU A CA 1
ATOM 2998 C C . GLU A 1 377 ? 10.228 -8.652 10.544 1.00 88.56 377 GLU A C 1
ATOM 3000 O O . GLU A 1 377 ? 9.975 -9.729 10.007 1.00 88.56 377 GLU A O 1
ATOM 3005 N N . ASP A 1 378 ? 9.702 -7.516 10.084 1.00 86.19 378 ASP A N 1
ATOM 3006 C CA . ASP A 1 378 ? 8.782 -7.456 8.947 1.00 86.19 378 ASP A CA 1
ATOM 3007 C C . ASP A 1 378 ? 9.498 -7.305 7.586 1.00 86.19 378 ASP A C 1
ATOM 3009 O O . ASP A 1 378 ? 8.850 -7.285 6.536 1.00 86.19 378 ASP A O 1
ATOM 3013 N N . PHE A 1 379 ? 10.829 -7.185 7.569 1.00 92.00 379 PHE A N 1
ATOM 3014 C CA . PHE A 1 379 ? 11.609 -7.029 6.342 1.00 92.00 379 PHE A CA 1
ATOM 3015 C C . PHE A 1 379 ? 12.078 -8.376 5.809 1.00 92.00 379 PHE A C 1
ATOM 3017 O O . PHE A 1 379 ? 12.628 -9.200 6.538 1.00 92.00 379 PHE A O 1
ATOM 3024 N N . THR A 1 380 ? 11.916 -8.582 4.505 1.00 93.06 380 THR A N 1
ATOM 3025 C CA . THR A 1 380 ? 12.467 -9.755 3.822 1.00 93.06 380 THR A CA 1
ATOM 3026 C C . THR A 1 380 ? 13.775 -9.374 3.146 1.00 93.06 380 THR A C 1
ATOM 3028 O O . THR A 1 380 ? 13.828 -8.391 2.409 1.00 93.06 380 THR A O 1
ATOM 3031 N N . CYS A 1 381 ? 14.830 -10.135 3.401 1.00 94.44 381 CYS A N 1
ATOM 3032 C CA . CYS A 1 381 ? 16.171 -9.909 2.886 1.00 94.44 381 CYS A CA 1
ATOM 3033 C C . CYS A 1 381 ? 16.554 -11.036 1.927 1.00 94.44 381 CYS A C 1
ATOM 3035 O O . CYS A 1 381 ? 16.381 -12.207 2.250 1.00 94.44 381 CYS A O 1
ATOM 3037 N N . HIS A 1 382 ? 17.118 -10.684 0.776 1.00 94.25 382 HIS A N 1
ATOM 3038 C CA . HIS A 1 382 ? 17.630 -11.636 -0.207 1.00 94.25 382 HIS A CA 1
ATOM 3039 C C . HIS A 1 382 ? 19.059 -11.242 -0.577 1.00 94.25 382 HIS A C 1
ATOM 3041 O O . HIS A 1 382 ? 19.292 -10.113 -1.008 1.00 94.25 382 HIS A O 1
ATOM 3047 N N . ILE A 1 383 ? 20.024 -12.139 -0.386 1.00 94.81 383 ILE A N 1
ATOM 3048 C CA . ILE A 1 383 ? 21.413 -11.941 -0.805 1.00 94.81 383 ILE A CA 1
ATOM 3049 C C . ILE A 1 383 ? 21.662 -12.742 -2.077 1.00 94.81 383 ILE A C 1
ATOM 3051 O O . ILE A 1 383 ? 21.392 -13.940 -2.129 1.00 94.81 383 ILE A O 1
ATOM 3055 N N . ILE A 1 384 ? 22.209 -12.068 -3.083 1.00 93.19 384 ILE A N 1
ATOM 3056 C CA . ILE A 1 384 ? 22.579 -12.637 -4.379 1.00 93.19 384 ILE A CA 1
ATOM 3057 C C . ILE A 1 384 ? 24.075 -12.458 -4.636 1.00 93.19 384 ILE A C 1
ATOM 3059 O O . ILE A 1 384 ? 24.668 -11.452 -4.229 1.00 93.19 384 ILE A O 1
ATOM 3063 N N . ASP A 1 385 ? 24.661 -13.404 -5.356 1.00 89.88 385 ASP A N 1
ATOM 3064 C CA . ASP A 1 385 ? 26.026 -13.342 -5.861 1.00 89.88 385 ASP A CA 1
ATOM 3065 C C . ASP A 1 385 ? 26.028 -12.787 -7.288 1.00 89.88 385 ASP A C 1
ATOM 3067 O O . ASP A 1 385 ? 25.258 -13.210 -8.158 1.00 89.88 385 ASP A O 1
ATOM 3071 N N . TYR A 1 386 ? 26.889 -11.799 -7.520 1.00 84.19 386 TYR A N 1
ATOM 3072 C CA . TYR A 1 386 ? 27.129 -11.232 -8.843 1.00 84.19 386 TYR A CA 1
ATOM 3073 C C . TYR A 1 386 ? 28.620 -11.192 -9.211 1.00 84.19 386 TYR A C 1
ATOM 3075 O O . TYR A 1 386 ? 29.024 -10.447 -10.115 1.00 84.19 386 TYR A O 1
ATOM 3083 N N . GLU A 1 387 ? 29.419 -12.024 -8.540 1.00 75.75 387 GLU A N 1
ATOM 3084 C CA . GLU A 1 387 ? 30.833 -12.283 -8.783 1.00 75.75 387 GLU A CA 1
ATOM 3085 C C . GLU A 1 387 ? 31.674 -10.988 -8.840 1.00 75.75 387 GLU A C 1
ATOM 3087 O O . GLU A 1 387 ? 31.563 -10.095 -8.010 1.00 75.75 387 GLU A O 1
ATOM 3092 N N . THR A 1 388 ? 32.542 -10.842 -9.844 1.00 69.75 388 THR A N 1
ATOM 3093 C CA . THR A 1 388 ? 33.431 -9.684 -10.040 1.00 69.75 388 THR A CA 1
ATOM 3094 C C . THR A 1 388 ? 32.815 -8.655 -10.992 1.00 69.75 388 THR A C 1
ATOM 3096 O O . THR A 1 388 ? 33.456 -8.173 -11.932 1.00 69.75 388 THR A O 1
ATOM 3099 N N . GLY A 1 389 ? 31.532 -8.345 -10.799 1.00 71.81 389 GLY A N 1
ATOM 3100 C CA . GLY A 1 389 ? 30.760 -7.497 -11.701 1.00 71.81 389 GLY A CA 1
ATOM 3101 C C . GLY A 1 389 ? 31.141 -6.007 -11.665 1.00 71.81 389 GLY A C 1
ATOM 3102 O O . GLY A 1 389 ? 30.930 -5.333 -10.655 1.00 71.81 389 GLY A O 1
ATOM 3103 N N . LYS A 1 390 ? 31.618 -5.429 -12.780 1.00 82.69 390 LYS A N 1
ATOM 3104 C CA . LYS A 1 390 ? 31.784 -3.963 -12.926 1.00 82.69 390 LYS A CA 1
ATOM 3105 C C . LYS A 1 390 ? 30.512 -3.322 -13.486 1.00 82.69 390 LYS A C 1
ATOM 3107 O O . LYS A 1 390 ? 29.892 -3.848 -14.405 1.00 82.69 390 LYS A O 1
ATOM 3112 N N . ARG A 1 391 ? 30.117 -2.153 -12.970 1.00 84.38 391 ARG A N 1
ATOM 3113 C CA . ARG A 1 391 ? 28.968 -1.397 -13.510 1.00 84.38 391 ARG A CA 1
ATOM 3114 C C . ARG A 1 391 ? 29.286 -0.831 -14.897 1.00 84.38 391 ARG A C 1
ATOM 3116 O O . ARG A 1 391 ? 30.386 -0.333 -15.132 1.00 84.38 391 ARG A O 1
ATOM 3123 N N . TYR A 1 392 ? 28.296 -0.833 -15.788 1.00 86.06 392 TYR A N 1
ATOM 3124 C CA . TYR A 1 392 ? 28.431 -0.220 -17.110 1.00 86.06 392 TYR A CA 1
ATOM 3125 C C . TYR A 1 392 ? 28.567 1.304 -17.022 1.00 86.06 392 TYR A C 1
ATOM 3127 O O . TYR A 1 392 ? 27.815 1.981 -16.312 1.00 86.06 392 TYR A O 1
ATOM 3135 N N . SER A 1 393 ? 29.492 1.862 -17.808 1.00 85.81 393 SER A N 1
ATOM 3136 C CA . SER A 1 393 ? 29.561 3.309 -18.012 1.00 85.81 393 SER A CA 1
ATOM 3137 C C . SER A 1 393 ? 28.372 3.791 -18.861 1.00 85.81 393 SER A C 1
ATOM 3139 O O . SER A 1 393 ? 27.858 3.029 -19.686 1.00 85.81 393 SER A O 1
ATOM 3141 N N . PRO A 1 394 ? 27.936 5.060 -18.725 1.00 83.94 394 PRO A N 1
ATOM 3142 C CA . PRO A 1 394 ? 26.797 5.583 -19.484 1.00 83.94 394 PRO A CA 1
ATOM 3143 C C . PRO A 1 394 ? 26.954 5.421 -21.003 1.00 83.94 394 PRO A C 1
ATOM 3145 O O . PRO A 1 394 ? 25.993 5.076 -21.677 1.00 83.94 394 PRO A O 1
ATOM 3148 N N . ARG A 1 395 ? 28.175 5.612 -21.526 1.00 82.81 395 ARG A N 1
ATOM 3149 C CA . ARG A 1 395 ? 28.482 5.489 -22.961 1.00 82.81 395 ARG A CA 1
ATOM 3150 C C . ARG A 1 395 ? 28.385 4.049 -23.473 1.00 82.81 395 ARG A C 1
ATOM 3152 O O . ARG A 1 395 ? 27.987 3.840 -24.609 1.00 82.81 395 ARG A O 1
ATOM 3159 N N . ARG A 1 396 ? 28.744 3.059 -22.647 1.00 86.50 396 ARG A N 1
ATOM 3160 C CA . ARG A 1 396 ? 28.720 1.635 -23.030 1.00 86.50 396 ARG A CA 1
ATOM 3161 C C . ARG A 1 396 ? 27.357 0.976 -22.821 1.00 86.50 396 ARG A C 1
ATOM 3163 O O . ARG A 1 396 ? 27.096 -0.059 -23.422 1.00 86.50 396 ARG A O 1
ATOM 3170 N N . TRP A 1 397 ? 26.499 1.564 -21.986 1.00 89.62 397 TRP A N 1
ATOM 3171 C CA . TRP A 1 397 ? 25.214 0.976 -21.611 1.00 89.62 397 TRP A CA 1
ATOM 3172 C C . TRP A 1 397 ? 24.279 0.742 -22.799 1.00 89.62 397 TRP A C 1
ATOM 3174 O O . TRP A 1 397 ? 23.708 -0.333 -22.877 1.00 89.62 397 TRP A O 1
ATOM 3184 N N . ASN A 1 398 ? 24.129 1.695 -23.725 1.00 86.56 398 ASN A N 1
ATOM 3185 C CA . ASN A 1 398 ? 23.160 1.546 -24.821 1.00 86.56 398 ASN A CA 1
ATOM 3186 C C . ASN A 1 398 ? 23.491 0.343 -25.715 1.00 86.56 398 ASN A C 1
ATOM 3188 O O . ASN A 1 398 ? 22.626 -0.493 -25.957 1.00 86.56 398 ASN A O 1
ATOM 3192 N N . LYS A 1 399 ? 24.764 0.206 -26.106 1.00 86.31 399 LYS A N 1
ATOM 3193 C CA . LYS A 1 399 ? 25.247 -0.944 -26.879 1.00 86.31 399 LYS A CA 1
ATOM 3194 C C . LYS A 1 399 ? 25.094 -2.257 -26.107 1.00 86.31 399 LYS A C 1
ATOM 3196 O O . LYS A 1 399 ? 24.625 -3.250 -26.652 1.00 86.31 399 LYS A O 1
ATOM 3201 N N . ALA A 1 400 ? 25.445 -2.253 -24.819 1.00 89.88 400 ALA A N 1
ATOM 3202 C CA . ALA A 1 400 ? 25.280 -3.426 -23.966 1.00 89.88 400 ALA A CA 1
ATOM 3203 C C . ALA A 1 400 ? 23.804 -3.827 -23.817 1.00 89.88 400 ALA A C 1
ATOM 3205 O O . ALA A 1 400 ? 23.487 -5.003 -23.917 1.00 89.88 400 ALA A O 1
ATOM 3206 N N . ALA A 1 401 ? 22.897 -2.865 -23.639 1.00 91.88 401 ALA A N 1
ATOM 3207 C CA . ALA A 1 401 ? 21.469 -3.113 -23.482 1.00 91.88 401 ALA A CA 1
ATOM 3208 C C . ALA A 1 401 ? 20.861 -3.800 -24.712 1.00 91.88 401 ALA A C 1
ATOM 3210 O O . ALA A 1 401 ? 20.036 -4.690 -24.545 1.00 91.88 401 ALA A O 1
ATOM 3211 N N . ILE A 1 402 ? 21.292 -3.442 -25.928 1.00 91.75 402 ILE A N 1
ATOM 3212 C CA . ILE A 1 402 ? 20.853 -4.118 -27.161 1.00 91.75 402 ILE A CA 1
ATOM 3213 C C . ILE A 1 402 ? 21.338 -5.571 -27.182 1.00 91.75 402 ILE A C 1
ATOM 3215 O O . ILE A 1 402 ? 20.545 -6.469 -27.449 1.00 91.75 402 ILE A O 1
ATOM 3219 N N . GLY A 1 403 ? 22.608 -5.818 -26.841 1.00 91.25 403 GLY A N 1
ATOM 3220 C CA . GLY A 1 403 ? 23.142 -7.182 -26.748 1.00 91.25 403 GLY A CA 1
ATOM 3221 C C . GLY A 1 403 ? 22.409 -8.035 -25.706 1.00 91.25 403 GLY A C 1
ATOM 3222 O O . GLY A 1 403 ? 22.078 -9.187 -25.971 1.00 91.25 403 GLY A O 1
ATOM 3223 N N . ILE A 1 404 ? 22.086 -7.442 -24.552 1.00 93.06 404 ILE A N 1
ATOM 3224 C CA . ILE A 1 404 ? 21.300 -8.084 -23.490 1.00 93.06 404 ILE A CA 1
ATOM 3225 C C . ILE A 1 404 ? 19.895 -8.416 -23.982 1.00 93.06 404 ILE A C 1
ATOM 3227 O O . ILE A 1 404 ? 19.432 -9.535 -23.796 1.00 93.06 404 ILE A O 1
ATOM 3231 N N . LEU A 1 405 ? 19.217 -7.469 -24.634 1.00 93.75 405 LEU A N 1
ATOM 3232 C CA . LEU A 1 405 ? 17.889 -7.707 -25.195 1.00 93.75 405 LEU A CA 1
ATOM 3233 C C . LEU A 1 405 ? 17.912 -8.811 -26.251 1.00 93.75 405 LEU A C 1
ATOM 3235 O O . LEU A 1 405 ? 17.035 -9.664 -26.219 1.00 93.75 405 LEU A O 1
ATOM 3239 N N . GLY A 1 406 ? 18.931 -8.851 -27.114 1.00 93.19 406 GLY A N 1
ATOM 3240 C CA . GLY A 1 406 ? 19.124 -9.945 -28.068 1.00 93.19 406 GLY A CA 1
ATOM 3241 C C . GLY A 1 406 ? 19.186 -11.309 -27.378 1.00 93.19 406 GLY A C 1
ATOM 3242 O O . GLY A 1 406 ? 18.478 -12.228 -27.777 1.00 93.19 406 GLY A O 1
ATOM 3243 N N . GLN A 1 407 ? 19.949 -11.420 -26.285 1.00 93.00 407 GLN A N 1
ATOM 3244 C CA . GLN A 1 407 ? 20.007 -12.644 -25.477 1.00 93.00 407 GLN A CA 1
ATOM 3245 C C . GLN A 1 407 ? 18.657 -12.980 -24.827 1.00 93.00 407 GLN A C 1
ATOM 3247 O O . GLN A 1 407 ? 18.239 -14.134 -24.854 1.00 93.00 407 GLN A O 1
ATOM 3252 N N . LEU A 1 408 ? 17.934 -11.988 -24.296 1.00 94.75 408 LEU A N 1
ATOM 3253 C CA . LEU A 1 408 ? 16.605 -12.206 -23.712 1.00 94.75 408 LEU A CA 1
ATOM 3254 C C . LEU A 1 408 ? 15.554 -12.606 -24.762 1.00 94.75 408 LEU A C 1
ATOM 3256 O O . LEU A 1 408 ? 14.668 -13.404 -24.464 1.00 94.75 408 LEU A O 1
ATOM 3260 N N . TRP A 1 409 ? 15.644 -12.098 -25.994 1.00 95.50 409 TRP A N 1
ATOM 3261 C CA . TRP A 1 409 ? 14.758 -12.482 -27.101 1.00 95.50 409 TRP A CA 1
ATOM 3262 C C . TRP A 1 409 ? 14.985 -13.920 -27.569 1.00 95.50 409 TRP A C 1
ATOM 3264 O O . TRP A 1 409 ? 14.027 -14.583 -27.987 1.00 95.50 409 TRP A O 1
ATOM 3274 N N . SER A 1 410 ? 16.218 -14.417 -27.438 1.00 94.62 410 SER A N 1
ATOM 3275 C CA . SER A 1 410 ? 16.565 -15.819 -27.684 1.00 94.62 410 SER A CA 1
ATOM 3276 C C . SER A 1 410 ? 15.894 -16.784 -26.700 1.00 94.62 410 SER A C 1
ATOM 3278 O O . SER A 1 410 ? 15.734 -17.961 -27.021 1.00 94.62 410 SER A O 1
ATOM 3280 N N . VAL A 1 411 ? 15.464 -16.316 -25.521 1.00 94.50 411 VAL A N 1
ATOM 3281 C CA . VAL A 1 411 ? 14.785 -17.156 -24.525 1.00 94.50 411 VAL A CA 1
ATOM 3282 C C . VAL A 1 411 ? 13.293 -17.231 -24.819 1.00 94.50 411 VAL A C 1
ATOM 3284 O O . VAL A 1 411 ? 12.577 -16.229 -24.843 1.00 94.50 411 VAL A O 1
ATOM 3287 N N . GLU A 1 412 ? 12.792 -18.449 -25.007 1.00 95.00 412 GLU A N 1
ATOM 3288 C CA . GLU A 1 412 ? 11.362 -18.685 -25.150 1.00 95.00 412 GLU A CA 1
ATOM 3289 C C . GLU A 1 412 ? 10.675 -18.800 -23.776 1.00 95.00 412 GLU A C 1
ATOM 3291 O O . GLU A 1 412 ? 11.023 -19.693 -23.000 1.00 95.00 412 GLU A O 1
ATOM 3296 N N . PRO A 1 413 ? 9.659 -17.966 -23.468 1.00 95.06 413 PRO A N 1
ATOM 3297 C CA . PRO A 1 413 ? 8.921 -18.098 -22.218 1.00 95.06 413 PRO A CA 1
ATOM 3298 C C . PRO A 1 413 ? 8.120 -19.417 -22.191 1.00 95.06 413 PRO A C 1
ATOM 3300 O O . PRO A 1 413 ? 7.393 -19.709 -23.148 1.00 95.06 413 PRO A O 1
ATOM 3303 N N . PRO A 1 414 ? 8.174 -20.208 -21.102 1.00 95.88 414 PRO A N 1
ATOM 3304 C CA . PRO A 1 414 ? 7.417 -21.452 -20.993 1.00 95.88 414 PRO A CA 1
ATOM 3305 C C . PRO A 1 414 ? 5.906 -21.238 -21.145 1.00 95.88 414 PRO A C 1
ATOM 3307 O O . PRO A 1 414 ? 5.332 -20.319 -20.559 1.00 95.88 414 PRO A O 1
ATOM 3310 N N . LYS A 1 415 ? 5.216 -22.136 -21.863 1.00 94.88 415 LYS A N 1
ATOM 3311 C CA . LYS A 1 415 ? 3.756 -22.039 -22.084 1.00 94.88 415 LYS A CA 1
ATOM 3312 C C . LYS A 1 415 ? 2.957 -21.963 -20.777 1.00 94.88 415 LYS A C 1
ATOM 3314 O O . LYS A 1 415 ? 1.977 -21.223 -20.709 1.00 94.88 415 LYS A O 1
ATOM 3319 N N . ALA A 1 416 ? 3.382 -22.700 -19.748 1.00 92.69 416 ALA A N 1
ATOM 3320 C CA . ALA A 1 416 ? 2.768 -22.665 -18.420 1.00 92.69 416 ALA A CA 1
ATOM 3321 C C . ALA A 1 416 ? 2.875 -21.270 -17.779 1.00 92.69 416 ALA A C 1
ATOM 3323 O O . ALA A 1 416 ? 1.870 -20.734 -17.310 1.00 92.69 416 ALA A O 1
ATOM 3324 N N . LEU A 1 417 ? 4.057 -20.646 -17.862 1.00 91.69 417 LEU A N 1
ATOM 3325 C CA . LEU A 1 417 ? 4.304 -19.292 -17.366 1.00 91.69 417 LEU A CA 1
ATOM 3326 C C . LEU A 1 417 ? 3.447 -18.260 -18.112 1.00 91.69 417 LEU A C 1
ATOM 3328 O O . LEU A 1 417 ? 2.803 -17.428 -17.478 1.00 91.69 417 LEU A O 1
ATOM 3332 N N . ILE A 1 418 ? 3.366 -18.356 -19.446 1.00 93.62 418 ILE A N 1
ATOM 3333 C CA . ILE A 1 418 ? 2.518 -17.478 -20.270 1.00 93.62 418 ILE A CA 1
ATOM 3334 C C . ILE A 1 418 ? 1.044 -17.615 -19.868 1.00 93.62 418 ILE A C 1
ATOM 3336 O O . ILE A 1 418 ? 0.355 -16.609 -19.702 1.00 93.62 418 ILE A O 1
ATOM 3340 N N . LYS A 1 419 ? 0.546 -18.848 -19.700 1.00 90.19 419 LYS A N 1
ATOM 3341 C CA . LYS A 1 419 ? -0.847 -19.104 -19.305 1.00 90.19 419 LYS A CA 1
ATOM 3342 C C . LYS A 1 419 ? -1.156 -18.496 -17.935 1.00 90.19 419 LYS A C 1
ATOM 3344 O O . LYS A 1 419 ? -2.161 -17.806 -17.800 1.00 90.19 419 LYS A O 1
ATOM 3349 N N . ALA A 1 420 ? -0.285 -18.707 -16.949 1.00 82.44 420 ALA A N 1
ATOM 3350 C CA . ALA A 1 420 ? -0.440 -18.133 -15.613 1.00 82.44 420 ALA A CA 1
ATOM 3351 C C . ALA A 1 420 ? -0.379 -16.595 -15.626 1.00 82.44 420 ALA A C 1
ATOM 3353 O O . ALA A 1 420 ? -1.175 -15.928 -14.960 1.00 82.44 420 ALA A O 1
ATOM 3354 N N . TYR A 1 421 ? 0.521 -16.021 -16.430 1.00 87.44 421 TYR A N 1
ATOM 3355 C CA . TYR A 1 421 ? 0.637 -14.573 -16.579 1.00 87.44 421 TYR A CA 1
ATOM 3356 C C . TYR A 1 421 ? -0.643 -13.963 -17.167 1.00 87.44 421 TYR A C 1
ATOM 3358 O O . TYR A 1 421 ? -1.197 -13.039 -16.580 1.00 87.44 421 TYR A O 1
ATOM 3366 N N . LYS A 1 422 ? -1.181 -14.537 -18.253 1.00 86.75 422 LYS A N 1
ATOM 3367 C CA . LYS A 1 422 ? -2.417 -14.064 -18.907 1.00 86.75 422 LYS A CA 1
ATOM 3368 C C . LYS A 1 422 ? -3.652 -14.075 -17.996 1.00 86.75 422 LYS A C 1
ATOM 3370 O O . LYS A 1 422 ? -4.553 -13.272 -18.204 1.00 86.75 422 LYS A O 1
ATOM 3375 N N . LEU A 1 423 ? -3.709 -14.970 -17.006 1.00 80.25 423 LEU A N 1
ATOM 3376 C CA . LEU A 1 423 ? -4.819 -15.027 -16.043 1.00 80.25 423 LEU A CA 1
ATOM 3377 C C . LEU A 1 423 ? -4.792 -13.878 -15.029 1.00 80.25 423 LEU A C 1
ATOM 3379 O O . LEU A 1 423 ? -5.833 -13.498 -14.505 1.00 80.25 423 LEU A O 1
ATOM 3383 N N . SER A 1 424 ? -3.606 -13.349 -14.729 1.00 75.56 424 SER A N 1
ATOM 3384 C CA . SER A 1 424 ? -3.405 -12.356 -13.668 1.00 75.56 424 SER A CA 1
ATOM 3385 C C . SER A 1 424 ? -3.086 -10.956 -14.194 1.00 75.56 424 SER A C 1
ATOM 3387 O O . SER A 1 424 ? -3.270 -9.981 -13.467 1.00 75.56 424 SER A O 1
ATOM 3389 N N . HIS A 1 425 ? -2.611 -10.839 -15.436 1.00 85.94 425 HIS A N 1
ATOM 3390 C CA . HIS A 1 425 ? -2.141 -9.588 -16.020 1.00 85.94 425 HIS A CA 1
ATOM 3391 C C . HIS A 1 425 ? -2.641 -9.417 -17.462 1.00 85.94 425 HIS A C 1
ATOM 3393 O O . HIS A 1 425 ? -2.581 -10.360 -18.257 1.00 85.94 425 HIS A O 1
ATOM 3399 N N . PRO A 1 426 ? -3.084 -8.205 -17.843 1.00 88.69 426 PRO A N 1
ATOM 3400 C CA . PRO A 1 426 ? -3.435 -7.913 -19.224 1.00 88.69 426 PRO A CA 1
ATOM 3401 C C . PRO A 1 426 ? -2.171 -7.791 -20.087 1.00 88.69 426 PRO A C 1
ATOM 3403 O O . PRO A 1 426 ? -1.229 -7.076 -19.739 1.00 88.69 426 PRO A O 1
ATOM 3406 N N . MET A 1 427 ? -2.179 -8.459 -21.238 1.00 92.69 427 MET A N 1
ATOM 3407 C CA . MET A 1 427 ? -1.147 -8.347 -22.279 1.00 92.69 427 MET A CA 1
ATOM 3408 C C . MET A 1 427 ? -1.239 -6.996 -23.003 1.00 92.69 427 MET A C 1
ATOM 3410 O O . MET A 1 427 ? -2.308 -6.384 -22.989 1.00 92.69 427 MET A O 1
ATOM 3414 N N . LEU A 1 428 ? -0.175 -6.561 -23.694 1.00 93.94 428 LEU A N 1
ATOM 3415 C CA . LEU A 1 428 ? -0.142 -5.287 -24.435 1.00 93.94 428 LEU A CA 1
ATOM 3416 C C . LEU A 1 428 ? -1.406 -5.025 -25.269 1.00 93.94 428 LEU A C 1
ATOM 3418 O O . LEU A 1 428 ? -2.026 -3.971 -25.146 1.00 93.94 428 LEU A O 1
ATOM 3422 N N . TRP A 1 429 ? -1.838 -6.008 -26.058 1.00 93.44 429 TRP A N 1
ATOM 3423 C CA . TRP A 1 429 ? -3.016 -5.892 -26.921 1.00 93.44 429 TRP A CA 1
ATOM 3424 C C . TRP A 1 429 ? -4.341 -5.725 -26.158 1.00 93.44 429 TRP A C 1
ATOM 3426 O O . TRP A 1 429 ? -5.278 -5.148 -26.689 1.00 93.44 429 TRP A O 1
ATOM 3436 N N . HIS A 1 430 ? -4.432 -6.179 -24.903 1.00 91.12 430 HIS A N 1
ATOM 3437 C CA . HIS A 1 430 ? -5.594 -5.924 -24.043 1.00 91.12 430 HIS A CA 1
ATOM 3438 C C . HIS A 1 430 ? -5.498 -4.583 -23.307 1.00 91.12 430 HIS A C 1
ATOM 3440 O O . HIS A 1 430 ? -6.518 -4.049 -22.876 1.00 91.12 430 HIS A O 1
ATOM 3446 N N . ARG A 1 431 ? -4.287 -4.037 -23.136 1.00 92.88 431 ARG A N 1
ATOM 3447 C CA . ARG A 1 431 ? -4.074 -2.727 -22.500 1.00 92.88 431 ARG A CA 1
ATOM 3448 C C . ARG A 1 431 ? -4.346 -1.573 -23.465 1.00 92.88 431 ARG A C 1
ATOM 3450 O O . ARG A 1 431 ? -4.857 -0.537 -23.037 1.00 92.88 431 ARG A O 1
ATOM 3457 N N . LEU A 1 432 ? -4.076 -1.765 -24.756 1.00 93.62 432 LEU A N 1
ATOM 3458 C CA . LEU A 1 432 ? -4.374 -0.822 -25.841 1.00 93.62 432 LEU A CA 1
ATOM 3459 C C . LEU A 1 432 ? -5.878 -0.780 -26.162 1.00 93.62 432 LEU A C 1
ATOM 3461 O O . LEU A 1 432 ? -6.322 -1.224 -27.210 1.00 93.62 432 LEU A O 1
ATOM 3465 N N . THR A 1 433 ? -6.680 -0.251 -25.240 1.00 94.12 433 THR A N 1
ATOM 3466 C CA . THR A 1 433 ? -8.135 -0.120 -25.424 1.00 94.12 433 THR A CA 1
ATOM 3467 C C . THR A 1 433 ? -8.507 1.164 -26.161 1.00 94.12 433 THR A C 1
ATOM 3469 O O . THR A 1 433 ? -7.833 2.187 -26.020 1.00 94.12 433 THR A O 1
ATOM 3472 N N . THR A 1 434 ? -9.657 1.166 -26.841 1.00 94.75 434 THR A N 1
ATOM 3473 C CA . THR A 1 434 ? -10.266 2.375 -27.428 1.00 94.75 434 THR A CA 1
ATOM 3474 C C . THR A 1 434 ? -10.356 3.506 -26.401 1.00 94.75 434 THR A C 1
ATOM 3476 O O . THR A 1 434 ? -10.010 4.646 -26.696 1.00 94.75 434 THR A O 1
ATOM 3479 N N . SER A 1 435 ? -10.739 3.190 -25.156 1.00 94.88 435 SER A N 1
ATOM 3480 C CA . SER A 1 435 ? -10.813 4.169 -24.063 1.00 94.88 435 SER A CA 1
ATOM 3481 C C . SER A 1 435 ? -9.452 4.781 -23.722 1.00 94.88 435 SER A C 1
ATOM 3483 O O . SER A 1 435 ? -9.373 5.988 -23.501 1.00 94.88 435 SER A O 1
ATOM 3485 N N . LEU A 1 436 ? -8.381 3.978 -23.684 1.00 94.62 436 LEU A N 1
ATOM 3486 C CA . LEU A 1 436 ? -7.027 4.469 -23.427 1.00 94.62 436 LEU A CA 1
ATOM 3487 C C . LEU A 1 436 ? -6.575 5.412 -24.546 1.00 94.62 436 LEU A C 1
ATOM 3489 O O . LEU A 1 436 ? -6.144 6.528 -24.264 1.00 94.62 436 LEU A O 1
ATOM 3493 N N . ILE A 1 437 ? -6.701 4.973 -25.799 1.00 96.38 437 ILE A N 1
ATOM 3494 C CA . ILE A 1 437 ? -6.243 5.723 -26.971 1.00 96.38 437 ILE A CA 1
ATOM 3495 C C . ILE A 1 437 ? -7.040 7.019 -27.147 1.00 96.38 437 ILE A C 1
ATOM 3497 O O . ILE A 1 437 ? -6.444 8.070 -27.380 1.00 96.38 437 ILE A O 1
ATOM 3501 N N . ASN A 1 438 ? -8.357 6.997 -26.920 1.00 95.75 438 ASN A N 1
ATOM 3502 C CA . ASN A 1 438 ? -9.212 8.179 -27.052 1.00 95.75 438 ASN A CA 1
ATOM 3503 C C . ASN A 1 438 ? -8.835 9.318 -26.083 1.00 95.75 438 ASN A C 1
ATOM 3505 O O . ASN A 1 438 ? -9.137 10.477 -26.353 1.00 95.75 438 ASN A O 1
ATOM 3509 N N . ARG A 1 439 ? -8.099 9.042 -24.993 1.00 95.88 439 ARG A N 1
ATOM 3510 C CA . ARG A 1 439 ? -7.545 10.098 -24.118 1.00 95.88 439 ARG A CA 1
ATOM 3511 C C . ARG A 1 439 ? -6.583 11.026 -24.853 1.00 95.88 439 ARG A C 1
ATOM 3513 O O . ARG A 1 439 ? -6.429 12.169 -24.446 1.00 95.88 439 ARG A O 1
ATOM 3520 N N . THR A 1 440 ? -5.943 10.558 -25.925 1.00 95.88 440 THR A N 1
ATOM 3521 C CA . THR A 1 440 ? -5.033 11.387 -26.730 1.00 95.88 440 THR A CA 1
ATOM 3522 C C . THR A 1 440 ? -5.751 12.449 -27.555 1.00 95.88 440 THR A C 1
ATOM 3524 O O . THR A 1 440 ? -5.110 13.433 -27.920 1.00 95.88 440 THR A O 1
ATOM 3527 N N . ARG A 1 441 ? -7.071 12.318 -27.772 1.00 95.94 441 ARG A N 1
ATOM 3528 C CA . ARG A 1 441 ? -7.874 13.281 -28.542 1.00 95.94 441 ARG A CA 1
ATOM 3529 C C . ARG A 1 441 ? -7.784 14.697 -27.975 1.00 95.94 441 ARG A C 1
ATOM 3531 O O . ARG A 1 441 ? -7.757 15.651 -28.736 1.00 95.94 441 ARG A O 1
ATOM 3538 N N . ILE A 1 442 ? -7.625 14.842 -26.655 1.00 95.19 442 ILE A N 1
ATOM 3539 C CA . ILE A 1 442 ? -7.480 16.156 -26.004 1.00 95.19 442 ILE A CA 1
ATOM 3540 C C . ILE A 1 442 ? -6.234 16.936 -26.458 1.00 95.19 442 ILE A C 1
ATOM 3542 O O . ILE A 1 442 ? -6.145 18.132 -26.209 1.00 95.19 442 ILE A O 1
ATOM 3546 N N . ALA A 1 443 ? -5.249 16.254 -27.051 1.00 95.38 443 ALA A N 1
ATOM 3547 C CA . ALA A 1 443 ? -4.001 16.839 -27.534 1.00 95.38 443 ALA A CA 1
ATOM 3548 C C . ALA A 1 443 ? -3.940 16.961 -29.067 1.00 95.38 443 ALA A C 1
ATOM 3550 O O . ALA A 1 443 ? -2.879 17.318 -29.592 1.00 95.38 443 ALA A O 1
ATOM 3551 N N . ALA A 1 444 ? -5.030 16.631 -29.771 1.00 95.44 444 ALA A N 1
ATOM 3552 C CA . ALA A 1 444 ? -5.173 16.879 -31.200 1.00 95.44 444 ALA A CA 1
ATOM 3553 C C . ALA A 1 444 ? -5.530 18.355 -31.422 1.00 95.44 444 ALA A C 1
ATOM 3555 O O . ALA A 1 444 ? -6.496 18.863 -30.860 1.00 95.44 444 ALA A O 1
ATOM 3556 N N . GLU A 1 445 ? -4.716 19.049 -32.213 1.00 94.88 445 GLU A N 1
ATOM 3557 C CA . GLU A 1 445 ? -4.847 20.486 -32.488 1.00 94.88 445 GLU A CA 1
ATOM 3558 C C . GLU A 1 445 ? -5.336 20.749 -33.919 1.00 94.88 445 GLU A C 1
ATOM 3560 O O . GLU A 1 445 ? -5.833 21.834 -34.215 1.00 94.88 445 GLU A O 1
ATOM 3565 N N . THR A 1 446 ? -5.192 19.771 -34.819 1.00 95.56 446 THR A N 1
ATOM 3566 C CA . THR A 1 446 ? -5.570 19.901 -36.233 1.00 95.56 446 THR A CA 1
ATOM 3567 C C . THR A 1 446 ? -6.504 18.780 -36.675 1.00 95.56 446 THR A C 1
ATOM 3569 O O . THR A 1 446 ? -6.443 17.664 -36.159 1.00 95.56 446 THR A O 1
ATOM 3572 N N . VAL A 1 447 ? -7.318 19.054 -37.699 1.00 94.31 447 VAL A N 1
ATOM 3573 C CA . VAL A 1 447 ? -8.237 18.069 -38.298 1.00 94.31 447 VAL A CA 1
ATOM 3574 C C . VAL A 1 447 ? -7.486 16.834 -38.810 1.00 94.31 447 VAL A C 1
ATOM 3576 O O . VAL A 1 447 ? -7.963 15.719 -38.650 1.00 94.31 447 VAL A O 1
ATOM 3579 N N . ASN A 1 448 ? -6.283 17.011 -39.365 1.00 94.50 448 ASN A N 1
ATOM 3580 C CA . ASN A 1 448 ? -5.458 15.900 -39.846 1.00 94.50 448 ASN A CA 1
ATOM 3581 C C . ASN A 1 448 ? -4.988 14.978 -38.702 1.00 94.50 448 ASN A C 1
ATOM 3583 O O . ASN A 1 448 ? -4.959 13.756 -38.845 1.00 94.50 448 ASN A O 1
ATOM 3587 N N . GLU A 1 449 ? -4.632 15.551 -37.548 1.00 94.88 449 GLU A N 1
ATOM 3588 C CA . GLU A 1 449 ? -4.251 14.771 -36.364 1.00 94.88 449 GLU A CA 1
ATOM 3589 C C . GLU A 1 449 ? -5.441 13.980 -35.805 1.00 94.88 449 GLU A C 1
ATOM 3591 O O . GLU A 1 449 ? -5.277 12.823 -35.420 1.00 94.88 449 GLU A O 1
ATOM 3596 N N . GLU A 1 450 ? -6.633 14.582 -35.796 1.00 94.62 450 GLU A N 1
ATOM 3597 C CA . GLU A 1 450 ? -7.865 13.915 -35.370 1.00 94.62 450 GLU A CA 1
ATOM 3598 C C . GLU A 1 450 ? -8.264 12.784 -36.329 1.00 94.62 450 GLU A C 1
ATOM 3600 O O . GLU A 1 450 ? -8.523 11.671 -35.879 1.00 94.62 450 GLU A O 1
ATOM 3605 N N . GLN A 1 451 ? -8.185 13.014 -37.644 1.00 95.69 451 GLN A N 1
ATOM 3606 C CA . GLN A 1 451 ? -8.414 11.981 -38.662 1.00 95.69 451 GLN A CA 1
ATOM 3607 C C . GLN A 1 451 ? -7.428 10.813 -38.541 1.00 95.69 451 GLN A C 1
ATOM 3609 O O . GLN A 1 451 ? -7.829 9.656 -38.640 1.00 95.69 451 GLN A O 1
ATOM 3614 N N . THR A 1 452 ? -6.146 11.095 -38.283 1.00 95.69 452 THR A N 1
ATOM 3615 C CA . THR A 1 452 ? -5.132 10.045 -38.082 1.00 95.69 452 THR A CA 1
ATOM 3616 C C . THR A 1 452 ? -5.422 9.228 -36.819 1.00 95.69 452 THR A C 1
ATOM 3618 O O . THR A 1 452 ? -5.241 8.010 -36.800 1.00 95.69 452 THR A O 1
ATOM 3621 N N . LEU A 1 453 ? -5.892 9.882 -35.753 1.00 95.88 453 LEU A N 1
ATOM 3622 C CA . LEU A 1 453 ? -6.309 9.203 -34.529 1.00 95.88 453 LEU A CA 1
ATOM 3623 C C . LEU A 1 453 ? -7.546 8.323 -34.763 1.00 95.88 453 LEU A C 1
ATOM 3625 O O . LEU A 1 453 ? -7.571 7.189 -34.289 1.00 95.88 453 LEU A O 1
ATOM 3629 N N . ASP A 1 454 ? -8.542 8.819 -35.498 1.00 96.06 454 ASP A N 1
ATOM 3630 C CA . ASP A 1 454 ? -9.741 8.056 -35.860 1.00 96.06 454 ASP A CA 1
ATOM 3631 C C . ASP A 1 454 ? -9.393 6.838 -36.717 1.00 96.06 454 ASP A C 1
ATOM 3633 O O . ASP A 1 454 ? -9.883 5.739 -36.458 1.00 96.06 454 ASP A O 1
ATOM 3637 N N . GLN A 1 455 ? -8.482 7.001 -37.679 1.00 95.81 455 GLN A N 1
ATOM 3638 C CA . GLN A 1 455 ? -7.964 5.891 -38.472 1.00 95.81 455 GLN A CA 1
ATOM 3639 C C . GLN A 1 455 ? -7.291 4.836 -37.584 1.00 95.81 455 GLN A C 1
ATOM 3641 O O . GLN A 1 455 ? -7.609 3.655 -37.690 1.00 95.81 455 GLN A O 1
ATOM 3646 N N . PHE A 1 456 ? -6.444 5.251 -36.639 1.00 96.00 456 PHE A N 1
ATOM 3647 C CA . PHE A 1 456 ? -5.812 4.325 -35.696 1.00 96.00 456 PHE A CA 1
ATOM 3648 C C . PHE A 1 456 ? -6.808 3.601 -34.784 1.00 96.00 456 PHE A C 1
ATOM 3650 O O . PHE A 1 456 ? -6.619 2.426 -34.470 1.00 96.00 456 PHE A O 1
ATOM 3657 N N . LEU A 1 457 ? -7.877 4.278 -34.358 1.00 95.69 457 LEU A N 1
ATOM 3658 C CA . LEU A 1 457 ? -8.948 3.657 -33.577 1.00 95.69 457 LEU A CA 1
ATOM 3659 C C . LEU A 1 457 ? -9.726 2.620 -34.397 1.00 95.69 457 LEU A C 1
ATOM 3661 O O . LEU A 1 457 ? -10.078 1.576 -33.849 1.00 95.69 457 LEU A O 1
ATOM 3665 N N . ASN A 1 458 ? -9.952 2.881 -35.686 1.00 95.75 458 ASN A N 1
ATOM 3666 C CA . ASN A 1 458 ? -10.604 1.942 -36.601 1.00 95.75 458 ASN A CA 1
ATOM 3667 C C . ASN A 1 458 ? -9.714 0.722 -36.902 1.00 95.75 458 ASN A C 1
ATOM 3669 O O . ASN A 1 458 ? -10.208 -0.399 -36.971 1.00 95.75 458 ASN A O 1
ATOM 3673 N N . ASP A 1 459 ? -8.396 0.919 -36.991 1.00 95.12 459 ASP A N 1
ATOM 3674 C CA . ASP A 1 459 ? -7.416 -0.146 -37.253 1.00 95.12 459 ASP A CA 1
ATOM 3675 C C . ASP A 1 459 ? -7.011 -0.932 -35.986 1.00 95.12 459 ASP A C 1
ATOM 3677 O O . ASP A 1 459 ? -6.149 -1.822 -36.029 1.00 95.12 459 ASP A O 1
ATOM 3681 N N . LEU A 1 460 ? -7.597 -0.618 -34.827 1.00 93.38 460 LEU A N 1
ATOM 3682 C CA . LEU A 1 460 ? -7.185 -1.184 -33.541 1.00 93.38 460 LEU A CA 1
ATOM 3683 C C . LEU A 1 460 ? -7.465 -2.693 -33.445 1.00 93.38 460 LEU A C 1
ATOM 3685 O O . LEU A 1 460 ? -6.668 -3.424 -32.858 1.00 93.38 460 LEU A O 1
ATOM 3689 N N . GLU A 1 461 ? -8.542 -3.178 -34.068 1.00 93.50 461 GLU A N 1
ATOM 3690 C CA . GLU A 1 461 ? -8.860 -4.613 -34.136 1.00 93.50 461 GLU A CA 1
ATOM 3691 C C . GLU A 1 461 ? -7.843 -5.379 -34.999 1.00 93.50 461 GLU A C 1
ATOM 3693 O O . GLU A 1 461 ? -7.301 -6.400 -34.575 1.00 93.50 461 GLU A O 1
ATOM 3698 N N . ALA A 1 462 ? -7.465 -4.834 -36.159 1.00 94.38 462 ALA A N 1
ATOM 3699 C CA . ALA A 1 462 ? -6.399 -5.408 -36.983 1.00 94.38 462 ALA A CA 1
ATOM 3700 C C . ALA A 1 462 ? -5.036 -5.382 -36.260 1.00 94.38 462 ALA A C 1
ATOM 3702 O O . ALA A 1 462 ? -4.247 -6.327 -36.343 1.00 94.38 462 ALA A O 1
ATOM 3703 N N . THR A 1 463 ? -4.769 -4.317 -35.497 1.00 94.06 463 THR A N 1
ATOM 3704 C CA . THR A 1 463 ? -3.578 -4.194 -34.641 1.00 94.06 463 THR A CA 1
ATOM 3705 C C . THR A 1 463 ? -3.564 -5.274 -33.555 1.00 94.06 463 THR A C 1
ATOM 3707 O O . THR A 1 463 ? -2.516 -5.872 -33.296 1.00 94.06 463 THR A O 1
ATOM 3710 N N . TYR A 1 464 ? -4.716 -5.565 -32.946 1.00 94.19 464 TYR A N 1
ATOM 3711 C CA . TYR A 1 464 ? -4.875 -6.635 -31.961 1.00 94.19 464 TYR A CA 1
ATOM 3712 C C . TYR A 1 464 ? -4.539 -8.010 -32.556 1.00 94.19 464 TYR A C 1
ATOM 3714 O O . TYR A 1 464 ? -3.684 -8.712 -32.010 1.00 94.19 464 TYR A O 1
ATOM 3722 N N . GLU A 1 465 ? -5.124 -8.357 -33.705 1.00 94.31 465 GLU A N 1
ATOM 3723 C CA . GLU A 1 465 ? -4.867 -9.630 -34.395 1.00 94.31 465 GLU A CA 1
ATOM 3724 C C . GLU A 1 465 ? -3.391 -9.790 -34.779 1.00 94.31 465 GLU A C 1
ATOM 3726 O O . GLU A 1 465 ? -2.782 -10.852 -34.606 1.00 94.31 465 GLU A O 1
ATOM 3731 N N . LYS A 1 466 ? -2.760 -8.701 -35.229 1.00 94.94 466 LYS A N 1
ATOM 3732 C CA . LYS A 1 466 ? -1.326 -8.701 -35.517 1.00 94.94 466 LYS A CA 1
ATOM 3733 C C . LYS A 1 466 ? -0.492 -8.918 -34.246 1.00 94.94 466 LYS A C 1
ATOM 3735 O O . LYS A 1 466 ? 0.436 -9.724 -34.271 1.00 94.94 466 LYS A O 1
ATOM 3740 N N . LEU A 1 467 ? -0.816 -8.249 -33.134 1.00 94.56 467 LEU A N 1
ATOM 3741 C CA . LEU A 1 467 ? -0.105 -8.397 -31.855 1.00 94.56 467 LEU A CA 1
ATOM 3742 C C . LEU A 1 467 ? -0.244 -9.796 -31.240 1.00 94.56 467 LEU A C 1
ATOM 3744 O O . LEU A 1 467 ? 0.716 -10.282 -30.641 1.00 94.56 467 LEU A O 1
ATOM 3748 N N . LEU A 1 468 ? -1.401 -10.449 -31.389 1.00 93.94 468 LEU A N 1
ATOM 3749 C CA . LEU A 1 468 ? -1.630 -11.810 -30.890 1.00 93.94 468 LEU A CA 1
ATOM 3750 C C . LEU A 1 468 ? -0.642 -12.828 -31.467 1.00 93.94 468 LEU A C 1
ATOM 3752 O O . LEU A 1 468 ? -0.254 -13.774 -30.777 1.00 93.94 468 LEU A O 1
ATOM 3756 N N . ASN A 1 469 ? -0.233 -12.613 -32.716 1.00 93.25 469 ASN A N 1
ATOM 3757 C CA . ASN A 1 469 ? 0.670 -13.489 -33.452 1.00 93.25 469 ASN A CA 1
ATOM 3758 C C . ASN A 1 469 ? 2.154 -13.128 -33.265 1.00 93.25 469 ASN A C 1
ATOM 3760 O O . ASN A 1 469 ? 3.026 -13.794 -33.825 1.00 93.25 469 ASN A O 1
ATOM 3764 N N . MET A 1 470 ? 2.467 -12.098 -32.468 1.00 95.06 470 MET A N 1
ATOM 3765 C CA . MET A 1 470 ? 3.850 -11.687 -32.233 1.00 95.06 470 MET A CA 1
ATOM 3766 C C . MET A 1 470 ? 4.583 -12.647 -31.286 1.00 95.06 470 MET A C 1
ATOM 3768 O O . MET A 1 470 ? 4.018 -13.094 -30.281 1.00 95.06 470 MET A O 1
ATOM 3772 N N . PRO A 1 471 ? 5.872 -12.940 -31.547 1.00 96.00 471 PRO A N 1
ATOM 3773 C CA . PRO A 1 471 ? 6.674 -13.755 -30.647 1.00 96.00 471 PRO A CA 1
ATOM 3774 C C . PRO A 1 471 ? 6.808 -13.061 -29.286 1.00 96.00 471 PRO A C 1
ATOM 3776 O O . PRO A 1 471 ? 7.169 -11.889 -29.200 1.00 96.00 471 PRO A O 1
ATOM 3779 N N . LEU A 1 472 ? 6.520 -13.795 -28.211 1.00 96.69 472 LEU A N 1
ATOM 3780 C CA . LEU A 1 472 ? 6.595 -13.288 -26.837 1.00 96.69 472 LEU A CA 1
ATOM 3781 C C . LEU A 1 472 ? 7.989 -13.504 -26.237 1.00 96.69 472 LEU A C 1
ATOM 3783 O O . LEU A 1 472 ? 8.630 -14.519 -26.520 1.00 96.69 472 LEU A O 1
ATOM 3787 N N . TYR A 1 473 ? 8.428 -12.601 -25.365 1.00 96.38 473 TYR A N 1
ATOM 3788 C CA . TYR A 1 473 ? 9.647 -12.711 -24.561 1.00 96.38 473 TYR A CA 1
ATOM 3789 C C . TYR A 1 473 ? 9.390 -12.275 -23.109 1.00 96.38 473 TYR A C 1
ATOM 3791 O O . TYR A 1 473 ? 8.312 -11.776 -22.774 1.00 96.38 473 TYR A O 1
ATOM 3799 N N . LEU A 1 474 ? 10.377 -12.503 -22.241 1.00 96.81 474 LEU A N 1
ATOM 3800 C CA . LEU A 1 474 ? 10.362 -12.044 -20.853 1.00 96.81 474 LEU A CA 1
ATOM 3801 C C . LEU A 1 474 ? 11.042 -10.677 -20.762 1.00 96.81 474 LEU A C 1
ATOM 3803 O O . LEU A 1 474 ? 12.263 -10.567 -20.872 1.00 96.81 474 LEU A O 1
ATOM 3807 N N . ASP A 1 475 ? 10.241 -9.636 -20.563 1.00 96.06 475 ASP A N 1
ATOM 3808 C CA . ASP A 1 475 ? 10.723 -8.276 -20.357 1.00 96.06 475 ASP A CA 1
ATOM 3809 C C . ASP A 1 475 ? 11.103 -8.060 -18.894 1.00 96.06 475 ASP A C 1
ATOM 3811 O O . ASP A 1 475 ? 10.314 -8.355 -17.994 1.00 96.06 475 ASP A O 1
ATOM 3815 N N . ASN A 1 476 ? 12.280 -7.480 -18.656 1.00 95.31 476 ASN A N 1
ATOM 3816 C CA . ASN A 1 476 ? 12.625 -6.903 -17.364 1.00 95.31 476 ASN A CA 1
ATOM 3817 C C . ASN A 1 476 ? 12.420 -5.387 -17.428 1.00 95.31 476 ASN A C 1
ATOM 3819 O O . ASN A 1 476 ? 13.280 -4.646 -17.907 1.00 95.31 476 ASN A O 1
ATOM 3823 N N . SER A 1 477 ? 11.300 -4.909 -16.887 1.00 90.94 477 SER A N 1
ATOM 3824 C CA . SER A 1 477 ? 10.969 -3.483 -16.921 1.00 90.94 477 SER A CA 1
ATOM 3825 C C . SER A 1 477 ? 11.892 -2.617 -16.045 1.00 90.94 477 SER A C 1
ATOM 3827 O O . SER A 1 477 ? 11.805 -1.388 -16.094 1.00 90.94 477 SER A O 1
ATOM 3829 N N . ASP A 1 478 ? 12.776 -3.233 -15.252 1.00 91.00 478 ASP A N 1
ATOM 3830 C CA . ASP A 1 478 ? 13.836 -2.576 -14.480 1.00 91.00 478 ASP A CA 1
ATOM 3831 C C . ASP A 1 478 ? 15.234 -2.781 -15.101 1.00 91.00 478 ASP A C 1
ATOM 3833 O O . ASP A 1 478 ? 16.264 -2.683 -14.428 1.00 91.00 478 ASP A O 1
ATOM 3837 N N . LEU A 1 479 ? 15.301 -3.055 -16.409 1.00 91.69 479 LEU A N 1
ATOM 3838 C CA . LEU A 1 479 ? 16.561 -3.159 -17.140 1.00 91.69 479 LEU A CA 1
ATOM 3839 C C . LEU A 1 479 ? 17.219 -1.778 -17.297 1.00 91.69 479 LEU A C 1
ATOM 3841 O O . LEU A 1 479 ? 16.937 -1.001 -18.211 1.00 91.69 479 LEU A O 1
ATOM 3845 N N . HIS A 1 480 ? 18.142 -1.460 -16.392 1.00 90.50 480 HIS A N 1
ATOM 3846 C CA . HIS A 1 480 ? 18.957 -0.250 -16.448 1.00 90.50 480 HIS A CA 1
ATOM 3847 C C . HIS A 1 480 ? 20.375 -0.506 -15.920 1.00 90.50 480 HIS A C 1
ATOM 3849 O O . HIS A 1 480 ? 20.611 -1.431 -15.151 1.00 90.50 480 HIS A O 1
ATOM 3855 N N . ARG A 1 481 ? 21.321 0.396 -16.218 1.00 88.81 481 ARG A N 1
ATOM 3856 C CA . ARG A 1 481 ? 22.752 0.290 -15.837 1.00 88.81 481 ARG A CA 1
ATOM 3857 C C . ARG A 1 481 ? 23.074 -0.004 -14.359 1.00 88.81 481 ARG A C 1
ATOM 3859 O O . ARG A 1 481 ? 24.213 -0.294 -14.030 1.00 88.81 481 ARG A O 1
ATOM 3866 N N . GLY A 1 482 ? 22.122 0.223 -13.453 1.00 88.25 482 GLY A N 1
ATOM 3867 C CA . GLY A 1 482 ? 22.295 0.021 -12.004 1.00 88.25 482 GLY A CA 1
ATOM 3868 C C . GLY A 1 482 ? 21.809 -1.350 -11.533 1.00 88.25 482 GLY A C 1
ATOM 3869 O O . GLY A 1 482 ? 22.150 -1.773 -10.428 1.00 88.25 482 GLY A O 1
ATOM 3870 N N . ASN A 1 483 ? 21.040 -2.018 -12.390 1.00 91.25 483 ASN A N 1
ATOM 3871 C CA . ASN A 1 483 ? 20.533 -3.366 -12.228 1.00 91.25 483 ASN A CA 1
ATOM 3872 C C . ASN A 1 483 ? 21.340 -4.387 -13.057 1.00 91.25 483 ASN A C 1
ATOM 3874 O O . ASN A 1 483 ? 21.005 -5.561 -13.084 1.00 91.25 483 ASN A O 1
ATOM 3878 N N . VAL A 1 484 ? 22.401 -3.959 -13.750 1.00 91.75 484 VAL A N 1
ATOM 3879 C CA . VAL A 1 484 ? 23.235 -4.847 -14.569 1.00 91.75 484 VAL A CA 1
ATOM 3880 C C . VAL A 1 484 ? 24.709 -4.613 -14.283 1.00 91.75 484 VAL A C 1
ATOM 3882 O O . VAL A 1 484 ? 25.173 -3.469 -14.215 1.00 91.75 484 VAL A O 1
ATOM 3885 N N . VAL A 1 485 ? 25.450 -5.707 -14.163 1.00 90.38 485 VAL A N 1
ATOM 3886 C CA . VAL A 1 485 ? 26.905 -5.726 -14.015 1.00 90.38 485 VAL A CA 1
ATOM 3887 C C . VAL A 1 485 ? 27.549 -6.541 -15.131 1.00 90.38 485 VAL A C 1
ATOM 3889 O O . VAL A 1 485 ? 26.963 -7.487 -15.645 1.00 90.38 485 VAL A O 1
ATOM 3892 N N . GLN A 1 486 ? 28.758 -6.160 -15.524 1.00 87.44 486 GLN A N 1
ATOM 3893 C CA . GLN A 1 486 ? 29.583 -6.884 -16.484 1.00 87.44 486 GLN A CA 1
ATOM 3894 C C . GLN A 1 486 ? 30.513 -7.838 -15.729 1.00 87.44 486 GLN A C 1
ATOM 3896 O O . GLN A 1 486 ? 31.306 -7.361 -14.912 1.00 87.44 486 GLN A O 1
ATOM 3901 N N . ARG A 1 487 ? 30.458 -9.149 -16.000 1.00 80.75 487 ARG A N 1
ATOM 3902 C CA . ARG A 1 487 ? 31.376 -10.124 -15.387 1.00 80.75 487 ARG A CA 1
ATOM 3903 C C . ARG A 1 487 ? 32.791 -9.914 -15.928 1.00 80.75 487 ARG A C 1
ATOM 3905 O O . ARG A 1 487 ? 32.990 -9.802 -17.138 1.00 80.75 487 ARG A O 1
ATOM 3912 N N . THR A 1 488 ? 33.780 -9.852 -15.034 1.00 67.12 488 THR A N 1
ATOM 3913 C CA . THR A 1 488 ? 35.181 -9.582 -15.409 1.00 67.12 488 THR A CA 1
ATOM 3914 C C . THR A 1 488 ? 35.884 -10.821 -15.986 1.00 67.12 488 THR A C 1
ATOM 3916 O O . THR A 1 488 ? 36.785 -10.675 -16.804 1.00 67.12 488 THR A O 1
ATOM 3919 N N . LEU A 1 489 ? 35.467 -12.035 -15.605 1.00 59.09 489 LEU A N 1
ATOM 3920 C CA . LEU A 1 489 ? 36.143 -13.292 -15.974 1.00 59.09 489 LEU A CA 1
ATOM 3921 C C . LEU A 1 489 ? 35.792 -13.814 -17.380 1.00 59.09 489 LEU A C 1
ATOM 3923 O O . LEU A 1 489 ? 36.638 -14.423 -18.024 1.00 59.09 489 LEU A O 1
ATOM 3927 N N . HIS A 1 490 ? 34.592 -13.524 -17.891 1.00 56.06 490 HIS A N 1
ATOM 3928 C CA . HIS A 1 490 ? 34.100 -14.063 -19.171 1.00 56.06 490 HIS A CA 1
ATOM 3929 C C . HIS A 1 490 ? 33.891 -13.012 -20.269 1.00 56.06 490 HIS A C 1
ATOM 3931 O O . HIS A 1 490 ? 33.109 -13.242 -21.186 1.00 56.06 490 HIS A O 1
ATOM 3937 N N . ASN A 1 491 ? 34.568 -11.858 -20.167 1.00 49.91 491 ASN A N 1
ATOM 3938 C CA . ASN A 1 491 ? 34.762 -10.840 -21.216 1.00 49.91 491 ASN A CA 1
ATOM 3939 C C . ASN A 1 491 ? 33.611 -10.655 -22.238 1.00 49.91 491 ASN A C 1
ATOM 3941 O O . ASN A 1 491 ? 33.864 -10.478 -23.420 1.00 49.91 491 ASN A O 1
ATOM 3945 N N . ALA A 1 492 ? 32.350 -10.682 -21.795 1.00 56.00 492 ALA A N 1
ATOM 3946 C CA . ALA A 1 492 ? 31.142 -10.409 -22.595 1.00 56.00 492 ALA A CA 1
ATOM 3947 C C . ALA A 1 492 ? 29.859 -10.708 -21.810 1.00 56.00 492 ALA A C 1
ATOM 3949 O O . ALA A 1 492 ? 28.821 -10.116 -22.096 1.00 56.00 492 ALA A O 1
ATOM 3950 N N . GLN A 1 493 ? 29.910 -11.612 -20.828 1.00 75.94 493 GLN A N 1
ATOM 3951 C CA . GLN A 1 493 ? 28.727 -11.976 -20.053 1.00 75.94 493 GLN A CA 1
ATOM 3952 C C . GLN A 1 493 ? 28.366 -10.894 -19.031 1.00 75.94 493 GLN A C 1
ATOM 3954 O O . GLN A 1 493 ? 29.222 -10.318 -18.351 1.00 75.94 493 GLN A O 1
ATOM 3959 N N . CYS A 1 494 ? 27.076 -10.598 -18.941 1.00 88.94 494 CYS A N 1
ATOM 3960 C CA . CYS A 1 494 ? 26.522 -9.664 -17.975 1.00 88.94 494 CYS A CA 1
ATOM 3961 C C . CYS A 1 494 ? 25.601 -10.401 -17.005 1.00 88.94 494 CYS A C 1
ATOM 3963 O O . CYS A 1 494 ? 25.209 -11.542 -17.241 1.00 88.94 494 CYS A O 1
ATOM 3965 N N . THR A 1 495 ? 25.267 -9.745 -15.902 1.00 92.06 495 THR A N 1
ATOM 3966 C CA . THR A 1 495 ? 24.336 -10.283 -14.918 1.00 92.06 495 THR A CA 1
ATOM 3967 C C . THR A 1 495 ? 23.358 -9.207 -14.492 1.00 92.06 495 THR A C 1
ATOM 3969 O O . THR A 1 495 ? 23.752 -8.094 -14.135 1.00 92.06 495 THR A O 1
ATOM 3972 N N . ILE A 1 496 ? 22.079 -9.547 -14.564 1.00 93.69 496 ILE A N 1
ATOM 3973 C CA . ILE A 1 496 ? 20.940 -8.758 -14.134 1.00 93.69 496 ILE A CA 1
ATOM 3974 C C . ILE A 1 496 ? 20.666 -9.109 -12.674 1.00 93.69 496 ILE A C 1
ATOM 3976 O O . ILE A 1 496 ? 20.477 -10.270 -12.314 1.00 93.69 496 ILE A O 1
ATOM 3980 N N . LEU A 1 497 ? 20.679 -8.086 -11.829 1.00 92.44 497 LEU A N 1
ATOM 3981 C CA . LEU A 1 497 ? 20.685 -8.246 -10.381 1.00 92.44 497 LEU A CA 1
ATOM 3982 C C . LEU A 1 497 ? 19.282 -8.411 -9.798 1.00 92.44 497 LEU A C 1
ATOM 3984 O O . LEU A 1 497 ? 19.147 -8.962 -8.719 1.00 92.44 497 LEU A O 1
ATOM 3988 N N . PHE A 1 498 ? 18.249 -7.901 -10.460 1.00 92.75 498 PHE A N 1
ATOM 3989 C CA . PHE A 1 498 ? 16.891 -7.876 -9.931 1.00 92.75 498 PHE A CA 1
ATOM 3990 C C . PHE A 1 498 ? 15.875 -8.134 -11.035 1.00 92.75 498 PHE A C 1
ATOM 3992 O O . PHE A 1 498 ? 15.893 -7.462 -12.075 1.00 92.75 498 PHE A O 1
ATOM 3999 N N . TRP A 1 499 ? 14.965 -9.073 -10.782 1.00 94.94 499 TRP A N 1
ATOM 4000 C CA . TRP A 1 499 ? 13.935 -9.498 -11.728 1.00 94.94 499 TRP A CA 1
ATOM 4001 C C . TRP A 1 499 ? 12.510 -9.290 -11.208 1.00 94.94 499 TRP A C 1
ATOM 4003 O O . TRP A 1 499 ? 11.564 -9.583 -11.928 1.00 94.94 499 TRP A O 1
ATOM 4013 N N . GLY A 1 500 ? 12.300 -8.690 -10.032 1.00 91.75 500 GLY A N 1
ATOM 4014 C CA . GLY A 1 500 ? 10.961 -8.554 -9.434 1.00 91.75 500 GLY A CA 1
ATOM 4015 C C . GLY A 1 500 ? 9.913 -7.753 -10.231 1.00 91.75 500 GLY A C 1
ATOM 4016 O O . GLY A 1 500 ? 8.732 -7.771 -9.882 1.00 91.75 500 GLY A O 1
ATOM 4017 N N . ARG A 1 501 ? 10.296 -7.061 -11.318 1.00 92.31 501 ARG A N 1
ATOM 4018 C CA . ARG A 1 501 ? 9.388 -6.361 -12.255 1.00 92.31 501 ARG A CA 1
ATOM 4019 C C . ARG A 1 501 ? 9.420 -6.945 -13.670 1.00 92.31 501 ARG A C 1
ATOM 4021 O O . ARG A 1 501 ? 9.518 -6.207 -14.649 1.00 92.31 501 ARG A O 1
ATOM 4028 N N . TRP A 1 502 ? 9.330 -8.264 -13.774 1.00 95.31 502 TRP A N 1
ATOM 4029 C CA . TRP A 1 502 ? 9.242 -8.942 -15.063 1.00 95.31 502 TRP A CA 1
ATOM 4030 C C . TRP A 1 502 ? 7.818 -8.949 -15.641 1.00 95.31 502 TRP A C 1
ATOM 4032 O O . TRP A 1 502 ? 6.829 -8.913 -14.899 1.00 95.31 502 TRP A O 1
ATOM 4042 N N . SER A 1 503 ? 7.707 -9.016 -16.965 1.00 95.81 503 SER A N 1
ATOM 4043 C CA . SER A 1 503 ? 6.443 -9.171 -17.696 1.00 95.81 503 SER A CA 1
ATOM 4044 C C . SER A 1 503 ? 6.616 -10.062 -18.928 1.00 95.81 503 SER A C 1
ATOM 4046 O O . SER A 1 503 ? 7.737 -10.286 -19.378 1.00 95.81 503 SER A O 1
ATOM 4048 N N . VAL A 1 504 ? 5.515 -10.613 -19.446 1.00 96.06 504 VAL A N 1
ATOM 4049 C CA . VAL A 1 504 ? 5.510 -11.342 -20.724 1.00 96.06 504 VAL A CA 1
ATOM 4050 C C . VAL A 1 504 ? 4.960 -10.409 -21.784 1.00 96.06 504 VAL A C 1
ATOM 4052 O O . VAL A 1 504 ? 3.803 -10.005 -21.703 1.00 96.06 504 VAL A O 1
ATOM 4055 N N . GLU A 1 505 ? 5.779 -10.080 -22.775 1.00 96.75 505 GLU A N 1
ATOM 4056 C CA . GLU A 1 505 ? 5.460 -9.045 -23.760 1.00 96.75 505 GLU A CA 1
ATOM 4057 C C . GLU A 1 505 ? 5.911 -9.467 -25.166 1.00 96.75 505 GLU A C 1
ATOM 4059 O O . GLU A 1 505 ? 6.785 -10.327 -25.297 1.00 96.75 505 GLU A O 1
ATOM 4064 N N . PRO A 1 506 ? 5.323 -8.914 -26.240 1.00 96.81 506 PRO A N 1
ATOM 4065 C CA . PRO A 1 506 ? 5.794 -9.152 -27.603 1.00 96.81 506 PRO A CA 1
ATOM 4066 C C . PRO A 1 506 ? 7.184 -8.542 -27.830 1.00 96.81 506 PRO A C 1
ATOM 4068 O O . PRO A 1 506 ? 7.477 -7.450 -27.336 1.00 96.81 506 PRO A O 1
ATOM 4071 N N . ILE A 1 507 ? 8.039 -9.233 -28.593 1.00 96.19 507 ILE A N 1
ATOM 4072 C CA . ILE A 1 507 ? 9.384 -8.751 -28.948 1.00 96.19 507 ILE A CA 1
ATOM 4073 C C . ILE A 1 507 ? 9.276 -7.349 -29.560 1.00 96.19 507 ILE A C 1
ATOM 4075 O O . ILE A 1 507 ? 8.547 -7.131 -30.523 1.00 96.19 507 ILE A O 1
ATOM 4079 N N . GLY A 1 508 ? 10.004 -6.397 -28.967 1.00 93.44 508 GLY A N 1
ATOM 4080 C CA . GLY A 1 508 ? 9.957 -4.974 -29.316 1.00 93.44 508 GLY A CA 1
ATOM 4081 C C . GLY A 1 508 ? 9.321 -4.071 -28.251 1.00 93.44 508 GLY A C 1
ATOM 4082 O O . GLY A 1 508 ? 9.494 -2.864 -28.321 1.00 93.44 508 GLY A O 1
ATOM 4083 N N . TYR A 1 509 ? 8.655 -4.607 -27.221 1.00 93.38 509 TYR A N 1
ATOM 4084 C CA . TYR A 1 509 ? 7.911 -3.808 -26.225 1.00 93.38 509 TYR A CA 1
ATOM 4085 C C . TYR A 1 509 ? 8.721 -2.721 -25.476 1.00 93.38 509 TYR A C 1
ATOM 4087 O O . TYR A 1 509 ? 8.171 -1.701 -25.035 1.00 93.38 509 TYR A O 1
ATOM 4095 N N . CYS A 1 510 ? 10.029 -2.894 -25.281 1.00 86.75 510 CYS A N 1
ATOM 4096 C CA . CYS A 1 510 ? 10.838 -1.878 -24.608 1.00 86.75 510 CYS A CA 1
ATOM 4097 C C . CYS A 1 510 ? 12.262 -1.794 -25.155 1.00 86.75 510 CYS A C 1
ATOM 4099 O O . CYS A 1 510 ? 13.191 -2.384 -24.604 1.00 86.75 510 CYS A O 1
ATOM 4101 N N . LEU A 1 511 ? 12.450 -0.999 -26.208 1.00 91.69 511 LEU A N 1
ATOM 4102 C CA . LEU A 1 511 ? 13.786 -0.713 -26.720 1.00 91.69 511 LEU A CA 1
ATOM 4103 C C . LEU A 1 511 ? 14.498 0.387 -25.912 1.00 91.69 511 LEU A C 1
ATOM 4105 O O . LEU A 1 511 ? 13.849 1.253 -25.309 1.00 91.69 511 LEU A O 1
ATOM 4109 N N . PRO A 1 512 ? 15.845 0.402 -25.903 1.00 87.00 512 PRO A N 1
ATOM 4110 C CA . PRO A 1 512 ? 16.616 1.514 -25.359 1.00 87.00 512 PRO A CA 1
ATOM 4111 C C . PRO A 1 512 ? 16.244 2.834 -26.051 1.00 87.00 512 PRO A C 1
ATOM 4113 O O . PRO A 1 512 ? 15.811 2.851 -27.195 1.00 87.00 512 PRO A O 1
ATOM 4116 N N . ARG A 1 513 ? 16.436 3.983 -25.392 1.00 80.62 513 ARG A N 1
ATOM 4117 C CA . ARG A 1 513 ? 16.100 5.293 -26.000 1.00 80.62 513 ARG A CA 1
ATOM 4118 C C . ARG A 1 513 ? 16.947 5.643 -27.225 1.00 80.62 513 ARG A C 1
ATOM 4120 O O . ARG A 1 513 ? 16.534 6.463 -28.032 1.00 80.62 513 ARG A O 1
ATOM 4127 N N . GLN A 1 514 ? 18.153 5.095 -27.294 1.00 81.81 514 GLN A N 1
ATOM 4128 C CA . GLN A 1 514 ? 19.105 5.308 -28.372 1.00 81.81 514 GLN A CA 1
ATOM 4129 C C . GLN A 1 514 ? 19.603 3.936 -28.802 1.00 81.81 514 GLN A C 1
ATOM 4131 O O . GLN A 1 514 ? 20.167 3.208 -27.981 1.00 81.81 514 GLN A O 1
ATOM 4136 N N . TYR A 1 515 ? 19.383 3.596 -30.064 1.00 84.25 515 TYR A N 1
ATOM 4137 C CA . TYR A 1 515 ? 19.876 2.374 -30.682 1.00 84.25 515 TYR A CA 1
ATOM 4138 C C . TYR A 1 515 ? 20.291 2.660 -32.122 1.00 84.25 515 TYR A C 1
ATOM 4140 O O . TYR A 1 515 ? 19.664 3.467 -32.806 1.00 84.25 515 TYR A O 1
ATOM 4148 N N . ALA A 1 516 ? 21.344 1.985 -32.576 1.00 86.25 516 ALA A N 1
ATOM 4149 C CA . ALA A 1 516 ? 21.654 1.894 -33.993 1.00 86.25 516 ALA A CA 1
ATOM 4150 C C . ALA A 1 516 ? 20.803 0.770 -34.598 1.00 86.25 516 ALA A C 1
ATOM 4152 O O . ALA A 1 516 ? 20.769 -0.339 -34.061 1.00 86.25 516 ALA A O 1
ATOM 4153 N N . ARG A 1 517 ? 20.110 1.048 -35.709 1.00 88.94 517 ARG A N 1
ATOM 4154 C CA . ARG A 1 517 ? 19.242 0.067 -36.385 1.00 88.94 517 ARG A CA 1
ATOM 4155 C C . ARG A 1 517 ? 20.012 -1.194 -36.795 1.00 88.94 517 ARG A C 1
ATOM 4157 O O . ARG A 1 517 ? 19.466 -2.287 -36.714 1.00 88.94 517 ARG A O 1
ATOM 4164 N N . GLU A 1 518 ? 21.282 -1.038 -37.159 1.00 89.00 518 GLU A N 1
ATOM 4165 C CA . GLU A 1 518 ? 22.200 -2.138 -37.472 1.00 89.00 518 GLU A CA 1
ATOM 4166 C C . GLU A 1 518 ? 22.447 -3.053 -36.264 1.00 89.00 518 GLU A C 1
ATOM 4168 O O . GLU A 1 518 ? 22.268 -4.263 -36.366 1.00 89.00 518 GLU A O 1
ATOM 4173 N N . GLU A 1 519 ? 22.780 -2.492 -35.094 1.00 89.38 519 GLU A N 1
ATOM 4174 C CA . GLU A 1 519 ? 23.014 -3.276 -33.868 1.00 89.38 519 GLU A CA 1
ATOM 4175 C C . GLU A 1 519 ? 21.747 -4.023 -33.427 1.00 89.38 519 GLU A C 1
ATOM 4177 O O . GLU A 1 519 ? 21.811 -5.173 -32.994 1.00 89.38 519 GLU A O 1
ATOM 4182 N N . LEU A 1 520 ? 20.586 -3.383 -33.581 1.00 92.38 520 LEU A N 1
ATOM 4183 C CA . LEU A 1 520 ? 19.286 -3.992 -33.315 1.00 92.38 520 LEU A CA 1
ATOM 4184 C C . LEU A 1 520 ? 18.983 -5.139 -34.291 1.00 92.38 520 LEU A C 1
ATOM 4186 O O . LEU A 1 520 ? 18.440 -6.164 -33.885 1.00 92.38 520 LEU A O 1
ATOM 4190 N N . GLY A 1 521 ? 19.352 -4.968 -35.564 1.00 92.81 521 GLY A N 1
ATOM 4191 C CA . GLY A 1 521 ? 19.225 -5.990 -36.604 1.00 92.81 521 GLY A CA 1
ATOM 4192 C C . GLY A 1 521 ? 20.061 -7.216 -36.284 1.00 92.81 521 GLY A C 1
ATOM 4193 O O . GLY A 1 521 ? 19.534 -8.322 -36.270 1.00 92.81 521 GLY A O 1
ATOM 4194 N N . LEU A 1 522 ? 21.325 -7.015 -35.913 1.00 93.06 522 LEU A N 1
ATOM 4195 C CA . LEU A 1 522 ? 22.209 -8.102 -35.491 1.00 93.06 522 LEU A CA 1
ATOM 4196 C C . LEU A 1 522 ? 21.660 -8.850 -34.266 1.00 93.06 522 LEU A C 1
ATOM 4198 O O . LEU A 1 522 ? 21.700 -10.078 -34.232 1.00 93.06 522 LEU A O 1
ATOM 4202 N N . ALA A 1 523 ? 21.112 -8.131 -33.281 1.00 92.94 523 ALA A N 1
ATOM 4203 C CA . ALA A 1 523 ? 20.494 -8.745 -32.104 1.00 92.94 523 ALA A CA 1
ATOM 4204 C C . ALA A 1 523 ? 19.244 -9.572 -32.456 1.00 92.94 523 ALA A C 1
ATOM 4206 O O . ALA A 1 523 ? 19.057 -10.658 -31.907 1.00 92.94 523 ALA A O 1
ATOM 4207 N N . LEU A 1 524 ? 18.409 -9.087 -33.381 1.00 94.88 524 LEU A N 1
ATOM 4208 C CA . LEU A 1 524 ? 17.228 -9.812 -33.852 1.00 94.88 524 LEU A CA 1
ATOM 4209 C C . LEU A 1 524 ? 17.606 -11.067 -34.649 1.00 94.88 524 LEU A C 1
ATOM 4211 O O . LEU A 1 524 ? 17.040 -12.131 -34.410 1.00 94.88 524 LEU A O 1
ATOM 4215 N N . GLU A 1 525 ? 18.575 -10.965 -35.559 1.00 93.38 525 GLU A N 1
ATOM 4216 C CA . GLU A 1 525 ? 19.044 -12.109 -36.347 1.00 93.38 525 GLU A CA 1
ATOM 4217 C C . GLU A 1 525 ? 19.688 -13.178 -35.456 1.00 93.38 525 GLU A C 1
ATOM 4219 O O . GLU A 1 525 ? 19.404 -14.366 -35.603 1.00 93.38 525 GLU A O 1
ATOM 4224 N N . HIS A 1 526 ? 20.462 -12.769 -34.447 1.00 92.56 526 HIS A N 1
ATOM 4225 C CA . HIS A 1 526 ? 20.974 -13.694 -33.436 1.00 92.56 526 HIS A CA 1
ATOM 4226 C C . HIS A 1 526 ? 19.844 -14.411 -32.673 1.00 92.56 526 HIS A C 1
ATOM 4228 O O . HIS A 1 526 ? 19.910 -15.626 -32.452 1.00 92.56 526 HIS A O 1
ATOM 4234 N N . ALA A 1 527 ? 18.780 -13.687 -32.308 1.00 94.12 527 ALA A N 1
ATOM 4235 C CA . ALA A 1 527 ? 17.621 -14.273 -31.643 1.00 94.12 527 ALA A CA 1
ATOM 4236 C C . ALA A 1 527 ? 16.878 -15.274 -32.542 1.00 94.12 527 ALA A C 1
ATOM 4238 O O . ALA A 1 527 ? 16.530 -16.355 -32.071 1.00 94.12 527 ALA A O 1
ATOM 4239 N N . LYS A 1 528 ? 16.695 -14.973 -33.836 1.00 93.94 528 LYS A N 1
ATOM 4240 C CA . LYS A 1 528 ? 16.098 -15.900 -34.817 1.00 93.94 528 LYS A CA 1
ATOM 4241 C C . LYS A 1 528 ? 16.913 -17.181 -34.981 1.00 93.94 528 LYS A C 1
ATOM 4243 O O . LYS A 1 528 ? 16.354 -18.274 -34.947 1.00 93.94 528 LYS A O 1
ATOM 4248 N N . GLN A 1 529 ? 18.236 -17.052 -35.090 1.00 92.00 529 GLN A N 1
ATOM 4249 C CA . GLN A 1 529 ? 19.145 -18.198 -35.204 1.00 92.00 529 GLN A CA 1
ATOM 4250 C C . GLN A 1 529 ? 19.082 -19.107 -33.971 1.00 92.00 529 GLN A C 1
ATOM 4252 O O . GLN A 1 529 ? 19.149 -20.329 -34.091 1.00 92.00 529 GLN A O 1
ATOM 4257 N N . THR A 1 530 ? 18.927 -18.514 -32.786 1.00 91.75 530 THR A N 1
ATOM 4258 C CA . THR A 1 530 ? 18.884 -19.257 -31.520 1.00 91.75 530 THR A CA 1
ATOM 4259 C C . THR A 1 530 ? 17.495 -19.847 -31.244 1.00 91.75 530 THR A C 1
ATOM 4261 O O . THR A 1 530 ? 17.378 -20.957 -30.723 1.00 91.75 530 THR A O 1
ATOM 4264 N N . ARG A 1 531 ? 16.422 -19.135 -31.613 1.00 92.00 531 ARG A N 1
ATOM 4265 C CA . ARG A 1 531 ? 15.033 -19.473 -31.283 1.00 92.00 531 ARG A CA 1
ATOM 4266 C C . ARG A 1 531 ? 14.190 -19.718 -32.535 1.00 92.00 531 ARG A C 1
ATOM 4268 O O . ARG A 1 531 ? 13.605 -18.801 -33.103 1.00 92.00 531 ARG A O 1
ATOM 4275 N N . ARG A 1 532 ? 13.966 -21.000 -32.849 1.00 82.69 532 ARG A N 1
ATOM 4276 C CA . ARG A 1 532 ? 13.156 -21.462 -34.002 1.00 82.69 532 ARG A CA 1
ATOM 4277 C C . ARG A 1 532 ? 11.702 -20.968 -34.039 1.00 82.69 532 ARG A C 1
ATOM 4279 O O . ARG A 1 532 ? 11.065 -21.053 -35.079 1.00 82.69 532 ARG A O 1
ATOM 4286 N N . ARG A 1 533 ? 11.132 -20.525 -32.911 1.00 87.38 533 ARG A N 1
ATOM 4287 C CA . ARG A 1 533 ? 9.738 -20.040 -32.841 1.00 87.38 533 ARG A CA 1
ATOM 4288 C C . ARG A 1 533 ? 9.559 -18.570 -33.216 1.00 87.38 533 ARG A C 1
ATOM 4290 O O . ARG A 1 533 ? 8.424 -18.101 -33.202 1.00 87.38 533 ARG A O 1
ATOM 4297 N N . ILE A 1 534 ? 10.632 -17.840 -33.510 1.00 91.31 534 ILE A N 1
ATOM 4298 C CA . ILE A 1 534 ? 10.513 -16.520 -34.131 1.00 91.31 534 ILE A CA 1
ATOM 4299 C C . ILE A 1 534 ? 10.327 -16.762 -35.635 1.00 91.31 534 ILE A C 1
ATOM 4301 O O . ILE A 1 534 ? 11.221 -17.346 -36.241 1.00 91.31 534 ILE A O 1
ATOM 4305 N N . PRO A 1 535 ? 9.191 -16.371 -36.242 1.00 89.88 535 PRO A N 1
ATOM 4306 C CA . PRO A 1 535 ? 8.980 -16.567 -37.673 1.00 89.88 535 PRO A CA 1
ATOM 4307 C C . PRO A 1 535 ? 10.024 -15.806 -38.496 1.00 89.88 535 PRO A C 1
ATOM 4309 O O . PRO A 1 535 ? 10.341 -14.661 -38.170 1.00 89.88 535 PRO A O 1
ATOM 4312 N N . ASP A 1 536 ? 10.488 -16.379 -39.608 1.00 87.00 536 ASP A N 1
ATOM 4313 C CA . ASP A 1 536 ? 11.401 -15.680 -40.530 1.00 87.00 536 ASP A CA 1
ATOM 4314 C C . ASP A 1 536 ? 10.776 -14.391 -41.084 1.00 87.00 536 ASP A C 1
ATOM 4316 O O . ASP A 1 536 ? 11.471 -13.399 -41.312 1.00 87.00 536 ASP A O 1
ATOM 4320 N N . SER A 1 537 ? 9.443 -14.379 -41.204 1.00 89.38 537 SER A N 1
ATOM 4321 C CA . SER A 1 537 ? 8.645 -13.220 -41.602 1.00 89.38 537 SER A CA 1
ATOM 4322 C C . SER A 1 537 ? 8.645 -12.079 -40.581 1.00 89.38 537 SER A C 1
ATOM 4324 O O . SER A 1 537 ? 8.287 -10.962 -40.944 1.00 89.38 537 SER A O 1
ATOM 4326 N N . PHE A 1 538 ? 9.023 -12.321 -39.319 1.00 93.19 538 PHE A N 1
ATOM 4327 C CA . PHE A 1 538 ? 9.101 -11.271 -38.304 1.00 93.19 538 PHE A CA 1
ATOM 4328 C C . PHE A 1 538 ? 10.278 -10.342 -38.616 1.00 93.19 538 PHE A C 1
ATOM 4330 O O . PHE A 1 538 ? 11.449 -10.723 -38.529 1.00 93.19 538 PHE A O 1
ATOM 4337 N N . SER A 1 539 ? 9.969 -9.113 -39.014 1.00 93.81 539 SER A N 1
ATOM 4338 C CA . SER A 1 539 ? 10.946 -8.165 -39.543 1.00 93.81 539 SER A CA 1
ATOM 4339 C C . SER A 1 539 ? 11.353 -7.105 -38.516 1.00 93.81 539 SER A C 1
ATOM 4341 O O . SER A 1 539 ? 10.716 -6.911 -37.480 1.00 93.81 539 SER A O 1
ATOM 4343 N N . MET A 1 540 ? 12.396 -6.335 -38.842 1.00 93.62 540 MET A N 1
ATOM 4344 C CA . MET A 1 540 ? 12.758 -5.134 -38.082 1.00 93.62 540 MET A CA 1
ATOM 4345 C C . MET A 1 540 ? 11.586 -4.143 -37.971 1.00 93.62 540 MET A C 1
ATOM 4347 O O . MET A 1 540 ? 11.438 -3.468 -36.956 1.00 93.62 540 MET A O 1
ATOM 4351 N N . ASN A 1 541 ? 10.740 -4.055 -39.001 1.00 93.38 541 ASN A N 1
ATOM 4352 C CA . ASN A 1 541 ? 9.598 -3.144 -38.991 1.00 93.38 541 ASN A CA 1
ATOM 4353 C C . ASN A 1 541 ? 8.534 -3.591 -37.982 1.00 93.38 541 ASN A C 1
ATOM 4355 O O . ASN A 1 541 ? 7.952 -2.741 -37.317 1.00 93.38 541 ASN A O 1
ATOM 4359 N N . ASP A 1 542 ? 8.325 -4.899 -37.808 1.00 94.75 542 ASP A N 1
ATOM 4360 C CA . ASP A 1 542 ? 7.400 -5.425 -36.796 1.00 94.75 542 ASP A CA 1
ATOM 4361 C C . ASP A 1 542 ? 7.904 -5.140 -35.381 1.00 94.75 542 ASP A C 1
ATOM 4363 O O . ASP A 1 542 ? 7.144 -4.686 -34.528 1.00 94.75 542 ASP A O 1
ATOM 4367 N N . LEU A 1 543 ? 9.208 -5.312 -35.157 1.00 94.94 543 LEU A N 1
ATOM 4368 C CA . LEU A 1 543 ? 9.858 -4.985 -33.892 1.00 94.94 543 LEU A CA 1
ATOM 4369 C C . LEU A 1 543 ? 9.704 -3.494 -33.542 1.00 94.94 543 LEU A C 1
ATOM 4371 O O . LEU A 1 543 ? 9.337 -3.153 -32.414 1.00 94.94 543 LEU A O 1
ATOM 4375 N N . LEU A 1 544 ? 9.965 -2.597 -34.500 1.00 94.62 544 LEU A N 1
ATOM 4376 C CA . LEU A 1 544 ? 9.805 -1.153 -34.302 1.00 94.62 544 LEU A CA 1
ATOM 4377 C C . LEU A 1 544 ? 8.336 -0.762 -34.110 1.00 94.62 544 LEU A C 1
ATOM 4379 O O . LEU A 1 544 ? 8.039 0.087 -33.273 1.00 94.62 544 LEU A O 1
ATOM 4383 N N . TRP A 1 545 ? 7.420 -1.414 -34.824 1.00 95.06 545 TRP A N 1
ATOM 4384 C CA . TRP A 1 545 ? 5.983 -1.210 -34.674 1.00 95.06 545 TRP A CA 1
ATOM 4385 C C . TRP A 1 545 ? 5.499 -1.570 -33.263 1.00 95.06 545 TRP A C 1
ATOM 4387 O O . TRP A 1 545 ? 4.848 -0.747 -32.617 1.00 95.06 545 TRP A O 1
ATOM 4397 N N . VAL A 1 546 ? 5.894 -2.732 -32.722 1.00 96.56 546 VAL A N 1
ATOM 4398 C CA . VAL A 1 546 ? 5.595 -3.109 -31.327 1.00 96.56 546 VAL A CA 1
ATOM 4399 C C . VAL A 1 546 ? 6.160 -2.076 -30.344 1.00 96.56 546 VAL A C 1
ATOM 4401 O O . VAL A 1 546 ? 5.474 -1.681 -29.396 1.00 96.56 546 VAL A O 1
ATOM 4404 N N . ASN A 1 547 ? 7.386 -1.594 -30.577 1.00 95.69 547 ASN A N 1
ATOM 4405 C CA . ASN A 1 547 ? 7.998 -0.563 -29.738 1.00 95.69 547 ASN A CA 1
ATOM 4406 C C . ASN A 1 547 ? 7.200 0.751 -29.752 1.00 95.69 547 ASN A C 1
ATOM 4408 O O . ASN A 1 547 ? 7.010 1.361 -28.698 1.00 95.69 547 ASN A O 1
ATOM 4412 N N . SER A 1 548 ? 6.703 1.177 -30.915 1.00 95.00 548 SER A N 1
ATOM 4413 C CA . SER A 1 548 ? 5.864 2.373 -31.044 1.00 95.00 548 SER A CA 1
ATOM 4414 C C . SER A 1 548 ? 4.544 2.225 -30.286 1.00 95.00 548 SER A C 1
ATOM 4416 O O . SER A 1 548 ? 4.164 3.132 -29.546 1.00 95.00 548 SER A O 1
ATOM 4418 N N . LEU A 1 549 ? 3.884 1.066 -30.372 1.00 96.69 549 LEU A N 1
ATOM 4419 C CA . LEU A 1 549 ? 2.659 0.789 -29.611 1.00 96.69 549 LEU A CA 1
ATOM 4420 C C . LEU A 1 549 ? 2.892 0.840 -28.095 1.00 96.69 549 LEU A C 1
ATOM 4422 O O . LEU A 1 549 ? 2.131 1.470 -27.356 1.00 96.69 549 LEU A O 1
ATOM 4426 N N . ALA A 1 550 ? 3.987 0.247 -27.624 1.00 95.88 550 ALA A N 1
ATOM 4427 C CA . ALA A 1 550 ? 4.375 0.317 -26.221 1.00 95.88 550 ALA A CA 1
ATOM 4428 C C . ALA A 1 550 ? 4.734 1.749 -25.778 1.00 95.88 550 ALA A C 1
ATOM 4430 O O . ALA A 1 550 ? 4.459 2.150 -24.643 1.00 95.88 550 ALA A O 1
ATOM 4431 N N . ALA A 1 551 ? 5.352 2.541 -26.660 1.00 95.00 551 ALA A N 1
ATOM 4432 C CA . ALA A 1 551 ? 5.661 3.945 -26.407 1.00 95.00 551 ALA A CA 1
ATOM 4433 C C . ALA A 1 551 ? 4.390 4.802 -26.307 1.00 95.00 551 ALA A C 1
ATOM 4435 O O . ALA A 1 551 ? 4.318 5.654 -25.417 1.00 95.00 551 ALA A O 1
ATOM 4436 N N . ILE A 1 552 ? 3.383 4.542 -27.150 1.00 96.19 552 ILE A N 1
ATOM 4437 C CA . ILE A 1 552 ? 2.052 5.163 -27.076 1.00 96.19 552 ILE A CA 1
ATOM 4438 C C . ILE A 1 552 ? 1.417 4.862 -25.715 1.00 96.19 552 ILE A C 1
ATOM 4440 O O . ILE A 1 552 ? 1.081 5.795 -24.985 1.00 96.19 552 ILE A O 1
ATOM 4444 N N . GLU A 1 553 ? 1.343 3.587 -25.315 1.00 96.25 553 GLU A N 1
ATOM 4445 C CA . GLU A 1 553 ? 0.801 3.180 -24.010 1.00 96.25 553 GLU A CA 1
ATOM 4446 C C . GLU A 1 553 ? 1.510 3.907 -22.851 1.00 96.25 553 GLU A C 1
ATOM 4448 O O . GLU A 1 553 ? 0.874 4.530 -21.993 1.00 96.25 553 GLU A O 1
ATOM 4453 N N . LYS A 1 554 ? 2.849 3.873 -22.834 1.00 94.62 554 LYS A N 1
ATOM 4454 C CA . LYS A 1 554 ? 3.671 4.507 -21.790 1.00 94.62 554 LYS A CA 1
ATOM 4455 C C . LYS A 1 554 ? 3.499 6.027 -21.756 1.00 94.62 554 LYS A C 1
ATOM 4457 O O . LYS A 1 554 ? 3.567 6.609 -20.673 1.00 94.62 554 LYS A O 1
ATOM 4462 N N . ALA A 1 555 ? 3.319 6.675 -22.906 1.00 96.00 555 ALA A N 1
ATOM 4463 C CA . ALA A 1 555 ? 3.102 8.115 -22.988 1.00 96.00 555 ALA A CA 1
ATOM 4464 C C . ALA A 1 555 ? 1.721 8.507 -22.446 1.00 96.00 555 ALA A C 1
ATOM 4466 O O . ALA A 1 555 ? 1.648 9.425 -21.629 1.00 96.00 555 ALA A O 1
ATOM 4467 N N . ILE A 1 556 ? 0.661 7.772 -22.801 1.00 96.00 556 ILE A N 1
ATOM 4468 C CA . ILE A 1 556 ? -0.701 8.011 -22.296 1.00 96.00 556 ILE A CA 1
ATOM 4469 C C . ILE A 1 556 ? -0.764 7.806 -20.780 1.00 96.00 556 ILE A C 1
ATOM 4471 O O . ILE A 1 556 ? -1.288 8.654 -20.065 1.00 96.00 556 ILE A O 1
ATOM 4475 N N . ASN A 1 557 ? -0.167 6.726 -20.267 1.00 93.56 557 ASN A N 1
ATOM 4476 C CA . ASN A 1 557 ? -0.141 6.435 -18.828 1.00 93.56 557 ASN A CA 1
ATOM 4477 C C . ASN A 1 557 ? 0.647 7.467 -18.000 1.00 93.56 557 ASN A C 1
ATOM 4479 O O . ASN A 1 557 ? 0.500 7.520 -16.782 1.00 93.56 557 ASN A O 1
ATOM 4483 N N . ARG A 1 558 ? 1.497 8.271 -18.648 1.00 94.50 558 ARG A N 1
ATOM 4484 C CA . ARG A 1 558 ? 2.224 9.397 -18.040 1.00 94.50 558 ARG A CA 1
ATOM 4485 C C . ARG A 1 558 ? 1.578 10.750 -18.332 1.00 94.50 558 ARG A C 1
ATOM 4487 O O . ARG A 1 558 ? 2.214 11.764 -18.077 1.00 94.50 558 ARG A O 1
ATOM 4494 N N . GLU A 1 559 ? 0.376 10.756 -18.908 1.00 95.44 559 GLU A N 1
ATOM 4495 C CA . GLU A 1 559 ? -0.364 11.960 -19.310 1.00 95.44 559 GLU A CA 1
ATOM 4496 C C . GLU A 1 559 ? 0.376 12.823 -20.353 1.00 95.44 559 GLU A C 1
ATOM 4498 O O . GLU A 1 559 ? 0.046 13.982 -20.590 1.00 95.44 559 GLU A O 1
ATOM 4503 N N . ASN A 1 560 ? 1.352 12.243 -21.060 1.00 96.12 560 ASN A N 1
ATOM 4504 C CA . ASN A 1 560 ? 2.087 12.893 -22.144 1.00 96.12 560 ASN A CA 1
ATOM 4505 C C . ASN A 1 560 ? 1.348 12.705 -23.481 1.00 96.12 560 ASN A C 1
ATOM 4507 O O . ASN A 1 560 ? 1.888 12.131 -24.432 1.00 96.12 560 ASN A O 1
ATOM 4511 N N . TYR A 1 561 ? 0.101 13.175 -23.561 1.00 96.62 561 TYR A N 1
ATOM 4512 C CA . TYR A 1 561 ? -0.811 12.893 -24.678 1.00 96.62 561 TYR A CA 1
ATOM 4513 C C . TYR A 1 561 ? -0.290 13.366 -26.040 1.00 96.62 561 TYR A C 1
ATOM 4515 O O . TYR A 1 561 ? -0.382 12.630 -27.019 1.00 96.62 561 TYR A O 1
ATOM 4523 N N . ARG A 1 562 ? 0.355 14.539 -26.104 1.00 96.25 562 ARG A N 1
ATOM 4524 C CA . ARG A 1 562 ? 0.964 15.052 -27.345 1.00 96.25 562 ARG A CA 1
ATOM 4525 C C . ARG A 1 562 ? 2.078 14.140 -27.865 1.00 96.25 562 ARG A C 1
ATOM 4527 O O . ARG A 1 562 ? 2.218 13.957 -29.069 1.00 96.25 562 ARG A O 1
ATOM 4534 N N . ALA A 1 563 ? 2.873 13.556 -26.966 1.00 94.94 563 ALA A N 1
ATOM 4535 C CA . ALA A 1 563 ? 3.923 12.616 -27.351 1.00 94.94 563 ALA A CA 1
ATOM 4536 C C . ALA A 1 563 ? 3.327 11.306 -27.884 1.00 94.94 563 ALA A C 1
ATOM 4538 O O . ALA A 1 563 ? 3.825 10.786 -28.877 1.00 94.94 563 ALA A O 1
ATOM 4539 N N . ALA A 1 564 ? 2.249 10.811 -27.268 1.00 96.12 564 ALA A N 1
ATOM 4540 C CA . ALA A 1 564 ? 1.520 9.642 -27.757 1.00 96.12 564 ALA A CA 1
ATOM 4541 C C . ALA A 1 564 ? 0.933 9.886 -29.157 1.00 96.12 564 ALA A C 1
ATOM 4543 O O . ALA A 1 564 ? 1.138 9.074 -30.053 1.00 96.12 564 ALA A O 1
ATOM 4544 N N . LEU A 1 565 ? 0.286 11.036 -29.369 1.00 95.81 565 LEU A N 1
ATOM 4545 C CA . LEU A 1 565 ? -0.288 11.406 -30.663 1.00 95.81 565 LEU A CA 1
ATOM 4546 C C . LEU A 1 565 ? 0.781 11.500 -31.762 1.00 95.81 565 LEU A C 1
ATOM 4548 O O . LEU A 1 565 ? 0.599 10.948 -32.841 1.00 95.81 565 LEU A O 1
ATOM 4552 N N . LYS A 1 566 ? 1.945 12.101 -31.472 1.00 95.06 566 LYS A N 1
ATOM 4553 C CA . LYS A 1 566 ? 3.083 12.118 -32.410 1.00 95.06 566 LYS A CA 1
ATOM 4554 C C . LYS A 1 566 ? 3.548 10.713 -32.801 1.00 95.06 566 LYS A C 1
ATOM 4556 O O . LYS A 1 566 ? 3.894 10.495 -33.957 1.00 95.06 566 LYS A O 1
ATOM 4561 N N . GLN A 1 567 ? 3.550 9.770 -31.857 1.00 94.31 567 GLN A N 1
ATOM 4562 C CA . GLN A 1 567 ? 3.894 8.375 -32.144 1.00 94.31 567 GLN A CA 1
ATOM 4563 C C . GLN A 1 567 ? 2.839 7.707 -33.037 1.00 94.31 567 GLN A C 1
ATOM 4565 O O . GLN A 1 567 ? 3.213 7.046 -34.000 1.00 94.31 567 GLN A O 1
ATOM 4570 N N . ILE A 1 568 ? 1.544 7.940 -32.788 1.00 95.00 568 ILE A N 1
ATOM 4571 C CA . ILE A 1 568 ? 0.459 7.451 -33.658 1.00 95.00 568 ILE A CA 1
ATOM 4572 C C . ILE A 1 568 ? 0.632 7.999 -35.079 1.00 95.00 568 ILE A C 1
ATOM 4574 O O . ILE A 1 568 ? 0.643 7.232 -36.033 1.00 95.00 568 ILE A O 1
ATOM 4578 N N . ILE A 1 569 ? 0.870 9.303 -35.230 1.00 93.38 569 ILE A N 1
ATOM 4579 C CA . ILE A 1 569 ? 1.062 9.925 -36.549 1.00 93.38 569 ILE A CA 1
ATOM 4580 C C . ILE A 1 569 ? 2.266 9.329 -37.278 1.00 93.38 569 ILE A C 1
ATOM 4582 O O . ILE A 1 569 ? 2.180 9.057 -38.472 1.00 93.38 569 ILE A O 1
ATOM 4586 N N . SER A 1 570 ? 3.368 9.069 -36.567 1.00 91.50 570 SER A N 1
ATOM 4587 C CA . SER A 1 570 ? 4.565 8.466 -37.168 1.00 91.50 570 SER A CA 1
ATOM 4588 C C . SER A 1 570 ? 4.350 7.042 -37.695 1.00 91.50 570 SER A C 1
ATOM 4590 O O . SER A 1 570 ? 5.108 6.604 -38.556 1.00 91.50 570 SER A O 1
ATOM 4592 N N . LEU A 1 571 ? 3.320 6.329 -37.216 1.00 91.31 571 LEU A N 1
ATOM 4593 C CA . LEU A 1 571 ? 2.952 5.008 -37.735 1.00 91.31 571 LEU A CA 1
ATOM 4594 C C . LEU A 1 571 ? 2.273 5.087 -39.109 1.00 91.31 571 LEU A C 1
ATOM 4596 O O . LEU A 1 571 ? 2.467 4.183 -39.917 1.00 91.31 571 LEU A O 1
ATOM 4600 N N . TYR A 1 572 ? 1.514 6.154 -39.377 1.00 86.31 572 TYR A N 1
ATOM 4601 C CA . TYR A 1 572 ? 0.790 6.355 -40.643 1.00 86.31 572 TYR A CA 1
ATOM 4602 C C . TYR A 1 572 ? 1.573 7.192 -41.654 1.00 86.31 572 TYR A C 1
ATOM 4604 O O . TYR A 1 572 ? 1.481 6.961 -42.854 1.00 86.31 572 TYR A O 1
ATOM 4612 N N . ASN A 1 573 ? 2.380 8.132 -41.166 1.00 81.31 573 ASN A N 1
ATOM 4613 C CA . ASN A 1 573 ? 3.251 8.982 -41.965 1.00 81.31 573 ASN A CA 1
ATOM 4614 C C . ASN A 1 573 ? 4.697 8.761 -41.512 1.00 81.31 573 ASN A C 1
ATOM 4616 O O . ASN A 1 573 ? 5.237 9.597 -40.778 1.00 81.31 573 ASN A O 1
ATOM 4620 N N . PRO A 1 574 ? 5.328 7.633 -41.890 1.00 70.31 574 PRO A N 1
ATOM 4621 C CA . PRO A 1 574 ? 6.731 7.417 -41.590 1.00 70.31 574 PRO A CA 1
ATOM 4622 C C . PRO A 1 574 ? 7.531 8.504 -42.308 1.00 70.31 574 PRO A C 1
ATOM 4624 O O . PRO A 1 574 ? 7.731 8.454 -43.520 1.00 70.31 574 PRO A O 1
ATOM 4627 N N . THR A 1 575 ? 7.971 9.526 -41.571 1.00 52.81 575 THR A N 1
ATOM 4628 C CA . THR A 1 575 ? 8.965 10.465 -42.091 1.00 52.81 575 THR A CA 1
ATOM 4629 C C . THR A 1 575 ? 10.174 9.644 -42.526 1.00 52.81 575 THR A C 1
ATOM 4631 O O . THR A 1 575 ? 10.640 8.839 -41.712 1.00 52.81 575 THR A O 1
ATOM 4634 N N . PRO A 1 576 ? 10.683 9.807 -43.759 1.00 41.25 576 PRO A N 1
ATOM 4635 C CA . PRO A 1 576 ? 11.929 9.173 -44.156 1.00 41.25 576 PRO A CA 1
ATOM 4636 C C . PRO A 1 576 ? 13.025 9.707 -43.228 1.00 41.25 576 PRO A C 1
ATOM 4638 O O . PRO A 1 576 ? 13.385 10.881 -43.295 1.00 41.25 576 PRO A O 1
ATOM 4641 N N . THR A 1 577 ? 13.445 8.871 -42.280 1.00 37.62 577 THR A N 1
ATOM 4642 C CA . THR A 1 577 ? 14.547 9.139 -41.347 1.00 37.62 577 THR A CA 1
ATOM 4643 C C . THR A 1 577 ? 15.883 8.904 -42.007 1.00 37.62 577 THR A C 1
ATOM 4645 O O . THR A 1 577 ? 15.998 7.830 -42.647 1.00 37.62 577 THR A O 1
#

Sequence (577 aa):
MNLLDQTKQFAAWFTRLNKACLTNQPAWFLISVFSTVVSDTAKLLAFILPLKVVLLAGSEGVPRYFEFFIDSAFKDNWILGLSIAAILCYILHLGLDTLVERMAHAGGHSVASSANKLALVRGQEEIAKKYFSRVTSLSASTIFLFLALSGIAVMRPDLITPLGFVSLLLFCITTGWLALERDRQPTWIQRNTKLYSSIITSSIFLAGFLFIVYPYTLGTGPNILFSLVAIVLLKRGTKTLNKIIIGSVGLTADRPFIDPLMFRSGKIPSTKDVPAESALRDLFQKRQRETNVREHLPEQYDDYSLDVRWDDNRLRGIYSLRIIATPPCLEEKPQLLRGHIFSPQRRHLMEREDYLFQHVPRDALLAASPVTSFQVEDFTCHIIDYETGKRYSPRRWNKAAIGILGQLWSVEPPKALIKAYKLSHPMLWHRLTTSLINRTRIAAETVNEEQTLDQFLNDLEATYEKLLNMPLYLDNSDLHRGNVVQRTLHNAQCTILFWGRWSVEPIGYCLPRQYAREELGLALEHAKQTRRRIPDSFSMNDLLWVNSLAAIEKAINRENYRAALKQIISLYNPTPT

Organism: NCBI:txid85925

Nearest PDB structures (foldseek):
  4f9b-assembly2_C  TM=4.510E-01  e=4.520E-03  Homo sapiens
  4f9b-assembly1_A  TM=4.414E-01  e=5.619E-03  Homo sapiens
  3wme-assembly1_A  TM=4.883E-01  e=2.364E-02  Cyanidioschyzon merolae strain 10D
  9baa-assembly1_B  TM=4.472E-01  e=2.707E-01  Acetivibrio thermocellus ATCC 27405
  8vpb-assembly1_B  TM=4.632E-01  e=6.466E-01  Acetivibrio thermocellus ATCC 27405